Protein AF-0000000080680964 (afdb_homodimer)

pLDDT: mean 91.66, std 9.78, range [42.06, 98.81]

InterPro domains:
  IPR001680 WD40 repeat [PF00400] (310-340)
  IPR001680 WD40 repeat [PS50082] (202-244)
  IPR001680 WD40 repeat [SM00320] (52-99)
  IPR001680 WD40 repeat [SM00320] (195-235)
  IPR001680 WD40 repeat [SM00320] (239-279)
  IPR001680 WD40 repeat [SM00320] (304-344)
  IPR015943 WD40/YVTN repeat-like-containing domain superfamily [G3DSA:2.130.10.10] (10-343)
  IPR019775 WD40 repeat, conserved site [PS00678] (222-236)
  IPR036322 WD40-repeat-containing domain superfamily [SSF50978] (35-350)
  IPR040323 EARP and GARP complex-interacting protein 1 [PTHR14205] (2-355)
  IPR059104 EIPR1-like, beta-propeller [PF23609] (1-277)

Foldseek 3Di:
DFDKAKDFDQAFWFEKDFQQQCQAWQKMWTWGADLPFFRTWIKIWTADPVVRHIDIQIATDNQGGFQYKAHANNDRQKIKTWHWAVPDPPIWTWIWIWGQDRVVSYTDTQEIGTDNDRWREWDQDHQQRKIWIDFFPAQWIWIFRPPRYTDTDDIQGPPVDDATWAYKDAAPPPRRQWIWTWGWQKIWIAGNVVSDTDFMQPNVDDTTWHEKDDQLPDRQWIWIFFFCQKIFIPRRVDRPDTPDIARPGPGGWQYWDAQNPFRQWIWTFFQLQKIWIWGNPCPTPVNVVVVVVPDPPDPQDADDGYTDDMDNPGPGGWNDKAAHSNDSFWIWIAGRSRMIMIGGDDPVNVCSSVSD/DFDKAKDFDQAFWFEKDFQQQCQAWQKMWTWGADLPFFRTWIKIWTADPVVRHIDIQIATD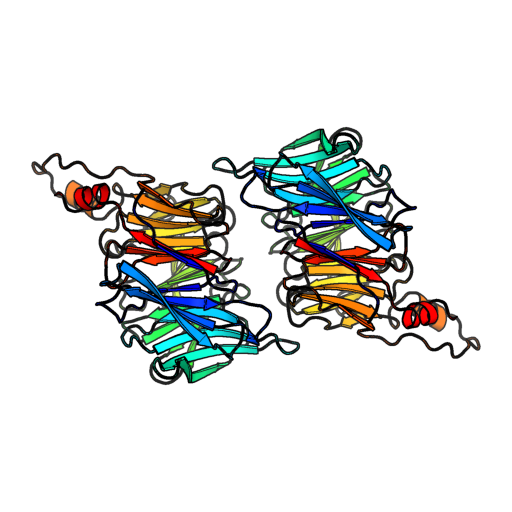NQGGFQYKAHANNDRQKIKTWHWAPPDPPIWTWIWIWGQDRVVSYTDTQEIGTDNDRWREWDQDHQQRKIWIDFFPAQWIFIFRPPRYTDTDDIQGPPVDDATWAYKDAAPPPRRQWIWTWGWQKIWIAGNVVSDTDFMQPNVDDTTWHEKDDQLVDRQWIWIFFFCQKIFIPRRVDRPDTPDIARPDPGGWQYWDAQNPFRQWIWTFFQLQKIWIWGNPCPTPVVVVVVVVPDDPDPQDADDGYTDDMDNPGPGGWNDKAAHSNDSQWIWIAGRSRMIMIGGDDPVNVCSVVSD

Organism: Caenorhabditis japonica (NCBI:txid281687)

Radius of gyration: 26.77 Å; Cα contacts (8 Å, |Δi|>4): 2156; chains: 2; bounding box: 62×78×69 Å

Solvent-accessible surface area (backbone atoms only — not comparable to full-atom values): 35264 Å² total; per-residue (Å²): 127,60,71,63,46,75,48,76,46,99,41,32,22,56,32,59,34,40,31,51,38,32,54,82,42,44,35,36,39,34,29,18,47,29,81,58,39,88,70,8,31,39,32,42,36,32,59,37,78,87,76,70,41,80,43,74,48,71,19,63,29,89,65,14,17,32,45,16,42,27,41,31,56,75,38,66,48,33,34,36,33,22,20,40,25,56,92,42,80,74,41,50,24,31,40,35,34,31,35,56,36,74,91,76,44,36,58,42,82,72,34,74,31,82,40,96,52,63,39,51,33,46,40,58,39,65,82,65,40,30,31,43,30,30,26,49,81,47,51,41,37,40,33,26,39,49,83,82,47,66,36,82,72,45,73,35,74,50,59,95,48,71,58,47,40,53,30,66,34,72,34,86,78,49,79,62,33,31,37,34,34,16,36,12,23,19,38,38,30,31,31,65,87,74,57,36,79,71,45,65,28,64,69,68,26,85,63,30,18,30,17,51,32,51,40,66,80,38,86,52,31,36,36,38,20,7,61,68,9,35,38,34,32,30,36,64,91,51,38,88,51,65,74,40,80,43,70,87,35,37,29,35,24,45,30,44,38,55,33,82,78,54,51,27,32,36,41,35,14,12,51,65,12,33,36,38,34,30,29,42,34,85,78,15,65,68,41,56,51,46,71,71,45,81,65,89,71,76,86,65,69,66,70,63,67,42,80,74,46,73,46,67,84,50,92,32,38,16,44,22,60,41,61,29,56,36,36,91,52,31,34,37,36,30,18,38,66,18,39,34,38,38,37,44,66,43,65,69,58,51,29,40,72,68,73,99,128,61,73,64,46,76,48,76,48,97,41,34,21,56,30,58,32,39,31,51,38,32,55,83,43,44,34,33,41,32,28,17,46,30,80,60,39,88,70,9,29,40,33,41,36,31,57,35,77,87,76,69,42,78,42,75,48,70,19,64,28,88,66,15,18,33,46,17,42,26,42,31,56,76,39,68,47,32,35,35,32,22,22,39,26,56,91,42,79,74,41,50,23,31,41,34,34,31,34,58,36,72,92,75,44,36,58,41,82,73,32,75,30,81,39,97,53,64,37,50,32,45,40,57,38,66,82,65,38,31,30,42,31,31,26,47,81,48,50,41,37,40,32,26,40,48,82,81,46,63,36,83,73,44,74,35,73,51,60,95,47,71,58,45,39,53,29,65,33,72,34,86,79,48,79,61,33,32,37,35,35,16,37,12,25,19,39,38,30,30,29,64,87,76,57,37,81,70,43,64,30,66,68,69,27,84,65,30,19,29,17,52,31,51,40,66,80,38,85,54,32,35,36,39,18,8,60,68,9,35,37,35,32,31,36,65,90,50,40,88,50,64,76,41,80,43,72,88,35,38,29,33,24,45,32,48,39,52,32,84,78,53,52,26,32,34,42,35,13,12,50,64,12,32,36,38,36,30,30,41,34,86,78,17,65,70,42,57,52,46,71,70,47,80,65,88,70,75,87,67,68,66,71,63,66,41,80,74,45,72,46,68,84,50,92,32,37,17,44,22,63,42,61,30,56,35,36,88,52,31,33,37,37,31,16,39,68,18,38,33,38,40,37,44,65,43,67,70,58,51,30,41,72,66,72,98

Structure (mmCIF, N/CA/C/O backbone):
data_AF-0000000080680964-model_v1
#
loop_
_entity.id
_entity.type
_entity.pdbx_description
1 polymer 'WD_REPEATS_REGION domain-containing protein'
#
loop_
_atom_site.group_PDB
_atom_site.id
_atom_site.type_symbol
_atom_site.label_atom_id
_atom_site.label_alt_id
_atom_site.label_comp_id
_atom_site.label_asym_id
_atom_site.label_entity_id
_atom_site.label_seq_id
_atom_site.pdbx_PDB_ins_code
_atom_site.Cartn_x
_atom_site.Cartn_y
_atom_site.Cartn_z
_atom_site.occupancy
_atom_site.B_iso_or_equiv
_atom_site.auth_seq_id
_atom_site.auth_comp_id
_atom_site.auth_asym_id
_atom_site.auth_atom_id
_atom_site.pdbx_PDB_model_num
ATOM 1 N N . MET A 1 1 ? -22.391 22.938 -4.387 1 42.62 1 MET A N 1
ATOM 2 C CA . MET A 1 1 ? -21.094 22.391 -4.059 1 42.62 1 MET A CA 1
ATOM 3 C C . MET A 1 1 ? -20 23.438 -4.227 1 42.62 1 MET A C 1
ATOM 5 O O . MET A 1 1 ? -20.109 24.328 -5.078 1 42.62 1 MET A O 1
ATOM 9 N N . SER A 1 2 ? -19.297 23.766 -3.125 1 56.28 2 SER A N 1
ATOM 10 C CA . SER A 1 2 ? -18.266 24.797 -3.104 1 56.28 2 SER A CA 1
ATOM 11 C C . SER A 1 2 ? -17.312 24.641 -4.285 1 56.28 2 SER A C 1
ATOM 13 O O . SER A 1 2 ? -17.109 23.531 -4.793 1 56.28 2 SER A O 1
ATOM 15 N N . GLU A 1 3 ? -17.141 25.656 -5 1 67.5 3 GLU A N 1
ATOM 16 C CA . GLU A 1 3 ? -16.25 25.781 -6.145 1 67.5 3 GLU A CA 1
ATOM 17 C C . GLU A 1 3 ? -14.867 25.219 -5.828 1 67.5 3 GLU A C 1
ATOM 19 O O . GLU A 1 3 ? -14.328 25.469 -4.746 1 67.5 3 GLU A O 1
ATOM 24 N N . CYS A 1 4 ? -14.555 24.047 -6.441 1 82.06 4 CYS A N 1
ATOM 25 C CA . CYS A 1 4 ? -13.211 23.5 -6.258 1 82.06 4 CYS A CA 1
ATOM 26 C C . CYS A 1 4 ? -12.352 23.75 -7.492 1 82.06 4 CYS A C 1
ATOM 28 O O . CYS A 1 4 ? -12.875 23.922 -8.594 1 82.06 4 CYS A O 1
ATOM 30 N N . LEU A 1 5 ? -11.094 24.125 -7.246 1 90.94 5 LEU A N 1
ATOM 31 C CA . LEU A 1 5 ? -10.086 24.219 -8.297 1 90.94 5 LEU A CA 1
ATOM 32 C C . LEU A 1 5 ? -9.203 22.984 -8.328 1 90.94 5 LEU A C 1
ATOM 34 O O . LEU A 1 5 ? -8.836 22.453 -7.273 1 90.94 5 LEU A O 1
ATOM 38 N N . MET A 1 6 ? -8.977 22.5 -9.555 1 92.44 6 MET A N 1
ATOM 39 C CA . MET A 1 6 ? -8.234 21.25 -9.68 1 92.44 6 MET A CA 1
ATOM 40 C C . MET A 1 6 ? -6.965 21.438 -10.5 1 92.44 6 MET A C 1
ATOM 42 O O . MET A 1 6 ? -6.949 22.219 -11.453 1 92.44 6 MET A O 1
ATOM 46 N N . PHE A 1 7 ? -5.926 20.797 -10.086 1 93.56 7 PHE A N 1
ATOM 47 C CA . PHE A 1 7 ? -4.684 20.719 -10.844 1 93.56 7 PHE A CA 1
ATOM 48 C C . PHE A 1 7 ? -4.176 19.281 -10.914 1 93.56 7 PHE A C 1
ATOM 50 O O . PHE A 1 7 ? -4.141 18.578 -9.898 1 93.56 7 PHE A O 1
ATOM 57 N N . GLY A 1 8 ? -3.785 18.797 -12.141 1 93.5 8 GLY A N 1
ATOM 58 C CA . GLY A 1 8 ? -3.275 17.438 -12.328 1 93.5 8 GLY A CA 1
ATOM 59 C C . GLY A 1 8 ? -1.79 17.406 -12.633 1 93.5 8 GLY A C 1
ATOM 60 O O . GLY A 1 8 ? -1.336 18 -13.617 1 93.5 8 GLY A O 1
ATOM 61 N N . MET A 1 9 ? -1.014 16.719 -11.812 1 91.25 9 MET A N 1
ATOM 62 C CA . MET A 1 9 ? 0.4 16.469 -12.07 1 91.25 9 MET A CA 1
ATOM 63 C C . MET A 1 9 ? 0.577 15.219 -12.93 1 91.25 9 MET A C 1
ATOM 65 O O . MET A 1 9 ? -0.336 14.398 -13.039 1 91.25 9 MET A O 1
ATOM 69 N N . ASP A 1 10 ? 1.819 15.031 -13.539 1 86.5 10 ASP A N 1
ATOM 70 C CA . ASP A 1 10 ? 2.074 13.922 -14.453 1 86.5 10 ASP A CA 1
ATOM 71 C C . ASP A 1 10 ? 2.539 12.68 -13.703 1 86.5 10 ASP A C 1
ATOM 73 O O . ASP A 1 10 ? 2.693 11.609 -14.297 1 86.5 10 ASP A O 1
ATOM 77 N N . CYS A 1 11 ? 2.752 12.82 -12.453 1 90.44 11 CYS A N 1
ATOM 78 C CA . CYS A 1 11 ? 3.309 11.727 -11.664 1 90.44 11 CYS A CA 1
ATOM 79 C C . CYS A 1 11 ? 2.445 11.445 -10.438 1 90.44 11 CYS A C 1
ATOM 81 O O . CYS A 1 11 ? 1.701 12.312 -9.984 1 90.44 11 CYS A O 1
ATOM 83 N N . GLU A 1 12 ? 2.586 10.188 -10 1 93.38 12 GLU A N 1
ATOM 84 C CA . GLU A 1 12 ? 1.955 9.828 -8.734 1 93.38 12 GLU A CA 1
ATOM 85 C C . GLU A 1 12 ? 2.506 10.664 -7.586 1 93.38 12 GLU A C 1
ATOM 87 O O . GLU A 1 12 ? 3.666 11.078 -7.617 1 93.38 12 GLU A O 1
ATOM 92 N N . ALA A 1 13 ? 1.674 10.969 -6.652 1 96.56 13 ALA A N 1
ATOM 93 C CA . ALA A 1 13 ? 2.066 11.758 -5.488 1 96.56 13 ALA A CA 1
ATOM 94 C C . ALA A 1 13 ? 1.26 11.359 -4.258 1 96.56 13 ALA A C 1
ATOM 96 O O . ALA A 1 13 ? 0.086 11 -4.363 1 96.56 13 ALA A O 1
ATOM 97 N N . ARG A 1 14 ? 1.93 11.445 -3.068 1 96.5 14 ARG A N 1
ATOM 98 C CA . ARG A 1 14 ? 1.242 11.062 -1.841 1 96.5 14 ARG A CA 1
ATOM 99 C C . ARG A 1 14 ? 1.42 12.117 -0.755 1 96.5 14 ARG A C 1
ATOM 101 O O . ARG A 1 14 ? 0.717 12.094 0.257 1 96.5 14 ARG A O 1
ATOM 108 N N . CYS A 1 15 ? 2.412 12.992 -0.956 1 97.5 15 CYS A N 1
ATOM 109 C CA . CYS A 1 15 ? 2.721 13.891 0.148 1 97.5 15 CYS A CA 1
ATOM 110 C C . CYS A 1 15 ? 2.518 15.344 -0.261 1 97.5 15 CYS A C 1
ATOM 112 O O . CYS A 1 15 ? 2.898 15.742 -1.363 1 97.5 15 CYS A O 1
ATOM 114 N N . MET A 1 16 ? 1.95 16.078 0.601 1 98.5 16 MET A N 1
ATOM 115 C CA . MET A 1 16 ? 1.643 17.5 0.414 1 98.5 16 MET A CA 1
ATOM 116 C C . MET A 1 16 ? 1.727 18.25 1.736 1 98.5 16 MET A C 1
ATOM 118 O O . MET A 1 16 ? 1.441 17.688 2.795 1 98.5 16 MET A O 1
ATOM 122 N N . VAL A 1 17 ? 2.146 19.484 1.643 1 98.44 17 VAL A N 1
ATOM 123 C CA . VAL A 1 17 ? 2.213 20.312 2.842 1 98.44 17 VAL A CA 1
ATOM 124 C C . VAL A 1 17 ? 1.884 21.766 2.486 1 98.44 17 VAL A C 1
ATOM 126 O O . VAL A 1 17 ? 2.195 22.219 1.386 1 98.44 17 VAL A O 1
ATOM 129 N N . SER A 1 18 ? 1.203 22.422 3.367 1 98 18 SER A N 1
ATOM 130 C CA . SER A 1 18 ? 0.999 23.859 3.215 1 98 18 SER A CA 1
ATOM 131 C C . SER A 1 18 ? 2.275 24.625 3.521 1 98 18 SER A C 1
ATOM 133 O O . SER A 1 18 ? 3.051 24.234 4.398 1 98 18 SER A O 1
ATOM 135 N N . VAL A 1 19 ? 2.488 25.719 2.781 1 97.56 19 VAL A N 1
ATOM 136 C CA . VAL A 1 19 ? 3.621 26.578 3.084 1 97.56 19 VAL A CA 1
ATOM 137 C C . VAL A 1 19 ? 3.252 27.547 4.211 1 97.56 19 VAL A C 1
ATOM 139 O O . VAL A 1 19 ? 2.746 28.641 3.963 1 97.56 19 VAL A O 1
ATOM 142 N N . ALA A 1 20 ? 3.617 27.141 5.352 1 93.56 20 ALA A N 1
ATOM 143 C CA . ALA A 1 20 ? 3.199 27.859 6.551 1 93.56 20 ALA A CA 1
ATOM 144 C C . ALA A 1 20 ? 3.779 29.266 6.578 1 93.56 20 ALA A C 1
ATOM 146 O O . ALA A 1 20 ? 3.133 30.203 7.055 1 93.56 20 ALA A O 1
ATOM 147 N N . ALA A 1 21 ? 4.914 29.453 6.059 1 94.75 21 ALA A N 1
ATOM 148 C CA . ALA A 1 21 ? 5.625 30.734 6.117 1 94.75 21 ALA A CA 1
ATOM 149 C C . ALA A 1 21 ? 5.043 31.734 5.121 1 94.75 21 ALA A C 1
ATOM 151 O O . ALA A 1 21 ? 5.328 32.938 5.199 1 94.75 21 ALA A O 1
ATOM 152 N N . ASP A 1 22 ? 4.293 31.281 4.16 1 93.94 22 ASP A N 1
ATOM 153 C CA . ASP A 1 22 ? 3.592 32.156 3.232 1 93.94 22 ASP A CA 1
ATOM 154 C C . ASP A 1 22 ? 2.195 32.5 3.75 1 93.94 22 ASP A C 1
ATOM 156 O O . ASP A 1 22 ? 1.219 31.828 3.4 1 93.94 22 ASP A O 1
ATOM 160 N N . GLU A 1 23 ? 2.049 33.531 4.449 1 90.94 23 GLU A N 1
ATOM 161 C CA . GLU A 1 23 ? 0.797 33.875 5.113 1 90.94 23 GLU A CA 1
ATOM 162 C C . GLU A 1 23 ? -0.114 34.656 4.195 1 90.94 23 GLU A C 1
ATOM 164 O O . GLU A 1 23 ? -1.275 34.906 4.523 1 90.94 23 GLU A O 1
ATOM 169 N N . GLU A 1 24 ? 0.357 35 3.082 1 91.75 24 GLU A N 1
ATOM 170 C CA . GLU A 1 24 ? -0.403 35.875 2.201 1 91.75 24 GLU A CA 1
ATOM 171 C C . GLU A 1 24 ? -1.054 35.094 1.065 1 91.75 24 GLU A C 1
ATOM 173 O O . GLU A 1 24 ? -2.109 35.469 0.562 1 91.75 24 GLU A O 1
ATOM 178 N N . ASN A 1 25 ? -0.38 34.062 0.702 1 93.06 25 ASN A N 1
ATOM 179 C CA . ASN A 1 25 ? -0.854 33.344 -0.463 1 93.06 25 ASN A CA 1
ATOM 180 C C . ASN A 1 25 ? -1.175 31.891 -0.114 1 93.06 25 ASN A C 1
ATOM 182 O O . ASN A 1 25 ? -0.415 31.234 0.604 1 93.06 25 ASN A O 1
ATOM 186 N N . VAL A 1 26 ? -2.35 31.469 -0.572 1 96.06 26 VAL A N 1
ATOM 187 C CA . VAL A 1 26 ? -2.639 30.031 -0.499 1 96.06 26 VAL A CA 1
ATOM 188 C C . VAL A 1 26 ? -1.626 29.266 -1.338 1 96.06 26 VAL A C 1
ATOM 190 O O . VAL A 1 26 ? -1.577 29.406 -2.561 1 96.06 26 VAL A O 1
ATOM 193 N N . CYS A 1 27 ? -0.786 28.516 -0.629 1 97.5 27 CYS A N 1
ATOM 194 C CA . CYS A 1 27 ? 0.317 27.844 -1.31 1 97.5 27 CYS A CA 1
ATOM 195 C C . CYS A 1 27 ? 0.602 26.484 -0.683 1 97.5 27 CYS A C 1
ATOM 197 O O . CYS A 1 27 ? 0.629 26.359 0.542 1 97.5 27 CYS A O 1
ATOM 199 N N . PHE A 1 28 ? 0.782 25.453 -1.535 1 98.31 28 PHE A N 1
ATOM 200 C CA . PHE A 1 28 ? 1.097 24.094 -1.101 1 98.31 28 PHE A CA 1
ATOM 201 C C . PHE A 1 28 ? 2.281 23.531 -1.88 1 98.31 28 PHE A C 1
ATOM 203 O O . PHE A 1 28 ? 2.504 23.906 -3.033 1 98.31 28 PHE A O 1
ATOM 210 N N . LEU A 1 29 ? 3.045 22.703 -1.219 1 98.62 29 LEU A N 1
ATOM 211 C CA . LEU A 1 29 ? 4.105 21.938 -1.866 1 98.62 29 LEU A CA 1
ATOM 212 C C . LEU A 1 29 ? 3.719 20.469 -1.981 1 98.62 29 LEU A C 1
ATOM 214 O O . LEU A 1 29 ? 3.188 19.875 -1.034 1 98.62 29 LEU A O 1
ATOM 218 N N . VAL A 1 30 ? 3.92 19.875 -3.16 1 98.56 30 VAL A N 1
ATOM 219 C CA . VAL A 1 30 ? 3.637 18.469 -3.41 1 98.56 30 VAL A CA 1
ATOM 220 C C . VAL A 1 30 ? 4.895 17.766 -3.92 1 98.56 30 VAL A C 1
ATOM 222 O O . VAL A 1 30 ? 5.574 18.266 -4.816 1 98.56 30 VAL A O 1
ATOM 225 N N . GLY A 1 31 ? 5.25 16.656 -3.311 1 98.25 31 GLY A N 1
ATOM 226 C CA . GLY A 1 31 ? 6.312 15.805 -3.826 1 98.25 31 GLY A CA 1
ATOM 227 C C . GLY A 1 31 ? 5.797 14.602 -4.594 1 98.25 31 GLY A C 1
ATOM 228 O O . GLY A 1 31 ? 4.816 13.977 -4.191 1 98.25 31 GLY A O 1
ATOM 229 N N . THR A 1 32 ? 6.441 14.305 -5.738 1 97.06 32 THR A N 1
ATOM 230 C CA . THR A 1 32 ? 6.004 13.172 -6.551 1 97.06 32 THR A CA 1
ATOM 231 C C . THR A 1 32 ? 6.777 11.914 -6.18 1 97.06 32 THR A C 1
ATOM 233 O O . THR A 1 32 ? 7.863 11.992 -5.598 1 97.06 32 THR A O 1
ATOM 236 N N . ASN A 1 33 ? 6.133 10.789 -6.387 1 93.12 33 ASN A N 1
ATOM 237 C CA . ASN A 1 33 ? 6.711 9.492 -6.055 1 93.12 33 ASN A CA 1
ATOM 238 C C . ASN A 1 33 ? 6.609 8.516 -7.223 1 93.12 33 ASN A C 1
ATOM 240 O O . ASN A 1 33 ? 5.93 7.492 -7.125 1 93.12 33 ASN A O 1
ATOM 244 N N . ASN A 1 34 ? 7.418 8.836 -8.219 1 88.12 34 ASN A N 1
ATOM 245 C CA . ASN A 1 34 ? 7.484 7.992 -9.414 1 88.12 34 ASN A CA 1
ATOM 246 C C . ASN A 1 34 ? 8.695 7.062 -9.375 1 88.12 34 ASN A C 1
ATOM 248 O O . ASN A 1 34 ? 9.773 7.465 -8.945 1 88.12 34 ASN A O 1
ATOM 252 N N . ILE A 1 35 ? 8.453 5.816 -9.766 1 79.25 35 ILE A N 1
ATOM 253 C CA . ILE A 1 35 ? 9.516 4.82 -9.688 1 79.25 35 ILE A CA 1
ATOM 254 C C . ILE A 1 35 ? 10.625 5.18 -10.68 1 79.25 35 ILE A C 1
ATOM 256 O O . ILE A 1 35 ? 11.789 4.824 -10.469 1 79.25 35 ILE A O 1
ATOM 260 N N . LYS A 1 36 ? 10.203 5.75 -11.828 1 80.06 36 LYS A N 1
ATOM 261 C CA . LYS A 1 36 ? 11.227 6.285 -12.727 1 80.06 36 LYS A CA 1
ATOM 262 C C . LYS A 1 36 ? 11.875 7.531 -12.133 1 80.06 36 LYS A C 1
ATOM 264 O O . LYS A 1 36 ? 11.328 8.633 -12.234 1 80.06 36 LYS A O 1
ATOM 269 N N . ASN A 1 37 ? 12.992 7.418 -11.602 1 76.62 37 ASN A N 1
ATOM 270 C CA . ASN A 1 37 ? 13.672 8.375 -10.734 1 76.62 37 ASN A CA 1
ATOM 271 C C . ASN A 1 37 ? 13.781 9.75 -11.383 1 76.62 37 ASN A C 1
ATOM 273 O O . ASN A 1 37 ? 13.594 10.773 -10.727 1 76.62 37 ASN A O 1
ATOM 277 N N . ASP A 1 38 ? 13.961 9.805 -12.609 1 82.81 38 ASP A N 1
ATOM 278 C CA . ASP A 1 38 ? 14.234 11.07 -13.289 1 82.81 38 ASP A CA 1
ATOM 279 C C . ASP A 1 38 ? 12.953 11.891 -13.461 1 82.81 38 ASP A C 1
ATOM 281 O O . ASP A 1 38 ? 13.008 13.07 -13.805 1 82.81 38 ASP A O 1
ATOM 285 N N . ASN A 1 39 ? 11.852 11.32 -13.07 1 88.06 39 ASN A N 1
ATOM 286 C CA . ASN A 1 39 ? 10.578 12 -13.305 1 88.06 39 ASN A CA 1
ATOM 287 C C . ASN A 1 39 ? 10.094 12.727 -12.055 1 88.06 39 ASN A C 1
ATOM 289 O O . ASN A 1 39 ? 9.125 13.492 -12.117 1 88.06 39 ASN A O 1
ATOM 293 N N . ASN A 1 40 ? 10.797 12.586 -10.984 1 94.25 40 ASN A N 1
ATOM 294 C CA . ASN A 1 40 ? 10.266 13.102 -9.727 1 94.25 40 ASN A CA 1
ATOM 295 C C . ASN A 1 40 ? 10.492 14.602 -9.594 1 94.25 40 ASN A C 1
ATOM 297 O O . ASN A 1 40 ? 11.5 15.125 -10.07 1 94.25 40 ASN A O 1
ATOM 301 N N . GLN A 1 41 ? 9.5 15.297 -8.969 1 96.75 41 GLN A N 1
ATOM 302 C CA . GLN A 1 41 ? 9.477 16.75 -8.828 1 96.75 41 GLN A CA 1
ATOM 303 C C . GLN A 1 41 ? 8.875 17.156 -7.496 1 96.75 41 GLN A C 1
ATOM 305 O O . GLN A 1 41 ? 8.195 16.375 -6.84 1 96.75 41 GLN A O 1
ATOM 310 N N . VAL A 1 42 ? 9.234 18.359 -7.094 1 98 42 VAL A N 1
ATOM 311 C CA . VAL A 1 42 ? 8.445 19.109 -6.121 1 98 42 VAL A CA 1
ATOM 312 C C . VAL A 1 42 ? 7.648 20.203 -6.828 1 98 42 VAL A C 1
ATOM 314 O O . VAL A 1 42 ? 8.203 21 -7.59 1 98 42 VAL A O 1
ATOM 317 N N . ASN A 1 43 ? 6.344 20.219 -6.605 1 97.69 43 ASN A N 1
ATOM 318 C CA . ASN A 1 43 ? 5.457 21.188 -7.219 1 97.69 43 ASN A CA 1
ATOM 319 C C . ASN A 1 43 ? 4.945 22.203 -6.199 1 97.69 43 ASN A C 1
ATOM 321 O O . ASN A 1 43 ? 4.461 21.828 -5.129 1 97.69 43 ASN A O 1
ATOM 325 N N . LYS A 1 44 ? 5.152 23.391 -6.512 1 97.56 44 LYS A N 1
ATOM 326 C CA . LYS A 1 44 ? 4.535 24.469 -5.738 1 97.56 44 LYS A CA 1
ATOM 327 C C . LYS A 1 44 ? 3.225 24.922 -6.379 1 97.56 44 LYS A C 1
ATOM 329 O O . LYS A 1 44 ? 3.221 25.453 -7.492 1 97.56 44 LYS A O 1
ATOM 334 N N . LEU A 1 45 ? 2.123 24.672 -5.742 1 96.75 45 LEU A N 1
ATOM 335 C CA . LEU A 1 45 ? 0.805 25.078 -6.223 1 96.75 45 LEU A CA 1
ATOM 336 C C . LEU A 1 45 ? 0.276 26.25 -5.414 1 96.75 45 LEU A C 1
ATOM 338 O O . LEU A 1 45 ? 0.346 26.25 -4.184 1 96.75 45 LEU A O 1
ATOM 342 N N . TYR A 1 46 ? -0.184 27.25 -6.137 1 94.94 46 TYR A N 1
ATOM 343 C CA . TYR A 1 46 ? -0.64 28.438 -5.438 1 94.94 46 TYR A CA 1
ATOM 344 C C . TYR A 1 46 ? -1.816 29.078 -6.164 1 94.94 46 TYR A C 1
ATOM 346 O O . TYR A 1 46 ? -1.972 28.922 -7.379 1 94.94 46 TYR A O 1
ATOM 354 N N . MET A 1 47 ? -2.592 29.734 -5.375 1 92.44 47 MET A N 1
ATOM 355 C CA . MET A 1 47 ? -3.752 30.438 -5.918 1 92.44 47 MET A CA 1
ATOM 356 C C . MET A 1 47 ? -3.355 31.812 -6.465 1 92.44 47 MET A C 1
ATOM 358 O O . MET A 1 47 ? -2.738 32.594 -5.758 1 92.44 47 MET A O 1
ATOM 362 N N . ASP A 1 48 ? -3.672 31.969 -7.77 1 89 48 ASP A N 1
ATOM 363 C CA . ASP A 1 48 ? -3.584 33.312 -8.344 1 89 48 ASP A CA 1
ATOM 364 C C . ASP A 1 48 ? -4.852 34.125 -8.062 1 89 48 ASP A C 1
ATOM 366 O O . ASP A 1 48 ? -5.883 33.906 -8.703 1 89 48 ASP A O 1
ATOM 370 N N . GLN A 1 49 ? -4.734 35.031 -7.23 1 83.25 49 GLN A N 1
ATOM 371 C CA . GLN A 1 49 ? -5.902 35.781 -6.766 1 83.25 49 GLN A CA 1
ATOM 372 C C . GLN A 1 49 ? -6.52 36.594 -7.895 1 83.25 49 GLN A C 1
ATOM 374 O O . GLN A 1 49 ? -7.742 36.75 -7.969 1 83.25 49 GLN A O 1
ATOM 379 N N . GLU A 1 50 ? -5.723 37.062 -8.688 1 85.56 50 GLU A N 1
ATOM 380 C CA . GLU A 1 50 ? -6.211 37.906 -9.797 1 85.56 50 GLU A CA 1
ATOM 381 C C . GLU A 1 50 ? -6.934 37.031 -10.836 1 85.56 50 GLU A C 1
ATOM 383 O O . GLU A 1 50 ? -8.055 37.344 -11.242 1 85.56 50 GLU A O 1
ATOM 388 N N . ALA A 1 51 ? -6.32 36 -11.156 1 82.5 51 ALA A N 1
ATOM 389 C CA . ALA A 1 51 ? -6.879 35.156 -12.195 1 82.5 51 ALA A CA 1
ATOM 390 C C . ALA A 1 51 ? -7.855 34.125 -11.609 1 82.5 51 ALA A C 1
ATOM 392 O O . ALA A 1 51 ? -8.586 33.469 -12.344 1 82.5 51 ALA A O 1
ATOM 393 N N . GLN A 1 52 ? -7.922 34.062 -10.336 1 81.5 52 GLN A N 1
ATOM 394 C CA . GLN A 1 52 ? -8.773 33.125 -9.625 1 81.5 52 GLN A CA 1
ATOM 395 C C . GLN A 1 52 ? -8.578 31.688 -10.148 1 81.5 52 GLN A C 1
ATOM 397 O O . GLN A 1 52 ? -9.547 31.016 -10.484 1 81.5 52 GLN A O 1
ATOM 402 N N . ARG A 1 53 ? -7.301 31.312 -10.352 1 88.69 53 ARG A N 1
ATOM 403 C CA . ARG A 1 53 ? -6.961 29.969 -10.836 1 88.69 53 ARG A CA 1
ATOM 404 C C . ARG A 1 53 ? -5.773 29.406 -10.07 1 88.69 53 ARG A C 1
ATOM 406 O O . ARG A 1 53 ? -5.004 30.156 -9.461 1 88.69 53 ARG A O 1
ATOM 413 N N . LEU A 1 54 ? -5.719 28.141 -10.016 1 91.69 54 LEU A N 1
ATOM 414 C CA . LEU A 1 54 ? -4.602 27.438 -9.398 1 91.69 54 LEU A CA 1
ATOM 415 C C . LEU A 1 54 ? -3.414 27.359 -10.352 1 91.69 54 LEU A C 1
ATOM 417 O O . LEU A 1 54 ? -3.559 26.922 -11.492 1 91.69 54 LEU A O 1
ATOM 421 N N . MET A 1 55 ? -2.303 27.891 -9.891 1 92.19 55 MET A N 1
ATOM 422 C CA . MET A 1 55 ? -1.066 27.844 -10.664 1 92.19 55 MET A CA 1
ATOM 423 C C . MET A 1 55 ? -0.069 26.875 -10.055 1 92.19 55 MET A C 1
ATOM 425 O O . MET A 1 55 ? -0.195 26.5 -8.883 1 92.19 55 MET A O 1
ATOM 429 N N . SER A 1 56 ? 0.846 26.438 -10.914 1 94.06 56 SER A N 1
ATOM 430 C CA . SER A 1 56 ? 1.844 25.484 -10.422 1 94.06 56 SER A CA 1
ATOM 431 C C . SER A 1 56 ? 3.229 25.812 -10.969 1 94.06 56 SER A C 1
ATOM 433 O O . SER A 1 56 ? 3.359 26.281 -12.102 1 94.06 56 SER A O 1
ATOM 435 N N . LYS A 1 57 ? 4.199 25.75 -10.172 1 95.25 57 LYS A N 1
ATOM 436 C CA . LYS A 1 57 ? 5.605 25.703 -10.555 1 95.25 57 LYS A CA 1
ATOM 437 C C . LYS A 1 57 ? 6.23 24.359 -10.195 1 95.25 57 LYS A C 1
ATOM 439 O O . LYS A 1 57 ? 6.125 23.891 -9.055 1 95.25 57 LYS A O 1
ATOM 444 N N . SER A 1 58 ? 6.828 23.719 -11.188 1 95.94 58 SER A N 1
ATOM 445 C CA . SER A 1 58 ? 7.438 22.406 -10.977 1 95.94 58 SER A CA 1
ATOM 446 C C . SER A 1 58 ? 8.961 22.516 -10.898 1 95.94 58 SER A C 1
ATOM 448 O O . SER A 1 58 ? 9.578 23.219 -11.695 1 95.94 58 SER A O 1
ATOM 450 N N . PHE A 1 59 ? 9.57 21.844 -9.922 1 97.44 59 PHE A N 1
ATOM 451 C CA . PHE A 1 59 ? 11.016 21.781 -9.727 1 97.44 59 PHE A CA 1
ATOM 452 C C . PHE A 1 59 ? 11.508 20.344 -9.773 1 97.44 59 PHE A C 1
ATOM 454 O O . PHE A 1 59 ? 11.023 19.484 -9.023 1 97.44 59 PHE A O 1
ATOM 461 N N . ARG A 1 60 ? 12.5 20.125 -10.578 1 96.25 60 ARG A N 1
ATOM 462 C CA . ARG A 1 60 ? 13.062 18.781 -10.633 1 96.25 60 ARG A CA 1
ATOM 463 C C . ARG A 1 60 ? 13.617 18.359 -9.281 1 96.25 60 ARG A C 1
ATOM 465 O O . ARG A 1 60 ? 14.266 19.156 -8.594 1 96.25 60 ARG A O 1
ATOM 472 N N . HIS A 1 61 ? 13.297 17.156 -8.875 1 96.62 61 HIS A N 1
ATOM 473 C CA . HIS A 1 61 ? 13.82 16.578 -7.648 1 96.62 61 HIS A CA 1
ATOM 474 C C . HIS A 1 61 ? 14.805 15.445 -7.949 1 96.62 61 HIS A C 1
ATOM 476 O O . HIS A 1 61 ? 14.414 14.281 -8.031 1 96.62 61 HIS A O 1
ATOM 482 N N . PRO A 1 62 ? 16.047 15.68 -7.988 1 93 62 PRO A N 1
ATOM 483 C CA . PRO A 1 62 ? 17.031 14.727 -8.492 1 93 62 PRO A CA 1
ATOM 484 C C . PRO A 1 62 ? 17.344 13.617 -7.492 1 93 62 PRO A C 1
ATOM 486 O O . PRO A 1 62 ? 18.031 12.648 -7.828 1 93 62 PRO A O 1
ATOM 489 N N . ALA A 1 63 ? 16.844 13.703 -6.285 1 93.44 63 ALA A N 1
ATOM 490 C CA . ALA A 1 63 ? 17.188 12.742 -5.242 1 93.44 63 ALA A CA 1
ATOM 491 C C . ALA A 1 63 ? 16.281 11.508 -5.312 1 93.44 63 ALA A C 1
ATOM 493 O O . ALA A 1 63 ? 16.406 10.586 -4.504 1 93.44 63 ALA A O 1
ATOM 494 N N . GLY A 1 64 ? 15.391 11.453 -6.27 1 92.81 64 GLY A N 1
ATOM 495 C CA . GLY A 1 64 ? 14.523 10.297 -6.422 1 92.81 64 GLY A CA 1
ATOM 496 C C . GLY A 1 64 ? 13.109 10.539 -5.934 1 92.81 64 GLY A C 1
ATOM 497 O O . GLY A 1 64 ? 12.594 11.656 -6.043 1 92.81 64 GLY A O 1
ATOM 498 N N . GLU A 1 65 ? 12.469 9.469 -5.484 1 94.88 65 GLU A N 1
ATOM 499 C CA . GLU A 1 65 ? 11.078 9.539 -5.031 1 94.88 65 GLU A CA 1
ATOM 500 C C . GLU A 1 65 ? 10.953 10.398 -3.775 1 94.88 65 GLU A C 1
ATOM 502 O O . GLU A 1 65 ? 11.789 10.312 -2.869 1 94.88 65 GLU A O 1
ATOM 507 N N . VAL A 1 66 ? 9.953 11.234 -3.76 1 97.44 66 VAL A N 1
ATOM 508 C CA . VAL A 1 66 ? 9.641 11.969 -2.537 1 97.44 66 VAL A CA 1
ATOM 509 C C . VAL A 1 66 ? 8.703 11.133 -1.666 1 97.44 66 VAL A C 1
ATOM 511 O O . VAL A 1 66 ? 7.551 10.883 -2.041 1 97.44 66 VAL A O 1
ATOM 514 N N . ARG A 1 67 ? 9.188 10.758 -0.518 1 96.56 67 ARG A N 1
ATOM 515 C CA . ARG A 1 67 ? 8.43 9.875 0.364 1 96.56 67 ARG A CA 1
ATOM 516 C C . ARG A 1 67 ? 7.723 10.664 1.456 1 96.56 67 ARG A C 1
ATOM 518 O O . ARG A 1 67 ? 6.77 10.18 2.066 1 96.56 67 ARG A O 1
ATOM 525 N N . ALA A 1 68 ? 8.219 11.844 1.732 1 98.12 68 ALA A N 1
ATOM 526 C CA . ALA A 1 68 ? 7.625 12.805 2.654 1 98.12 68 ALA A CA 1
ATOM 527 C C . ALA A 1 68 ? 8.133 14.219 2.373 1 98.12 68 ALA A C 1
ATOM 529 O O . ALA A 1 68 ? 9.211 14.398 1.808 1 98.12 68 ALA A O 1
ATOM 530 N N . ILE A 1 69 ? 7.348 15.188 2.717 1 98.62 69 ILE A N 1
ATOM 531 C CA . ILE A 1 69 ? 7.719 16.578 2.455 1 98.62 69 ILE A CA 1
ATOM 532 C C . ILE A 1 69 ? 7.301 17.453 3.633 1 98.62 69 ILE A C 1
ATOM 534 O O . ILE A 1 69 ? 6.23 17.266 4.211 1 98.62 69 ILE A O 1
ATOM 538 N N . ALA A 1 70 ? 8.148 18.328 4.031 1 98.44 70 ALA A N 1
ATOM 539 C CA . ALA A 1 70 ? 7.879 19.312 5.07 1 98.44 70 ALA A CA 1
ATOM 540 C C . ALA A 1 70 ? 8.336 20.703 4.637 1 98.44 70 ALA A C 1
ATOM 542 O O . ALA A 1 70 ? 9.383 20.859 4 1 98.44 70 ALA A O 1
ATOM 543 N N . ALA A 1 71 ? 7.531 21.656 4.934 1 98.12 71 ALA A N 1
ATOM 544 C CA . ALA A 1 71 ? 7.91 23.047 4.695 1 98.12 71 ALA A CA 1
ATOM 545 C C . ALA A 1 71 ? 8.609 23.641 5.914 1 98.12 71 ALA A C 1
ATOM 547 O O . ALA A 1 71 ? 8.258 23.328 7.055 1 98.12 71 ALA A O 1
ATOM 548 N N . HIS A 1 72 ? 9.57 24.453 5.582 1 97.5 72 HIS A N 1
ATOM 549 C CA . HIS A 1 72 ? 10.188 25.172 6.691 1 97.5 72 HIS A CA 1
ATOM 550 C C . HIS A 1 72 ? 9.164 26.031 7.422 1 97.5 72 HIS A C 1
ATOM 552 O O . HIS A 1 72 ? 8.32 26.672 6.789 1 97.5 72 HIS A O 1
ATOM 558 N N . PRO A 1 73 ? 9.297 26.078 8.734 1 95.31 73 PRO A N 1
ATOM 559 C CA . PRO A 1 73 ? 8.266 26.781 9.492 1 95.31 73 PRO A CA 1
ATOM 560 C C . PRO A 1 73 ? 8.297 28.297 9.281 1 95.31 73 PRO A C 1
ATOM 562 O O . PRO A 1 73 ? 7.258 28.953 9.391 1 95.31 73 PRO A O 1
ATOM 565 N N . SER A 1 74 ? 9.438 28.875 8.914 1 95.81 74 SER A N 1
ATOM 566 C CA . SER A 1 74 ? 9.508 30.328 8.883 1 95.81 74 SER A CA 1
ATOM 567 C C . SER A 1 74 ? 10.055 30.828 7.547 1 95.81 74 SER A C 1
ATOM 569 O O . SER A 1 74 ? 10.078 32.031 7.289 1 95.81 74 SER A O 1
ATOM 571 N N . LYS A 1 75 ? 10.531 30 6.793 1 96.38 75 LYS A N 1
ATOM 572 C CA . LYS A 1 75 ? 11.062 30.375 5.488 1 96.38 75 LYS A CA 1
ATOM 573 C C . LYS A 1 75 ? 10.289 29.719 4.355 1 96.38 75 LYS A C 1
ATOM 575 O O . LYS A 1 75 ? 10.352 28.5 4.184 1 96.38 75 LYS A O 1
ATOM 580 N N . ALA A 1 76 ? 9.695 30.469 3.51 1 96.75 76 ALA A N 1
ATOM 581 C CA . ALA A 1 76 ? 8.758 29.969 2.508 1 96.75 76 ALA A CA 1
ATOM 582 C C . ALA A 1 76 ? 9.5 29.281 1.361 1 96.75 76 ALA A C 1
ATOM 584 O O . ALA A 1 76 ? 8.898 28.516 0.591 1 96.75 76 ALA A O 1
ATOM 585 N N . ASN A 1 77 ? 10.773 29.516 1.229 1 97.12 77 ASN A N 1
ATOM 586 C CA . ASN A 1 77 ? 11.531 28.969 0.105 1 97.12 77 ASN A CA 1
ATOM 587 C C . ASN A 1 77 ? 12.336 27.75 0.518 1 97.12 77 ASN A C 1
ATOM 589 O O . ASN A 1 77 ? 13.117 27.219 -0.274 1 97.12 77 ASN A O 1
ATOM 593 N N . ILE A 1 78 ? 12.188 27.344 1.767 1 97.75 78 ILE A N 1
ATOM 594 C CA . ILE A 1 78 ? 12.961 26.203 2.26 1 97.75 78 ILE A CA 1
ATOM 595 C C . ILE A 1 78 ? 12.031 25.047 2.57 1 97.75 78 ILE A C 1
ATOM 597 O O . ILE A 1 78 ? 10.969 25.234 3.176 1 97.75 78 ILE A O 1
ATOM 601 N N . LEU A 1 79 ? 12.383 23.875 2.084 1 98.38 79 LEU A N 1
ATOM 602 C CA . LEU A 1 79 ? 11.633 22.656 2.371 1 98.38 79 LEU A CA 1
ATOM 603 C C . LEU A 1 79 ? 12.57 21.484 2.643 1 98.38 79 LEU A C 1
ATOM 605 O O . LEU A 1 79 ? 13.773 21.578 2.396 1 98.38 79 LEU A O 1
ATOM 609 N N . ALA A 1 80 ? 12.039 20.469 3.221 1 98.5 80 ALA A N 1
ATOM 610 C CA . ALA A 1 80 ? 12.766 19.203 3.391 1 98.5 80 ALA A CA 1
ATOM 611 C C . ALA A 1 80 ? 11.977 18.031 2.809 1 98.5 80 ALA A C 1
ATOM 613 O O . ALA A 1 80 ? 10.742 18.047 2.809 1 98.5 80 ALA A O 1
ATOM 614 N N . THR A 1 81 ? 12.703 17.078 2.227 1 98.44 81 THR A N 1
ATOM 615 C CA . THR A 1 81 ? 12.062 15.875 1.72 1 98.44 81 THR A CA 1
ATOM 616 C C . THR A 1 81 ? 12.758 14.625 2.256 1 98.44 81 THR A C 1
ATOM 618 O O . THR A 1 81 ? 13.977 14.625 2.459 1 98.44 81 THR A O 1
ATOM 621 N N . CYS A 1 82 ? 11.961 13.602 2.594 1 97.62 82 CYS A N 1
ATOM 622 C CA . CYS A 1 82 ? 12.484 12.242 2.652 1 97.62 82 CYS A CA 1
ATOM 623 C C . CYS A 1 82 ? 12.516 11.609 1.266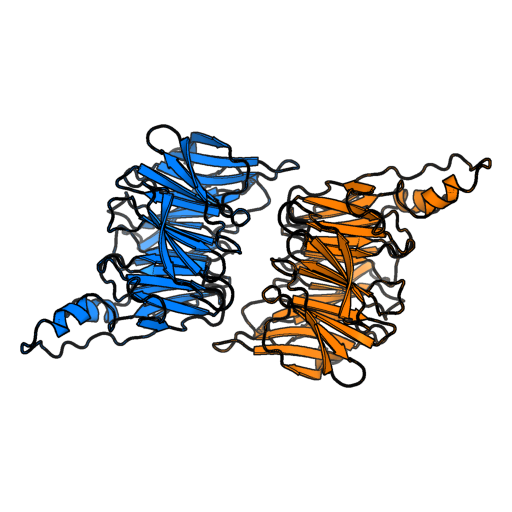 1 97.62 82 CYS A C 1
ATOM 625 O O . CYS A 1 82 ? 11.516 11.602 0.553 1 97.62 82 CYS A O 1
ATOM 627 N N . THR A 1 83 ? 13.68 11.039 0.931 1 94.81 83 THR A N 1
ATOM 628 C CA . THR A 1 83 ? 13.852 10.594 -0.449 1 94.81 83 THR A CA 1
ATOM 629 C C . THR A 1 83 ? 14.258 9.125 -0.502 1 94.81 83 THR A C 1
ATOM 631 O O . THR A 1 83 ? 14.891 8.617 0.423 1 94.81 83 THR A O 1
ATOM 634 N N . ALA A 1 84 ? 13.812 8.445 -1.521 1 91.69 84 ALA A N 1
ATOM 635 C CA . ALA A 1 84 ? 14.258 7.102 -1.871 1 91.69 84 ALA A CA 1
ATOM 636 C C . ALA A 1 84 ? 14.695 7.031 -3.332 1 91.69 84 ALA A C 1
ATOM 638 O O . ALA A 1 84 ? 13.922 7.363 -4.234 1 91.69 84 ALA A O 1
ATOM 639 N N . ASP A 1 85 ? 15.922 6.688 -3.557 1 90.38 85 ASP A N 1
ATOM 640 C CA . ASP A 1 85 ? 16.484 6.527 -4.895 1 90.38 85 ASP A CA 1
ATOM 641 C C . ASP A 1 85 ? 16.75 5.055 -5.203 1 90.38 85 ASP A C 1
ATOM 643 O O . ASP A 1 85 ? 17.672 4.453 -4.637 1 90.38 85 ASP A O 1
ATOM 647 N N . PHE A 1 86 ? 15.969 4.543 -6.133 1 83.62 86 PHE A N 1
ATOM 648 C CA . PHE A 1 86 ? 16.094 3.127 -6.457 1 83.62 86 PHE A CA 1
ATOM 649 C C . PHE A 1 86 ? 16.781 2.934 -7.801 1 83.62 86 PHE A C 1
ATOM 651 O O . PHE A 1 86 ? 16.562 1.924 -8.477 1 83.62 86 PHE A O 1
ATOM 658 N N . SER A 1 87 ? 17.547 3.838 -8.266 1 81.38 87 SER A N 1
ATOM 659 C CA . SER A 1 87 ? 18.281 3.729 -9.523 1 81.38 87 SER A CA 1
ATOM 660 C C . SER A 1 87 ? 19.344 2.641 -9.453 1 81.38 87 SER A C 1
ATOM 662 O O . SER A 1 87 ? 19.797 2.141 -10.484 1 81.38 87 SER A O 1
ATOM 664 N N . SER A 1 88 ? 19.75 2.305 -8.203 1 78.81 88 SER A N 1
ATOM 665 C CA . SER A 1 88 ? 20.703 1.222 -7.996 1 78.81 88 SER A CA 1
ATOM 666 C C . SER A 1 88 ? 20.125 0.156 -7.062 1 78.81 88 SER A C 1
ATOM 668 O O . SER A 1 88 ? 19.188 0.422 -6.309 1 78.81 88 SER A O 1
ATOM 670 N N . LEU A 1 89 ? 20.719 -1.071 -7.234 1 78.62 89 LEU A N 1
ATOM 671 C CA . LEU A 1 89 ? 20.312 -2.156 -6.348 1 78.62 89 LEU A CA 1
ATOM 672 C C . LEU A 1 89 ? 20.562 -1.784 -4.891 1 78.62 89 LEU A C 1
ATOM 674 O O . LEU A 1 89 ? 21.609 -1.249 -4.547 1 78.62 89 LEU A O 1
ATOM 678 N N . GLY A 1 90 ? 19.562 -1.95 -4.059 1 77.31 90 GLY A N 1
ATOM 679 C CA . GLY A 1 90 ? 19.656 -1.64 -2.641 1 77.31 90 GLY A CA 1
ATOM 680 C C . GLY A 1 90 ? 19.062 -0.283 -2.291 1 77.31 90 GLY A C 1
ATOM 681 O O . GLY A 1 90 ? 18.672 -0.049 -1.148 1 77.31 90 GLY A O 1
ATOM 682 N N . GLY A 1 91 ? 19.016 0.585 -3.26 1 81 91 GLY A N 1
ATOM 683 C CA . GLY A 1 91 ? 18.406 1.89 -3.062 1 81 91 GLY A CA 1
ATOM 684 C C . GLY A 1 91 ? 19.188 2.777 -2.111 1 81 91 GLY A C 1
ATOM 685 O O . GLY A 1 91 ? 20.062 2.299 -1.384 1 81 91 GLY A O 1
ATOM 686 N N . SER A 1 92 ? 19.078 4.047 -2.215 1 89.88 92 SER A N 1
ATOM 687 C CA . SER A 1 92 ? 19.625 5.035 -1.288 1 89.88 92 SER A CA 1
ATOM 688 C C . SER A 1 92 ? 18.516 5.938 -0.738 1 89.88 92 SER A C 1
ATOM 690 O O . SER A 1 92 ? 17.594 6.312 -1.466 1 89.88 92 SER A O 1
ATOM 692 N N . HIS A 1 93 ? 18.641 6.25 0.595 1 93.19 93 HIS A N 1
ATOM 693 C CA . HIS A 1 93 ? 17.625 7.043 1.276 1 93.19 93 HIS A CA 1
ATOM 694 C C . HIS A 1 93 ? 18.25 8.219 2.023 1 93.19 93 HIS A C 1
ATOM 696 O O . HIS A 1 93 ? 19.359 8.109 2.531 1 93.19 93 HIS A O 1
ATOM 702 N N . SER A 1 94 ? 17.562 9.367 2.018 1 96.44 94 SER A N 1
ATOM 703 C CA . SER A 1 94 ? 18.094 10.539 2.701 1 96.44 94 SER A CA 1
ATOM 704 C C . SER A 1 94 ? 16.984 11.516 3.068 1 96.44 94 SER A C 1
ATOM 706 O O . SER A 1 94 ? 15.859 11.406 2.576 1 96.44 94 SER A O 1
ATOM 708 N N . ILE A 1 95 ? 17.281 12.336 4.016 1 97.56 95 ILE A N 1
ATOM 709 C CA . ILE A 1 95 ? 16.562 13.578 4.242 1 97.56 95 ILE A CA 1
ATOM 710 C C . ILE A 1 95 ? 17.344 14.75 3.662 1 97.56 95 ILE A C 1
ATOM 712 O O . ILE A 1 95 ? 18.516 14.938 3.986 1 97.56 95 ILE A O 1
ATOM 716 N N . THR A 1 96 ? 16.734 15.469 2.801 1 97.69 96 THR A N 1
ATOM 717 C CA . THR A 1 96 ? 17.438 16.578 2.145 1 97.69 96 THR A CA 1
ATOM 718 C C . THR A 1 96 ? 16.672 17.891 2.352 1 97.69 96 THR A C 1
ATOM 720 O O . THR A 1 96 ? 15.453 17.938 2.207 1 97.69 96 THR A O 1
ATOM 723 N N . VAL A 1 97 ? 17.406 18.891 2.766 1 98.19 97 VAL A N 1
ATOM 724 C CA . VAL A 1 97 ? 16.875 20.25 2.84 1 98.19 97 VAL A CA 1
ATOM 725 C C . VAL A 1 97 ? 17.172 21 1.533 1 98.19 97 VAL A C 1
ATOM 727 O O . VAL A 1 97 ? 18.297 20.969 1.028 1 98.19 97 VAL A O 1
ATOM 730 N N . TRP A 1 98 ? 16.094 21.594 1.004 1 98.31 98 TRP A N 1
ATOM 731 C CA . TRP A 1 98 ? 16.188 22.266 -0.291 1 98.31 98 TRP A CA 1
ATOM 732 C C . TRP A 1 98 ? 15.875 23.75 -0.161 1 98.31 98 TRP A C 1
ATOM 734 O O . TRP A 1 98 ? 15.016 24.141 0.631 1 98.31 98 TRP A O 1
ATOM 744 N N . ASN A 1 99 ? 16.531 24.484 -0.944 1 98.12 99 ASN A N 1
ATOM 745 C CA . ASN A 1 99 ? 16.141 25.859 -1.236 1 98.12 99 ASN A CA 1
ATOM 746 C C . ASN A 1 99 ? 15.477 25.969 -2.607 1 98.12 99 ASN A C 1
ATOM 748 O O . ASN A 1 99 ? 16.047 25.547 -3.615 1 98.12 99 ASN A O 1
ATOM 752 N N . ILE A 1 100 ? 14.297 26.484 -2.607 1 97.88 100 ILE A N 1
ATOM 753 C CA . ILE A 1 100 ? 13.594 26.688 -3.871 1 97.88 100 ILE A CA 1
ATOM 754 C C . ILE A 1 100 ? 14.125 27.938 -4.562 1 97.88 100 ILE A C 1
ATOM 756 O O . ILE A 1 100 ? 13.977 29.047 -4.051 1 97.88 100 ILE A O 1
ATOM 760 N N . GLU A 1 101 ? 14.703 27.719 -5.703 1 96.06 101 GLU A N 1
ATOM 761 C CA . GLU A 1 101 ? 15.086 28.828 -6.57 1 96.06 101 GLU A CA 1
ATOM 762 C C . GLU A 1 101 ? 14.039 29.062 -7.664 1 96.06 101 GLU A C 1
ATOM 764 O O . GLU A 1 101 ? 14.188 28.547 -8.781 1 96.06 101 GLU A O 1
ATOM 769 N N . GLU A 1 102 ? 13.141 29.859 -7.43 1 92.5 102 GLU A N 1
ATOM 770 C CA . GLU A 1 102 ? 11.969 30.031 -8.273 1 92.5 102 GLU A CA 1
ATOM 771 C C . GLU A 1 102 ? 12.352 30.531 -9.664 1 92.5 102 GLU A C 1
ATOM 773 O O . GLU A 1 102 ? 11.797 30.078 -10.672 1 92.5 102 GLU A O 1
ATOM 778 N N . ASP A 1 103 ? 13.25 31.453 -9.727 1 91.81 103 ASP A N 1
ATOM 779 C CA . ASP A 1 103 ? 13.656 32.031 -11.008 1 91.81 103 ASP A CA 1
ATOM 780 C C . ASP A 1 103 ? 14.312 30.984 -11.898 1 91.81 103 ASP A C 1
ATOM 782 O O . ASP A 1 103 ? 14.062 30.953 -13.109 1 91.81 103 ASP A O 1
ATOM 786 N N . LYS A 1 104 ? 15.086 30.203 -11.25 1 92.75 104 LYS A N 1
ATOM 787 C CA . LYS A 1 104 ? 15.797 29.172 -11.992 1 92.75 104 LYS A CA 1
ATOM 788 C C . LYS A 1 104 ? 14.953 27.906 -12.109 1 92.75 104 LYS A C 1
ATOM 790 O O . LYS A 1 104 ? 15.305 26.984 -12.844 1 92.75 104 LYS A O 1
ATOM 795 N N . ARG A 1 105 ? 13.867 27.844 -11.406 1 93.31 105 ARG A N 1
ATOM 796 C CA . ARG A 1 105 ? 13 26.672 -11.359 1 93.31 105 ARG A CA 1
ATOM 797 C C . ARG A 1 105 ? 13.781 25.422 -10.953 1 93.31 105 ARG A C 1
ATOM 799 O O . ARG A 1 105 ? 13.656 24.375 -11.594 1 93.31 105 ARG A O 1
ATOM 806 N N . THR A 1 106 ? 14.609 25.594 -9.945 1 96 106 THR A N 1
ATOM 807 C CA . THR A 1 106 ? 15.414 24.484 -9.469 1 96 106 THR A CA 1
ATOM 808 C C . THR A 1 106 ? 15.359 24.375 -7.945 1 96 106 THR A C 1
ATOM 810 O O . THR A 1 106 ? 14.992 25.344 -7.266 1 96 106 THR A O 1
ATOM 813 N N . LEU A 1 107 ? 15.648 23.188 -7.461 1 97.62 107 LEU A N 1
ATOM 814 C CA . LEU A 1 107 ? 15.906 22.953 -6.043 1 97.62 107 LEU A CA 1
ATOM 815 C C . LEU A 1 107 ? 17.406 22.906 -5.762 1 97.62 107 LEU A C 1
ATOM 817 O O . LEU A 1 107 ? 18.125 22.094 -6.344 1 97.62 107 LEU A O 1
ATOM 821 N N . GLU A 1 108 ? 17.797 23.797 -4.941 1 97.56 108 GLU A N 1
ATOM 822 C CA . GLU A 1 108 ? 19.203 23.766 -4.523 1 97.56 108 GLU A CA 1
ATOM 823 C C . GLU A 1 108 ? 19.375 23.016 -3.211 1 97.56 108 GLU A C 1
ATOM 825 O O . GLU A 1 108 ? 18.703 23.328 -2.221 1 97.56 108 GLU A O 1
ATOM 830 N N . THR A 1 109 ? 20.328 22.094 -3.215 1 96.94 109 THR A N 1
ATOM 831 C CA . THR A 1 109 ? 20.578 21.328 -1.998 1 96.94 109 THR A CA 1
ATOM 832 C C . THR A 1 109 ? 21.25 22.203 -0.942 1 96.94 109 THR A C 1
ATOM 834 O O . THR A 1 109 ? 22.312 22.781 -1.186 1 96.94 109 THR A O 1
ATOM 837 N N . VAL A 1 110 ? 20.609 22.312 0.172 1 97 110 VAL A N 1
ATOM 838 C CA . VAL A 1 110 ? 21.188 23.016 1.308 1 97 110 VAL A CA 1
ATOM 839 C C . VAL A 1 110 ? 21.969 22.047 2.184 1 97 110 VAL A C 1
ATOM 841 O O . VAL A 1 110 ? 23.094 22.344 2.602 1 97 110 VAL A O 1
ATOM 844 N N . ALA A 1 111 ? 21.359 20.922 2.475 1 97 111 ALA A N 1
ATOM 845 C CA . ALA A 1 111 ? 21.984 19.891 3.301 1 97 111 ALA A CA 1
ATOM 846 C C . ALA A 1 111 ? 21.344 18.531 3.057 1 97 111 ALA A C 1
ATOM 848 O O . ALA A 1 111 ? 20.172 18.453 2.645 1 97 111 ALA A O 1
ATOM 849 N N . ARG A 1 112 ? 22.125 17.516 3.26 1 95.75 112 ARG A N 1
ATOM 850 C CA . ARG A 1 112 ? 21.641 16.156 3.082 1 95.75 112 ARG A CA 1
ATOM 851 C C . ARG A 1 112 ? 22.047 15.273 4.262 1 95.75 112 ARG A C 1
ATOM 853 O O . ARG A 1 112 ? 23.172 15.359 4.754 1 95.75 112 ARG A O 1
ATOM 860 N N . HIS A 1 113 ? 21.109 14.484 4.719 1 97.19 113 HIS A N 1
ATOM 861 C CA . HIS A 1 113 ? 21.344 13.508 5.777 1 97.19 113 HIS A CA 1
ATOM 862 C C . HIS A 1 113 ? 20.984 12.102 5.316 1 97.19 113 HIS A C 1
ATOM 864 O O . HIS A 1 113 ? 19.812 11.734 5.262 1 97.19 113 HIS A O 1
ATOM 870 N N . PRO A 1 114 ? 22 11.273 5.035 1 95.5 114 PRO A N 1
ATOM 871 C CA . PRO A 1 114 ? 21.719 9.906 4.605 1 95.5 114 PRO A CA 1
ATOM 872 C C . PRO A 1 114 ? 21.016 9.078 5.68 1 95.5 114 PRO A C 1
ATOM 874 O O . PRO A 1 114 ? 21.312 9.219 6.867 1 95.5 114 PRO A O 1
ATOM 877 N N . CYS A 1 115 ? 20.078 8.297 5.266 1 93.31 115 CYS A N 1
ATOM 878 C CA . CYS A 1 115 ? 19.359 7.398 6.156 1 93.31 115 CYS A CA 1
ATOM 879 C C . CYS A 1 115 ? 19.578 5.941 5.766 1 93.31 115 CYS A C 1
ATOM 881 O O . CYS A 1 115 ? 19.719 5.625 4.586 1 93.31 115 CYS A O 1
ATOM 883 N N . ASP A 1 116 ? 19.5 5.062 6.77 1 86.5 116 ASP A N 1
ATOM 884 C CA . ASP A 1 116 ? 19.703 3.637 6.535 1 86.5 116 ASP A CA 1
ATOM 885 C C . ASP A 1 116 ? 18.453 2.986 5.957 1 86.5 116 ASP A C 1
ATOM 887 O O . ASP A 1 116 ? 18.531 1.909 5.359 1 86.5 116 ASP A O 1
ATOM 891 N N . SER A 1 117 ? 17.359 3.609 6.227 1 87.38 117 SER A N 1
ATOM 892 C CA . SER A 1 117 ? 16.094 3.057 5.781 1 87.38 117 SER A CA 1
ATOM 893 C C . SER A 1 117 ? 15.227 4.125 5.121 1 87.38 117 SER A C 1
ATOM 895 O O . SER A 1 117 ? 15.5 5.32 5.246 1 87.38 117 SER A O 1
ATOM 897 N N . ILE A 1 118 ? 14.273 3.635 4.367 1 89.5 118 ILE A N 1
ATOM 898 C CA . ILE A 1 118 ? 13.305 4.535 3.756 1 89.5 118 ILE A CA 1
ATOM 899 C C . ILE A 1 118 ? 12.484 5.227 4.844 1 89.5 118 ILE A C 1
ATOM 901 O O . ILE A 1 118 ? 11.969 4.574 5.754 1 89.5 118 ILE A O 1
ATOM 905 N N . MET A 1 119 ? 12.438 6.594 4.781 1 93.31 119 MET A N 1
ATOM 906 C CA . MET A 1 119 ? 11.633 7.379 5.715 1 93.31 119 MET A CA 1
ATOM 907 C C . MET A 1 119 ? 10.328 7.82 5.066 1 93.31 119 MET A C 1
ATOM 909 O O . MET A 1 119 ? 10.305 8.188 3.891 1 93.31 119 MET A O 1
ATOM 913 N N . HIS A 1 120 ? 9.164 7.719 5.773 1 90.56 120 HIS A N 1
ATOM 914 C CA . HIS A 1 120 ? 7.875 7.957 5.133 1 90.56 120 HIS A CA 1
ATOM 915 C C . HIS A 1 120 ? 7.121 9.094 5.816 1 90.56 120 HIS A C 1
ATOM 917 O O . HIS A 1 120 ? 6.016 9.445 5.398 1 90.56 120 HIS A O 1
ATOM 923 N N . CYS A 1 121 ? 7.492 9.656 6.789 1 94.06 121 CYS A N 1
ATOM 924 C CA . CYS A 1 121 ? 6.902 10.805 7.473 1 94.06 121 CYS A CA 1
ATOM 925 C C . CYS A 1 121 ? 7.961 11.852 7.797 1 94.06 121 CYS A C 1
ATOM 927 O O . CYS A 1 121 ? 9.117 11.508 8.062 1 94.06 121 CYS A O 1
ATOM 929 N N . LEU A 1 122 ? 7.57 13.102 7.652 1 97.75 122 LEU A N 1
ATOM 930 C CA . LEU A 1 122 ? 8.469 14.203 7.996 1 97.75 122 LEU A CA 1
ATOM 931 C C . LEU A 1 122 ? 7.688 15.375 8.578 1 97.75 122 LEU A C 1
ATOM 933 O O . LEU A 1 122 ? 6.871 15.992 7.883 1 97.75 122 LEU A O 1
ATOM 937 N N . GLU A 1 123 ? 7.879 15.594 9.844 1 97.94 123 GLU A N 1
ATOM 938 C CA . GLU A 1 123 ? 7.234 16.703 10.539 1 97.94 123 GLU A CA 1
ATOM 939 C C . GLU A 1 123 ? 8.266 17.703 11.062 1 97.94 123 GLU A C 1
ATOM 941 O O . GLU A 1 123 ? 9.141 17.344 11.844 1 97.94 123 GLU A O 1
ATOM 946 N N . TRP A 1 124 ? 8.156 18.922 10.586 1 97.75 124 TRP A N 1
ATOM 947 C CA . TRP A 1 124 ? 9.062 20 10.984 1 97.75 124 TRP A CA 1
ATOM 948 C C . TRP A 1 124 ? 8.414 20.906 12.023 1 97.75 124 TRP A C 1
ATOM 950 O O . TRP A 1 124 ? 7.43 21.578 11.727 1 97.75 124 TRP A O 1
ATOM 960 N N . GLU A 1 125 ? 9 20.938 13.227 1 95.56 125 GLU A N 1
ATOM 961 C CA . GLU A 1 125 ? 8.445 21.672 14.359 1 95.56 125 GLU A CA 1
ATOM 962 C C . GLU A 1 125 ? 8.914 23.125 14.352 1 95.56 125 GLU A C 1
ATOM 964 O O . GLU A 1 125 ? 10.102 23.391 14.18 1 95.56 125 GLU A O 1
ATOM 969 N N . SER A 1 126 ? 8.047 24.016 14.562 1 90.69 126 SER A N 1
ATOM 970 C CA . SER A 1 126 ? 8.305 25.438 14.383 1 90.69 126 SER A CA 1
ATOM 971 C C . SER A 1 126 ? 9.102 26 15.547 1 90.69 126 SER A C 1
ATOM 973 O O . SER A 1 126 ? 10.047 26.781 15.344 1 90.69 126 SER A O 1
ATOM 975 N N . SER A 1 127 ? 8.82 25.688 16.75 1 89.88 127 SER A N 1
ATOM 976 C CA . SER A 1 127 ? 9.414 26.328 17.922 1 89.88 127 SER A CA 1
ATOM 977 C C . SER A 1 127 ? 10.812 25.797 18.203 1 89.88 127 SER A C 1
ATOM 979 O O . SER A 1 127 ? 11.727 26.562 18.5 1 89.88 127 SER A O 1
ATOM 981 N N . SER A 1 128 ? 10.984 24.562 18.016 1 90.75 128 SER A N 1
ATOM 982 C CA . SER A 1 128 ? 12.242 23.938 18.391 1 90.75 128 SER A CA 1
ATOM 983 C C . SER A 1 128 ? 13.148 23.75 17.188 1 90.75 128 SER A C 1
ATOM 985 O O . SER A 1 128 ? 14.336 23.453 17.328 1 90.75 128 SER A O 1
ATOM 987 N N . ASN A 1 129 ? 12.594 23.922 16.016 1 94.5 129 ASN A N 1
ATOM 988 C CA . ASN A 1 129 ? 13.305 23.656 14.766 1 94.5 129 ASN A CA 1
ATOM 989 C C . ASN A 1 129 ? 13.82 22.219 14.703 1 94.5 129 ASN A C 1
ATOM 991 O O . ASN A 1 129 ? 14.93 21.984 14.234 1 94.5 129 ASN A O 1
ATOM 995 N N . ARG A 1 130 ? 13.086 21.344 15.273 1 96.62 130 ARG A N 1
ATOM 996 C CA . ARG A 1 130 ? 13.359 19.906 15.18 1 96.62 130 ARG A CA 1
ATOM 997 C C . ARG A 1 130 ? 12.398 19.234 14.203 1 96.62 130 ARG A C 1
ATOM 999 O O . ARG A 1 130 ? 11.32 19.766 13.914 1 96.62 130 ARG A O 1
ATOM 1006 N N . ALA A 1 131 ? 12.852 18.125 13.656 1 97.38 131 ALA A N 1
ATOM 1007 C CA . ALA A 1 131 ? 11.992 17.328 12.789 1 97.38 131 ALA A CA 1
ATOM 1008 C C . ALA A 1 131 ? 11.906 15.883 13.273 1 97.38 131 ALA A C 1
ATOM 1010 O O . ALA A 1 131 ? 12.812 15.391 13.938 1 97.38 131 ALA A O 1
ATOM 1011 N N . ALA A 1 132 ? 10.789 15.328 13.094 1 97.31 132 ALA A N 1
ATOM 1012 C CA . ALA A 1 132 ? 10.57 13.914 13.391 1 97.31 132 ALA A CA 1
ATOM 1013 C C . ALA A 1 132 ? 10.281 13.125 12.109 1 97.31 132 ALA A C 1
ATOM 1015 O O . ALA A 1 132 ? 9.578 13.617 11.227 1 97.31 132 ALA A O 1
ATOM 1016 N N . THR A 1 133 ? 10.898 11.984 11.938 1 97 133 THR A N 1
ATOM 1017 C CA . THR A 1 133 ? 10.641 11.07 10.828 1 97 133 THR A CA 1
ATOM 1018 C C . THR A 1 133 ? 10.664 9.617 11.305 1 97 133 THR A C 1
ATOM 1020 O O . THR A 1 133 ? 11.086 9.336 12.422 1 97 133 THR A O 1
ATOM 1023 N N . MET A 1 134 ? 10.07 8.781 10.516 1 94.62 134 MET A N 1
ATOM 1024 C CA . MET A 1 134 ? 10.008 7.367 10.883 1 94.62 134 MET A CA 1
ATOM 1025 C C . MET A 1 134 ? 9.914 6.484 9.648 1 94.62 134 MET A C 1
ATOM 1027 O O . MET A 1 134 ? 9.617 6.973 8.555 1 94.62 134 MET A O 1
ATOM 1031 N N . THR A 1 135 ? 10.305 5.254 9.797 1 88.88 135 THR A N 1
ATOM 1032 C CA . THR A 1 135 ? 10.062 4.211 8.812 1 88.88 135 THR A CA 1
ATOM 1033 C C . THR A 1 135 ? 8.922 3.299 9.25 1 88.88 135 THR A C 1
ATOM 1035 O O . THR A 1 135 ? 8.703 3.105 10.445 1 88.88 135 THR A O 1
ATOM 1038 N N . PRO A 1 136 ? 8.172 2.787 8.25 1 83.31 136 PRO A N 1
ATOM 1039 C CA . PRO A 1 136 ? 7.074 1.903 8.648 1 83.31 136 PRO A CA 1
ATOM 1040 C C . PRO A 1 136 ? 7.559 0.586 9.25 1 83.31 136 PRO A C 1
ATOM 1042 O O . PRO A 1 136 ? 6.777 -0.132 9.875 1 83.31 136 PRO A O 1
ATOM 1045 N N . PHE A 1 137 ? 8.828 0.234 9.211 1 76.5 137 PHE A N 1
ATOM 1046 C CA . PHE A 1 137 ? 9.242 -1.154 9.375 1 76.5 137 PHE A CA 1
ATOM 1047 C C . PHE A 1 137 ? 9.977 -1.352 10.695 1 76.5 137 PHE A C 1
ATOM 1049 O O . PHE A 1 137 ? 10.172 -2.484 11.141 1 76.5 137 PHE A O 1
ATOM 1056 N N . THR A 1 138 ? 10.469 -0.275 11.258 1 80.75 138 THR A N 1
ATOM 1057 C CA . THR A 1 138 ? 11.117 -0.348 12.562 1 80.75 138 THR A CA 1
ATOM 1058 C C . THR A 1 138 ? 10.43 0.577 13.562 1 80.75 138 THR A C 1
ATOM 1060 O O . THR A 1 138 ? 10.008 1.679 13.203 1 80.75 138 THR A O 1
ATOM 1063 N N . PRO A 1 139 ? 10.258 0.078 14.719 1 84.69 139 PRO A N 1
ATOM 1064 C CA . PRO A 1 139 ? 9.547 0.878 15.719 1 84.69 139 PRO A CA 1
ATOM 1065 C C . PRO A 1 139 ? 10.422 1.979 16.312 1 84.69 139 PRO A C 1
ATOM 1067 O O . PRO A 1 139 ? 10.539 2.078 17.547 1 84.69 139 PRO A O 1
ATOM 1070 N N . LEU A 1 140 ? 11.031 2.793 15.445 1 89.31 140 LEU A N 1
ATOM 1071 C CA . LEU A 1 140 ? 11.898 3.891 15.852 1 89.31 140 LEU A CA 1
ATOM 1072 C C . LEU A 1 140 ? 11.461 5.203 15.211 1 89.31 140 LEU A C 1
ATOM 1074 O O . LEU A 1 140 ? 11.18 5.246 14.008 1 89.31 140 LEU A O 1
ATOM 1078 N N . VAL A 1 141 ? 11.359 6.188 16.047 1 94.19 141 VAL A N 1
ATOM 1079 C CA . VAL A 1 141 ? 11.18 7.551 15.555 1 94.19 141 VAL A CA 1
ATOM 1080 C C . VAL A 1 141 ? 12.516 8.289 15.594 1 94.19 141 VAL A C 1
ATOM 1082 O O . VAL A 1 141 ? 13.188 8.312 16.625 1 94.19 141 VAL A O 1
ATOM 1085 N N . HIS A 1 142 ? 12.875 8.852 14.477 1 96.12 142 HIS A N 1
ATOM 1086 C CA . HIS A 1 142 ? 14.094 9.648 14.406 1 96.12 142 HIS A CA 1
ATOM 1087 C C . HIS A 1 142 ? 13.812 11.117 14.672 1 96.12 142 HIS A C 1
ATOM 1089 O O . HIS A 1 142 ? 12.992 11.734 13.984 1 96.12 142 HIS A O 1
ATOM 1095 N N . LEU A 1 143 ? 14.445 11.617 15.664 1 96.94 143 LEU A N 1
ATOM 1096 C CA . LEU A 1 143 ? 14.398 13.047 15.961 1 96.94 143 LEU A CA 1
ATOM 1097 C C . LEU A 1 143 ? 15.641 13.758 15.438 1 96.94 143 LEU A C 1
ATOM 1099 O O . LEU A 1 143 ? 16.766 13.367 15.758 1 96.94 143 LEU A O 1
ATOM 1103 N N . LEU A 1 144 ? 15.391 14.789 14.664 1 97.62 144 LEU A N 1
ATOM 1104 C CA . LEU A 1 144 ? 16.5 15.492 14.031 1 97.62 144 LEU A CA 1
ATOM 1105 C C . LEU A 1 144 ? 16.547 16.953 14.484 1 97.62 144 LEU A C 1
ATOM 1107 O O . LEU A 1 144 ? 15.516 17.578 14.688 1 97.62 144 LEU A O 1
ATOM 1111 N N . ASP A 1 145 ? 17.75 17.469 14.68 1 97.12 145 ASP A N 1
ATOM 1112 C CA . ASP A 1 145 ? 17.984 18.906 14.781 1 97.12 145 ASP A CA 1
ATOM 1113 C C . ASP A 1 145 ? 18.125 19.531 13.398 1 97.12 145 ASP A C 1
ATOM 1115 O O . ASP A 1 145 ? 18.953 19.094 12.594 1 97.12 145 ASP A O 1
ATOM 1119 N N . MET A 1 146 ? 17.344 20.594 13.094 1 96.56 146 MET A N 1
ATOM 1120 C CA . MET A 1 146 ? 17.266 21.125 11.734 1 96.56 146 MET A CA 1
ATOM 1121 C C . MET A 1 146 ? 17.938 22.5 11.656 1 96.56 146 MET A C 1
ATOM 1123 O O . MET A 1 146 ? 17.781 23.203 10.656 1 96.56 146 MET A O 1
ATOM 1127 N N . HIS A 1 147 ? 18.609 23.062 12.609 1 92.31 147 HIS A N 1
ATOM 1128 C CA . HIS A 1 147 ? 19.172 24.406 12.648 1 92.31 147 HIS A CA 1
ATOM 1129 C C . HIS A 1 147 ? 20.203 24.609 11.547 1 92.31 147 HIS A C 1
ATOM 1131 O O . HIS A 1 147 ? 20.172 25.625 10.852 1 92.31 147 HIS A O 1
ATOM 1137 N N . ASP A 1 148 ? 21.172 23.781 11.367 1 88.12 148 ASP A N 1
ATOM 1138 C CA . ASP A 1 148 ? 22.156 23.906 10.312 1 88.12 148 ASP A CA 1
ATOM 1139 C C . ASP A 1 148 ? 21.953 22.828 9.242 1 88.12 148 ASP A C 1
ATOM 1141 O O . ASP A 1 148 ? 21.422 23.109 8.164 1 88.12 148 ASP A O 1
ATOM 1145 N N . GLU A 1 149 ? 22.266 21.734 9.508 1 92.69 149 GLU A N 1
ATOM 1146 C CA . GLU A 1 149 ? 22.016 20.547 8.719 1 92.69 149 GLU A CA 1
ATOM 1147 C C . GLU A 1 149 ? 21.297 19.484 9.555 1 92.69 149 GLU A C 1
ATOM 1149 O O . GLU A 1 149 ? 21.453 19.422 10.773 1 92.69 149 GLU A O 1
ATOM 1154 N N . PRO A 1 150 ? 20.391 18.828 8.836 1 96.56 150 PRO A N 1
ATOM 1155 C CA . PRO A 1 150 ? 19.734 17.781 9.633 1 96.56 150 PRO A CA 1
ATOM 1156 C C . PRO A 1 150 ? 20.719 16.891 10.359 1 96.56 150 PRO A C 1
ATOM 1158 O O . PRO A 1 150 ? 21.641 16.344 9.742 1 96.56 150 PRO A O 1
ATOM 1161 N N . GLN A 1 151 ? 20.578 16.828 11.641 1 96.75 151 GLN A N 1
ATOM 1162 C CA . GLN A 1 151 ? 21.406 15.969 12.484 1 96.75 151 GLN A CA 1
ATOM 1163 C C . GLN A 1 151 ? 20.547 15.094 13.391 1 96.75 151 GLN A C 1
ATOM 1165 O O . GLN A 1 151 ? 19.656 15.602 14.086 1 96.75 151 GLN A O 1
ATOM 1170 N N . LEU A 1 152 ? 20.828 13.836 13.375 1 96.25 152 LEU A N 1
ATOM 1171 C CA . LEU A 1 152 ? 20.094 12.922 14.242 1 96.25 152 LEU A CA 1
ATOM 1172 C C . LEU A 1 152 ? 20.406 13.195 15.711 1 96.25 152 LEU A C 1
ATOM 1174 O O . LEU A 1 152 ? 21.578 13.188 16.109 1 96.25 152 LEU A O 1
ATOM 1178 N N . ILE A 1 153 ? 19.438 13.492 16.469 1 94.88 153 ILE A N 1
ATOM 1179 C CA . ILE A 1 153 ? 19.562 13.766 17.891 1 94.88 153 ILE A CA 1
ATOM 1180 C C . ILE A 1 153 ? 19.359 12.469 18.688 1 94.88 153 ILE A C 1
ATOM 1182 O O . ILE A 1 153 ? 20.109 12.172 19.609 1 94.88 153 ILE A O 1
ATOM 1186 N N . GLN A 1 154 ? 18.25 11.836 18.297 1 93.81 154 GLN A N 1
ATOM 1187 C CA . GLN A 1 154 ? 17.844 10.656 19.062 1 93.81 154 GLN A CA 1
ATOM 1188 C C . GLN A 1 154 ? 16.922 9.766 18.234 1 93.81 154 GLN A C 1
ATOM 1190 O O . GLN A 1 154 ? 16.234 10.234 17.328 1 93.81 154 GLN A O 1
ATOM 1195 N N . LYS A 1 155 ? 17.062 8.453 18.531 1 92.75 155 LYS A N 1
ATOM 1196 C CA . LYS A 1 155 ? 16.062 7.484 18.078 1 92.75 155 LYS A CA 1
ATOM 1197 C C . LYS A 1 155 ? 15.141 7.066 19.219 1 92.75 155 LYS A C 1
ATOM 1199 O O . LYS A 1 155 ? 15.602 6.52 20.219 1 92.75 155 LYS A O 1
ATOM 1204 N N . ILE A 1 156 ? 13.93 7.418 19.078 1 92.12 156 ILE A N 1
ATOM 1205 C CA . ILE A 1 156 ? 12.961 7.094 20.109 1 92.12 156 ILE A CA 1
ATOM 1206 C C . ILE A 1 156 ? 12.359 5.715 19.844 1 92.12 156 ILE A C 1
ATOM 1208 O O . ILE A 1 156 ? 11.758 5.488 18.797 1 92.12 156 ILE A O 1
ATOM 1212 N N . ASP A 1 157 ? 12.422 4.867 20.797 1 89.38 157 ASP A N 1
ATOM 1213 C CA . ASP A 1 157 ? 11.945 3.49 20.688 1 89.38 157 ASP A CA 1
ATOM 1214 C C . ASP A 1 157 ? 10.461 3.389 21.016 1 89.38 157 ASP A C 1
ATOM 1216 O O . ASP A 1 157 ? 10.047 3.725 22.125 1 89.38 157 ASP A O 1
ATOM 1220 N N . ILE A 1 158 ? 9.711 2.891 20.047 1 86.31 158 ILE A N 1
ATOM 1221 C CA . ILE A 1 158 ? 8.281 2.703 20.234 1 86.31 158 ILE A CA 1
ATOM 1222 C C . ILE A 1 158 ? 7.945 1.214 20.188 1 86.31 158 ILE A C 1
ATOM 1224 O O . ILE A 1 158 ? 6.816 0.837 19.844 1 86.31 158 ILE A O 1
ATOM 1228 N N . SER A 1 159 ? 8.766 0.279 20.391 1 72.44 159 SER A N 1
ATOM 1229 C CA . SER A 1 159 ? 8.672 -1.164 20.203 1 72.44 159 SER A CA 1
ATOM 1230 C C . SER A 1 159 ? 7.633 -1.783 21.125 1 72.44 159 SER A C 1
ATOM 1232 O O . SER A 1 159 ? 7.211 -2.924 20.922 1 72.44 159 SER A O 1
ATOM 1234 N N . ARG A 1 160 ? 7.27 -1.168 22.141 1 68.75 160 ARG A N 1
ATOM 1235 C CA . ARG A 1 160 ? 6.289 -1.771 23.047 1 68.75 160 ARG A CA 1
ATOM 1236 C C . ARG A 1 160 ? 5.004 -2.111 22.297 1 68.75 160 ARG A C 1
ATOM 1238 O O . ARG A 1 160 ? 4.141 -2.816 22.828 1 68.75 160 ARG A O 1
ATOM 1245 N N . GLU A 1 161 ? 4.906 -1.657 21.109 1 63.84 161 GLU A N 1
ATOM 1246 C CA . GLU A 1 161 ? 3.734 -1.942 20.281 1 63.84 161 GLU A CA 1
ATOM 1247 C C . GLU A 1 161 ? 4.133 -2.58 18.953 1 63.84 161 GLU A C 1
ATOM 1249 O O . GLU A 1 161 ? 5.066 -2.119 18.297 1 63.84 161 GLU A O 1
ATOM 1254 N N . ASP A 1 162 ? 3.469 -3.68 18.75 1 68.62 162 ASP A N 1
ATOM 1255 C CA . ASP A 1 162 ? 3.709 -4.344 17.484 1 68.62 162 ASP A CA 1
ATOM 1256 C C . ASP A 1 162 ? 2.934 -3.664 16.344 1 68.62 162 ASP A C 1
ATOM 1258 O O . ASP A 1 162 ? 1.854 -3.113 16.578 1 68.62 162 ASP A O 1
ATOM 1262 N N . GLY A 1 163 ? 3.629 -3.535 15.328 1 77.81 163 GLY A N 1
ATOM 1263 C CA . GLY A 1 163 ? 2.91 -3.061 14.156 1 77.81 163 GLY A CA 1
ATOM 1264 C C . GLY A 1 163 ? 3.682 -2.023 13.359 1 77.81 163 GLY A C 1
ATOM 1265 O O . GLY A 1 163 ? 4.781 -1.629 13.75 1 77.81 163 GLY A O 1
ATOM 1266 N N . GLU A 1 164 ? 3.066 -1.62 12.312 1 83.88 164 GLU A N 1
ATOM 1267 C CA . GLU A 1 164 ? 3.658 -0.653 11.391 1 83.88 164 GLU A CA 1
ATOM 1268 C C . GLU A 1 164 ? 3.449 0.776 11.883 1 83.88 164 GLU A C 1
ATOM 1270 O O . GLU A 1 164 ? 2.418 1.088 12.484 1 83.88 164 GLU A O 1
ATOM 1275 N N . LEU A 1 165 ? 4.422 1.616 11.719 1 90.31 165 LEU A N 1
ATOM 1276 C CA . LEU A 1 165 ? 4.309 3.043 12 1 90.31 165 LEU A CA 1
ATOM 1277 C C . LEU A 1 165 ? 3.801 3.799 10.781 1 90.31 165 LEU A C 1
ATOM 1279 O O . LEU A 1 165 ? 4.219 3.521 9.656 1 90.31 165 LEU A O 1
ATOM 1283 N N . PHE A 1 166 ? 2.9 4.766 11.008 1 91 166 PHE A N 1
ATOM 1284 C CA . PHE A 1 166 ? 2.303 5.418 9.852 1 91 166 PHE A CA 1
ATOM 1285 C C . PHE A 1 166 ? 2.537 6.922 9.891 1 91 166 PHE A C 1
ATOM 1287 O O . PHE A 1 166 ? 2.932 7.527 8.891 1 91 166 PHE A O 1
ATOM 1294 N N . SER A 1 167 ? 2.24 7.504 11.039 1 94.56 167 SER A N 1
ATOM 1295 C CA . SER A 1 167 ? 2.273 8.961 11.031 1 94.56 167 SER A CA 1
ATOM 1296 C C . SER A 1 167 ? 2.824 9.516 12.344 1 94.56 167 SER A C 1
ATOM 1298 O O . SER A 1 167 ? 2.777 8.836 13.367 1 94.56 167 SER A O 1
ATOM 1300 N N . ALA A 1 168 ? 3.342 10.727 12.25 1 96.44 168 ALA A N 1
ATOM 1301 C CA . ALA A 1 168 ? 3.773 11.539 13.391 1 96.44 168 ALA A CA 1
ATOM 1302 C C . ALA A 1 168 ? 3.229 12.961 13.289 1 96.44 168 ALA A C 1
ATOM 1304 O O . ALA A 1 168 ? 3.059 13.492 12.195 1 96.44 168 ALA A O 1
ATOM 1305 N N . ARG A 1 169 ? 2.906 13.461 14.445 1 97.5 169 ARG A N 1
ATOM 1306 C CA . ARG A 1 169 ? 2.41 14.836 14.508 1 97.5 169 ARG A CA 1
ATOM 1307 C C . ARG A 1 169 ? 2.857 15.523 15.789 1 97.5 169 ARG A C 1
ATOM 1309 O O . ARG A 1 169 ? 2.803 14.922 16.875 1 97.5 169 ARG A O 1
ATOM 1316 N N . TRP A 1 170 ? 3.299 16.75 15.672 1 97.69 170 TRP A N 1
ATOM 1317 C CA . TRP A 1 170 ? 3.658 17.516 16.859 1 97.69 170 TRP A CA 1
ATOM 1318 C C . TRP A 1 170 ? 2.416 18.109 17.531 1 97.69 170 TRP A C 1
ATOM 1320 O O . TRP A 1 170 ? 1.518 18.609 16.859 1 97.69 170 TRP A O 1
ATOM 1330 N N . SER A 1 171 ? 2.416 18.031 18.844 1 97.25 171 SER A N 1
ATOM 1331 C CA . SER A 1 171 ? 1.386 18.719 19.594 1 97.25 171 SER A CA 1
ATOM 1332 C C . SER A 1 171 ? 1.639 20.234 19.625 1 97.25 171 SER A C 1
ATOM 1334 O O . SER A 1 171 ? 2.777 20.672 19.781 1 97.25 171 SER A O 1
ATOM 1336 N N . PRO A 1 172 ? 0.574 20.969 19.516 1 96 172 PRO A N 1
ATOM 1337 C CA . PRO A 1 172 ? 0.76 22.406 19.609 1 96 172 PRO A CA 1
ATOM 1338 C C . PRO A 1 172 ? 0.854 22.906 21.047 1 96 172 PRO A C 1
ATOM 1340 O O . PRO A 1 172 ? 1.084 24.094 21.281 1 96 172 PRO A O 1
ATOM 1343 N N . HIS A 1 173 ? 0.765 22.109 22.109 1 95.69 173 HIS A N 1
ATOM 1344 C CA . HIS A 1 173 ? 0.54 22.531 23.484 1 95.69 173 HIS A CA 1
ATOM 1345 C C . HIS A 1 173 ? 1.796 22.344 24.328 1 95.69 173 HIS A C 1
ATOM 1347 O O . HIS A 1 173 ? 1.842 22.781 25.484 1 95.69 173 HIS A O 1
ATOM 1353 N N . TYR A 1 174 ? 2.848 21.797 23.859 1 94.19 174 TYR A N 1
ATOM 1354 C CA . TYR A 1 174 ? 3.961 21.422 24.734 1 94.19 174 TYR A CA 1
ATOM 1355 C C . TYR A 1 174 ? 5.277 21.969 24.188 1 94.19 174 TYR A C 1
ATOM 1357 O O . TYR A 1 174 ? 6.324 21.328 24.328 1 94.19 174 TYR A O 1
ATOM 1365 N N . ASP A 1 175 ? 5.211 23.078 23.531 1 92.88 175 ASP A N 1
ATOM 1366 C CA . ASP A 1 175 ? 6.375 23.828 23.078 1 92.88 175 ASP A CA 1
ATOM 1367 C C . ASP A 1 175 ? 7.316 22.938 22.266 1 92.88 175 ASP A C 1
ATOM 1369 O O . ASP A 1 175 ? 8.523 22.891 22.531 1 92.88 175 ASP A O 1
ATOM 1373 N N . GLY A 1 176 ? 6.734 22.125 21.484 1 93 176 GLY A N 1
ATOM 1374 C CA . GLY A 1 176 ? 7.531 21.312 20.578 1 93 176 GLY A CA 1
ATOM 1375 C C . GLY A 1 176 ? 8.141 20.094 21.234 1 93 176 GLY A C 1
ATOM 1376 O O . GLY A 1 176 ? 9.094 19.516 20.719 1 93 176 GLY A O 1
ATOM 1377 N N . ASN A 1 177 ? 7.551 19.656 22.359 1 95.06 177 ASN A N 1
ATOM 1378 C CA . ASN A 1 177 ? 8.172 18.547 23.078 1 95.06 177 ASN A CA 1
ATOM 1379 C C . ASN A 1 177 ? 7.277 17.312 23.094 1 95.06 177 ASN A C 1
ATOM 1381 O O . ASN A 1 177 ? 7.645 16.281 23.656 1 95.06 177 ASN A O 1
ATOM 1385 N N . MET A 1 178 ? 6.152 17.438 22.5 1 96.31 178 MET A N 1
ATOM 1386 C CA . MET A 1 178 ? 5.211 16.328 22.484 1 96.31 178 MET A CA 1
ATOM 1387 C C . MET A 1 178 ? 4.914 15.883 21.062 1 96.31 178 MET A C 1
ATOM 1389 O O . MET A 1 178 ? 4.441 16.672 20.25 1 96.31 178 MET A O 1
ATOM 1393 N N . LEU A 1 179 ? 5.234 14.617 20.844 1 96.94 179 LEU A N 1
ATOM 1394 C CA . LEU A 1 179 ? 5.051 14.039 19.516 1 96.94 179 LEU A CA 1
ATOM 1395 C C . LEU A 1 179 ? 4.047 12.891 19.547 1 96.94 179 LEU A C 1
ATOM 1397 O O . LEU A 1 179 ? 4.168 11.984 20.375 1 96.94 179 LEU A O 1
ATOM 1401 N N . GLY A 1 180 ? 2.984 13.008 18.766 1 97.06 180 GLY A N 1
ATOM 1402 C CA . GLY A 1 180 ? 2.064 11.898 18.578 1 97.06 180 GLY A CA 1
ATOM 1403 C C . GLY A 1 180 ? 2.459 10.984 17.422 1 97.06 180 GLY A C 1
ATOM 1404 O O . GLY A 1 180 ? 2.895 11.453 16.375 1 97.06 180 GLY A O 1
ATOM 1405 N N . VAL A 1 181 ? 2.367 9.688 17.641 1 96.5 181 VAL A N 1
ATOM 1406 C CA . VAL A 1 181 ? 2.705 8.695 16.625 1 96.5 181 VAL A CA 1
ATOM 1407 C C . VAL A 1 181 ? 1.622 7.621 16.578 1 96.5 181 VAL A C 1
ATOM 1409 O O . VAL A 1 181 ? 1.028 7.277 17.609 1 96.5 181 VAL A O 1
ATOM 1412 N N . THR A 1 182 ? 1.314 7.164 15.367 1 96.12 182 THR A N 1
ATOM 1413 C CA . THR A 1 182 ? 0.439 6.004 15.227 1 96.12 182 THR A CA 1
ATOM 1414 C C . THR A 1 182 ? 1.252 4.746 14.945 1 96.12 182 THR A C 1
ATOM 1416 O O . THR A 1 182 ? 2.172 4.766 14.125 1 96.12 182 THR A O 1
ATOM 1419 N N . VAL A 1 183 ? 0.946 3.66 15.672 1 91.88 183 VAL A N 1
ATOM 1420 C CA . VAL A 1 183 ? 1.635 2.381 15.547 1 91.88 183 VAL A CA 1
ATOM 1421 C C . VAL A 1 183 ? 0.641 1.237 15.742 1 91.88 183 VAL A C 1
ATOM 1423 O O . VAL A 1 183 ? -0.058 1.178 16.75 1 91.88 183 VAL A O 1
ATOM 1426 N N . GLY A 1 184 ? 0.632 0.304 14.82 1 88.31 184 GLY A N 1
ATOM 1427 C CA . GLY A 1 184 ? -0.379 -0.738 14.891 1 88.31 184 GLY A CA 1
ATOM 1428 C C . GLY A 1 184 ? -1.79 -0.194 15.016 1 88.31 184 GLY A C 1
ATOM 1429 O O . GLY A 1 184 ? -2.229 0.603 14.188 1 88.31 184 GLY A O 1
ATOM 1430 N N . ARG A 1 185 ? -2.451 -0.618 16.125 1 91.56 185 ARG A N 1
ATOM 1431 C CA . ARG A 1 185 ? -3.828 -0.192 16.359 1 91.56 185 ARG A CA 1
ATOM 1432 C C . ARG A 1 185 ? -3.887 0.98 17.328 1 91.56 185 ARG A C 1
ATOM 1434 O O . ARG A 1 185 ? -4.973 1.403 17.734 1 91.56 185 ARG A O 1
ATOM 1441 N N . SER A 1 186 ? -2.701 1.556 17.672 1 94.69 186 SER A N 1
ATOM 1442 C CA . SER A 1 186 ? -2.666 2.508 18.781 1 94.69 186 SER A CA 1
ATOM 1443 C C . SER A 1 186 ? -2.107 3.854 18.328 1 94.69 186 SER A C 1
ATOM 1445 O O . SER A 1 186 ? -1.448 3.945 17.297 1 94.69 186 SER A O 1
ATOM 1447 N N . ALA A 1 187 ? -2.445 4.859 19.062 1 96.5 187 ALA A N 1
ATOM 1448 C CA . ALA A 1 187 ? -1.783 6.16 19.016 1 96.5 187 ALA A CA 1
ATOM 1449 C C . ALA A 1 187 ? -1.019 6.426 20.312 1 96.5 187 ALA A C 1
ATOM 1451 O O . ALA A 1 187 ? -1.537 6.188 21.406 1 96.5 187 ALA A O 1
ATOM 1452 N N . ILE A 1 188 ? 0.208 6.855 20.172 1 96 188 ILE A N 1
ATOM 1453 C CA . ILE A 1 188 ? 1.068 7.082 21.328 1 96 188 ILE A CA 1
ATOM 1454 C C . ILE A 1 188 ? 1.613 8.508 21.297 1 96 188 ILE A C 1
ATOM 1456 O O . ILE A 1 188 ? 2.01 9 20.234 1 96 188 ILE A O 1
ATOM 1460 N N . CYS A 1 189 ? 1.577 9.164 22.359 1 95.75 189 CYS A N 1
ATOM 1461 C CA . CYS A 1 189 ? 2.234 10.461 22.5 1 95.75 189 CYS A CA 1
ATOM 1462 C C . CYS A 1 189 ? 3.541 10.328 23.266 1 95.75 189 CYS A C 1
ATOM 1464 O O . CYS A 1 189 ? 3.564 9.766 24.359 1 95.75 189 CYS A O 1
ATOM 1466 N N . MET A 1 190 ? 4.547 10.852 22.703 1 95.31 190 MET A N 1
ATOM 1467 C CA . MET A 1 190 ? 5.887 10.742 23.266 1 95.31 190 MET A CA 1
ATOM 1468 C C . MET A 1 190 ? 6.398 12.102 23.719 1 95.31 190 MET A C 1
ATOM 1470 O O . MET A 1 190 ? 6.301 13.086 22.984 1 95.31 190 MET A O 1
ATOM 1474 N N . ASP A 1 191 ? 6.906 12.117 24.922 1 95.44 191 ASP A N 1
ATOM 1475 C CA . ASP A 1 191 ? 7.676 13.273 25.375 1 95.44 191 ASP A CA 1
ATOM 1476 C C . ASP A 1 191 ? 9.117 13.203 24.875 1 95.44 191 ASP A C 1
ATOM 1478 O O . ASP A 1 191 ? 9.898 12.367 25.328 1 95.44 191 ASP A O 1
ATOM 1482 N N . THR A 1 192 ? 9.5 14.094 24 1 94.44 192 THR A N 1
ATOM 1483 C CA . THR A 1 192 ? 10.773 13.977 23.297 1 94.44 192 THR A CA 1
ATOM 1484 C C . THR A 1 192 ? 11.93 14.375 24.203 1 94.44 192 THR A C 1
ATOM 1486 O O . THR A 1 192 ? 13.094 14.078 23.906 1 94.44 192 THR A O 1
ATOM 1489 N N . ARG A 1 193 ? 11.688 15.047 25.344 1 93.31 193 ARG A N 1
ATOM 1490 C CA . ARG A 1 193 ? 12.742 15.406 26.297 1 93.31 193 ARG A CA 1
ATOM 1491 C C . ARG A 1 193 ? 13.242 14.18 27.047 1 93.31 193 ARG A C 1
ATOM 1493 O O . ARG A 1 193 ? 14.445 14.047 27.297 1 93.31 193 ARG A O 1
ATOM 1500 N N . THR A 1 194 ? 12.328 13.266 27.281 1 92 194 THR A N 1
ATOM 1501 C CA . THR A 1 194 ? 12.664 12.078 28.047 1 92 194 THR A CA 1
ATOM 1502 C C . THR A 1 194 ? 12.664 10.836 27.172 1 92 194 THR A C 1
ATOM 1504 O O . THR A 1 194 ? 13.133 9.766 27.578 1 92 194 THR A O 1
ATOM 1507 N N . ALA A 1 195 ? 12.164 10.984 26.016 1 89.94 195 ALA A N 1
ATOM 1508 C CA . ALA A 1 195 ? 11.984 9.875 25.078 1 89.94 195 ALA A CA 1
ATOM 1509 C C . ALA A 1 195 ? 11.078 8.797 25.672 1 89.94 195 ALA A C 1
ATOM 1511 O O . ALA A 1 195 ? 11.297 7.605 25.469 1 89.94 195 ALA A O 1
ATOM 1512 N N . ASN A 1 196 ? 10.086 9.297 26.484 1 90.31 196 ASN A N 1
ATOM 1513 C CA . ASN A 1 196 ? 9.148 8.367 27.125 1 90.31 196 ASN A CA 1
ATOM 1514 C C . ASN A 1 196 ? 7.727 8.578 26.609 1 90.31 196 ASN A C 1
ATOM 1516 O O . ASN A 1 196 ? 7.367 9.672 26.188 1 90.31 196 ASN A O 1
ATOM 1520 N N . GLU A 1 197 ? 7.043 7.465 26.719 1 92.56 197 GLU A N 1
ATOM 1521 C CA . GLU A 1 197 ? 5.613 7.531 26.422 1 92.56 197 GLU A CA 1
ATOM 1522 C C . GLU A 1 197 ? 4.871 8.375 27.453 1 92.56 197 GLU A C 1
ATOM 1524 O O . GLU A 1 197 ? 5.082 8.219 28.656 1 92.56 197 GLU A O 1
ATOM 1529 N N . HIS A 1 198 ? 4.168 9.32 27 1 92.5 198 HIS A N 1
ATOM 1530 C CA . HIS A 1 198 ? 3.361 10.188 27.844 1 92.5 198 HIS A CA 1
ATOM 1531 C C . HIS A 1 198 ? 1.932 9.672 27.969 1 92.5 198 HIS A C 1
ATOM 1533 O O . HIS A 1 198 ? 1.342 9.711 29.047 1 92.5 198 HIS A O 1
ATOM 1539 N N . LEU A 1 199 ? 1.414 9.281 26.891 1 92.25 199 LEU A N 1
ATOM 1540 C CA . LEU A 1 199 ? 0.051 8.766 26.844 1 92.25 199 LEU A CA 1
ATOM 1541 C C . LEU A 1 199 ? -0.124 7.801 25.672 1 92.25 199 LEU A C 1
ATOM 1543 O O . LEU A 1 199 ? 0.667 7.816 24.734 1 92.25 199 LEU A O 1
ATOM 1547 N N . ARG A 1 200 ? -1.197 6.895 25.844 1 94.12 200 ARG A N 1
ATOM 1548 C CA . ARG A 1 200 ? -1.511 5.91 24.812 1 94.12 200 ARG A CA 1
ATOM 1549 C C . ARG A 1 200 ? -3.02 5.746 24.656 1 94.12 200 ARG A C 1
ATOM 1551 O O . ARG A 1 200 ? -3.752 5.699 25.656 1 94.12 200 ARG A O 1
ATOM 1558 N N . VAL A 1 201 ? -3.422 5.801 23.453 1 96.31 201 VAL A N 1
ATOM 1559 C CA . VAL A 1 201 ? -4.758 5.336 23.109 1 96.31 201 VAL A CA 1
ATOM 1560 C C . VAL A 1 201 ? -4.676 3.949 22.469 1 96.31 201 VAL A C 1
ATOM 1562 O O . VAL A 1 201 ? -4.398 3.822 21.266 1 96.31 201 VAL A O 1
ATOM 1565 N N . PRO A 1 202 ? -4.961 2.92 23.25 1 94.12 202 PRO A N 1
ATOM 1566 C CA . PRO A 1 202 ? -4.891 1.566 22.703 1 94.12 202 PRO A CA 1
ATOM 1567 C C . PRO A 1 202 ? -6.105 1.215 21.844 1 94.12 202 PRO A C 1
ATOM 1569 O O . PRO A 1 202 ? -7.195 1.757 22.062 1 94.12 202 PRO A O 1
ATOM 1572 N N . ASN A 1 203 ? -5.914 0.383 20.891 1 93.19 203 ASN A N 1
ATOM 1573 C CA . ASN A 1 203 ? -6.988 -0.135 20.047 1 93.19 203 ASN A CA 1
ATOM 1574 C C . ASN A 1 203 ? -7.832 0.992 19.453 1 93.19 203 ASN A C 1
ATOM 1576 O O . ASN A 1 203 ? -9.062 0.963 19.547 1 93.19 203 ASN A O 1
ATOM 1580 N N . ALA A 1 204 ? -7.129 2 18.984 1 96.44 204 ALA A N 1
ATOM 1581 C CA . ALA A 1 204 ? -7.82 3.17 18.453 1 96.44 204 ALA A CA 1
ATOM 1582 C C . ALA A 1 204 ? -8.625 2.805 17.203 1 96.44 204 ALA A C 1
ATOM 1584 O O . ALA A 1 204 ? -9.68 3.395 16.938 1 96.44 204 ALA A O 1
ATOM 1585 N N . HIS A 1 205 ? -8.164 1.809 16.453 1 95 205 HIS A N 1
ATOM 1586 C CA . HIS A 1 205 ? -8.828 1.376 15.227 1 95 205 HIS A CA 1
ATOM 1587 C C . HIS A 1 205 ? -8.727 -0.135 15.047 1 95 205 HIS A C 1
ATOM 1589 O O . HIS A 1 205 ? -8.008 -0.804 15.789 1 95 205 HIS A O 1
ATOM 1595 N N . SER A 1 206 ? -9.461 -0.691 14.133 1 89.06 206 SER A N 1
ATOM 1596 C CA . SER A 1 206 ? -9.68 -2.131 14.047 1 89.06 206 SER A CA 1
ATOM 1597 C C . SER A 1 206 ? -8.375 -2.879 13.789 1 89.06 206 SER A C 1
ATOM 1599 O O . SER A 1 206 ? -8.094 -3.885 14.445 1 89.06 206 SER A O 1
ATOM 1601 N N . HIS A 1 207 ? -7.582 -2.396 12.812 1 84.88 207 HIS A N 1
ATOM 1602 C CA . HIS A 1 207 ? -6.352 -3.115 12.5 1 84.88 207 HIS A CA 1
ATOM 1603 C C . HIS A 1 207 ? -5.152 -2.176 12.492 1 84.88 207 HIS A C 1
ATOM 1605 O O . HIS A 1 207 ? -4.043 -2.572 12.852 1 84.88 207 HIS A O 1
ATOM 1611 N N . ARG A 1 208 ? -5.398 -0.916 12.008 1 91.94 208 ARG A N 1
ATOM 1612 C CA . ARG A 1 208 ? -4.305 0.046 11.898 1 91.94 208 ARG A CA 1
ATOM 1613 C C . ARG A 1 208 ? -4.785 1.457 12.227 1 91.94 208 ARG A C 1
ATOM 1615 O O . ARG A 1 208 ? -5.758 1.938 11.641 1 91.94 208 ARG A O 1
ATOM 1622 N N . ALA A 1 209 ? -4.098 2.072 13.188 1 96.06 209 ALA A N 1
ATOM 1623 C CA . ALA A 1 209 ? -4.172 3.523 13.328 1 96.06 209 ALA A CA 1
ATOM 1624 C C . ALA A 1 209 ? -3.227 4.223 12.352 1 96.06 209 ALA A C 1
ATOM 1626 O O . ALA A 1 209 ? -2.012 4.012 12.398 1 96.06 209 ALA A O 1
ATOM 1627 N N . ILE A 1 210 ? -3.793 5.074 11.523 1 97 210 ILE A N 1
ATOM 1628 C CA . ILE A 1 210 ? -3.01 5.547 10.391 1 97 210 ILE A CA 1
ATOM 1629 C C . ILE A 1 210 ? -2.539 6.977 10.648 1 97 210 ILE A C 1
ATOM 1631 O O . ILE A 1 210 ? -1.37 7.305 10.43 1 97 210 ILE A O 1
ATOM 1635 N N . SER A 1 211 ? -3.438 7.828 11.094 1 98.31 211 SER A N 1
ATOM 1636 C CA . SER A 1 211 ? -3.102 9.234 11.273 1 98.31 211 SER A CA 1
ATOM 1637 C C . SER A 1 211 ? -3.58 9.75 12.633 1 98.31 211 SER A C 1
ATOM 1639 O O . SER A 1 211 ? -4.504 9.188 13.219 1 98.31 211 SER A O 1
ATOM 1641 N N . ILE A 1 212 ? -2.902 10.758 13.117 1 98.5 212 ILE A N 1
ATOM 1642 C CA . ILE A 1 212 ? -3.211 11.422 14.375 1 98.5 212 ILE A CA 1
ATOM 1643 C C . ILE A 1 212 ? -3.102 12.93 14.211 1 98.5 212 ILE A C 1
ATOM 1645 O O . ILE A 1 212 ? -2.281 13.414 13.422 1 98.5 212 ILE A O 1
ATOM 1649 N N . ASP A 1 213 ? -3.93 13.633 14.844 1 98.69 213 ASP A N 1
ATOM 1650 C CA . ASP A 1 213 ? -3.805 15.086 14.961 1 98.69 213 ASP A CA 1
ATOM 1651 C C . ASP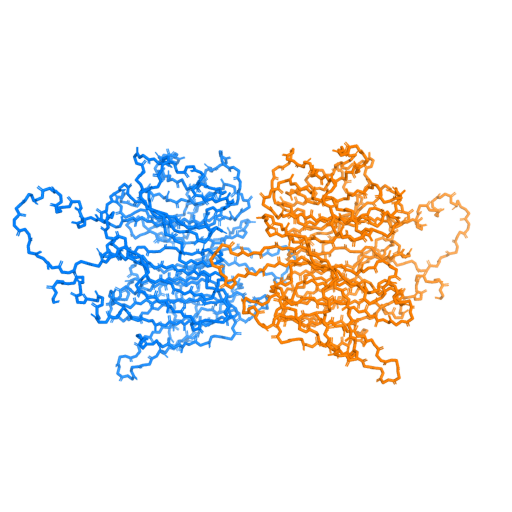 A 1 213 ? -4.234 15.562 16.344 1 98.69 213 ASP A C 1
ATOM 1653 O O . ASP A 1 213 ? -4.98 14.875 17.047 1 98.69 213 ASP A O 1
ATOM 1657 N N . PHE A 1 214 ? -3.736 16.688 16.734 1 98.5 214 PHE A N 1
ATOM 1658 C CA . PHE A 1 214 ? -4.023 17.266 18.047 1 98.5 214 PHE A CA 1
ATOM 1659 C C . PHE A 1 214 ? -5.031 18.391 17.922 1 98.5 214 PHE A C 1
ATOM 1661 O O . PHE A 1 214 ? -4.949 19.219 17.016 1 98.5 214 PHE A O 1
ATOM 1668 N N . ASN A 1 215 ? -5.984 18.344 18.844 1 98.5 215 ASN A N 1
ATOM 1669 C CA . ASN A 1 215 ? -6.852 19.516 18.938 1 98.5 215 ASN A CA 1
ATOM 1670 C C . ASN A 1 215 ? -6.062 20.781 19.266 1 98.5 215 ASN A C 1
ATOM 1672 O O . ASN A 1 215 ? -5.281 20.797 20.219 1 98.5 215 ASN A O 1
ATOM 1676 N N . PRO A 1 216 ? -6.281 21.797 18.469 1 97.62 216 PRO A N 1
ATOM 1677 C CA . PRO A 1 216 ? -5.453 22.984 18.688 1 97.62 216 PRO A CA 1
ATOM 1678 C C . PRO A 1 216 ? -5.867 23.781 19.922 1 97.62 216 PRO A C 1
ATOM 1680 O O . PRO A 1 216 ? -5.086 24.594 20.422 1 97.62 216 PRO A O 1
ATOM 1683 N N . ASN A 1 217 ? -7.059 23.547 20.422 1 97.56 217 ASN A N 1
ATOM 1684 C CA . ASN A 1 217 ? -7.59 24.359 21.516 1 97.56 217 ASN A CA 1
ATOM 1685 C C . ASN A 1 217 ? -7.699 23.562 22.812 1 97.56 217 ASN A C 1
ATOM 1687 O O . ASN A 1 217 ? -7.699 24.141 23.906 1 97.56 217 ASN A O 1
ATOM 1691 N N . LEU A 1 218 ? -7.863 22.312 22.656 1 97.06 218 LEU A N 1
ATOM 1692 C CA . LEU A 1 218 ? -7.992 21.438 23.812 1 97.06 218 LEU A CA 1
ATOM 1693 C C . LEU A 1 218 ? -6.762 20.547 23.969 1 97.06 218 LEU A C 1
ATOM 1695 O O . LEU A 1 218 ? -6.559 19.625 23.188 1 97.06 218 LEU A O 1
ATOM 1699 N N . GLN A 1 219 ? -6.082 20.688 24.984 1 95.19 219 GLN A N 1
ATOM 1700 C CA . GLN A 1 219 ? -4.766 20.094 25.188 1 95.19 219 GLN A CA 1
ATOM 1701 C C . GLN A 1 219 ? -4.859 18.578 25.266 1 95.19 219 GLN A C 1
ATOM 1703 O O . GLN A 1 219 ? -3.928 17.859 24.875 1 95.19 219 GLN A O 1
ATOM 1708 N N . HIS A 1 220 ? -5.938 18.047 25.719 1 95.5 220 HIS A N 1
ATOM 1709 C CA . HIS A 1 220 ? -6.012 16.609 26 1 95.5 220 HIS A CA 1
ATOM 1710 C C . HIS A 1 220 ? -6.91 15.906 24.984 1 95.5 220 HIS A C 1
ATOM 1712 O O . HIS A 1 220 ? -7.402 14.805 25.25 1 95.5 220 HIS A O 1
ATOM 1718 N N . VAL A 1 221 ? -7.129 16.562 23.891 1 97.69 221 VAL A N 1
ATOM 1719 C CA . VAL A 1 221 ? -8.008 15.977 22.891 1 97.69 221 VAL A CA 1
ATOM 1720 C C . VAL A 1 221 ? -7.234 15.727 21.594 1 97.69 221 VAL A C 1
ATOM 1722 O O . VAL A 1 221 ? -6.547 16.625 21.094 1 97.69 221 VAL A O 1
ATOM 1725 N N . ILE A 1 222 ? -7.301 14.5 21.141 1 98.5 222 ILE A N 1
ATOM 1726 C CA . ILE A 1 222 ? -6.664 14.141 19.891 1 98.5 222 ILE A CA 1
ATOM 1727 C C . ILE A 1 222 ? -7.68 13.469 18.969 1 98.5 222 ILE A C 1
ATOM 1729 O O . ILE A 1 222 ? -8.734 13.023 19.422 1 98.5 222 ILE A O 1
ATOM 1733 N N . ALA A 1 223 ? -7.395 13.477 17.688 1 98.81 223 ALA A N 1
ATOM 1734 C CA . ALA A 1 223 ? -8.164 12.719 16.703 1 98.81 223 ALA A CA 1
ATOM 1735 C C . ALA A 1 223 ? -7.293 11.664 16.016 1 98.81 223 ALA A C 1
ATOM 1737 O O . ALA A 1 223 ? -6.105 11.891 15.781 1 98.81 223 ALA A O 1
ATOM 1738 N N . THR A 1 224 ? -7.816 10.5 15.773 1 98.69 224 THR A N 1
ATOM 1739 C CA . THR A 1 224 ? -7.148 9.445 15.023 1 98.69 224 THR A CA 1
ATOM 1740 C C . THR A 1 224 ? -8.039 8.922 13.906 1 98.69 224 THR A C 1
ATOM 1742 O O . THR A 1 224 ? -9.266 9.07 13.961 1 98.69 224 THR A O 1
ATOM 1745 N N . CYS A 1 225 ? -7.465 8.445 12.859 1 98.69 225 CYS A N 1
ATOM 1746 C CA . CYS A 1 225 ? -8.172 7.723 11.812 1 98.69 225 CYS A CA 1
ATOM 1747 C C . CYS A 1 225 ? -7.43 6.453 11.414 1 98.69 225 CYS A C 1
ATOM 1749 O O . CYS A 1 225 ? -6.266 6.273 11.781 1 98.69 225 CYS A O 1
ATOM 1751 N N . GLY A 1 226 ? -8.148 5.57 10.75 1 96.31 226 GLY A N 1
ATOM 1752 C CA . GLY A 1 226 ? -7.52 4.289 10.469 1 96.31 226 GLY A CA 1
ATOM 1753 C C . GLY A 1 226 ? -8.141 3.562 9.297 1 96.31 226 GLY A C 1
ATOM 1754 O O . GLY A 1 226 ? -8.703 4.191 8.398 1 96.31 226 GLY A O 1
ATOM 1755 N N . ASP A 1 227 ? -7.875 2.219 9.281 1 90.56 227 ASP A N 1
ATOM 1756 C CA . ASP A 1 227 ? -8.258 1.393 8.141 1 90.56 227 ASP A CA 1
ATOM 1757 C C . ASP A 1 227 ? -9.703 0.928 8.258 1 90.56 227 ASP A C 1
ATOM 1759 O O . ASP A 1 227 ? -10.18 0.135 7.441 1 90.56 227 ASP A O 1
ATOM 1763 N N . ASP A 1 228 ? -10.461 1.39 9.242 1 91.5 228 ASP A N 1
ATOM 1764 C CA . ASP A 1 228 ? -11.844 0.98 9.453 1 91.5 228 ASP A CA 1
ATOM 1765 C C . ASP A 1 228 ? -12.812 2.045 8.953 1 91.5 228 ASP A C 1
ATOM 1767 O O . ASP A 1 228 ? -14.023 1.941 9.172 1 91.5 228 ASP A O 1
ATOM 1771 N N . GLY A 1 229 ? -12.312 3.088 8.359 1 94.31 229 GLY A N 1
ATOM 1772 C CA . GLY A 1 229 ? -13.156 4.137 7.801 1 94.31 229 GLY A CA 1
ATOM 1773 C C . GLY A 1 229 ? -13.609 5.152 8.836 1 94.31 229 GLY A C 1
ATOM 1774 O O . GLY A 1 229 ? -14.336 6.09 8.508 1 94.31 229 GLY A O 1
ATOM 1775 N N . TYR A 1 230 ? -13.109 4.992 10.086 1 97.44 230 TYR A N 1
ATOM 1776 C CA . TYR A 1 230 ? -13.57 5.832 11.18 1 97.44 230 TYR A CA 1
ATOM 1777 C C . TYR A 1 230 ? -12.562 6.934 11.492 1 97.44 230 TYR A C 1
ATOM 1779 O O . TYR A 1 230 ? -11.367 6.781 11.227 1 97.44 230 TYR A O 1
ATOM 1787 N N . VAL A 1 231 ? -13.109 8.016 11.977 1 98.56 231 VAL A N 1
ATOM 1788 C CA . VAL A 1 231 ? -12.391 9.07 12.68 1 98.56 231 VAL A CA 1
ATOM 1789 C C . VAL A 1 231 ? -12.867 9.156 14.125 1 98.56 231 VAL A C 1
ATOM 1791 O O . VAL A 1 231 ? -14.07 9.227 14.383 1 98.56 231 VAL A O 1
ATOM 1794 N N . ARG A 1 232 ? -11.93 9.109 15.047 1 98.62 232 ARG A N 1
ATOM 1795 C CA . ARG A 1 232 ? -12.312 9.117 16.453 1 98.62 232 ARG A CA 1
ATOM 1796 C C . ARG A 1 232 ? -11.609 10.234 17.219 1 98.62 232 ARG A C 1
ATOM 1798 O O . ARG A 1 232 ? -10.43 10.508 16.969 1 98.62 232 ARG A O 1
ATOM 1805 N N . ILE A 1 233 ? -12.352 10.836 18.016 1 98.62 233 ILE A N 1
ATOM 1806 C CA . ILE A 1 233 ? -11.836 11.883 18.906 1 98.62 233 ILE A CA 1
ATOM 1807 C C . ILE A 1 233 ? -11.719 11.336 20.328 1 98.62 233 ILE A C 1
ATOM 1809 O O . ILE A 1 233 ? -12.641 10.695 20.828 1 98.62 233 ILE A O 1
ATOM 1813 N N . TRP A 1 234 ? -10.586 11.617 20.906 1 98.44 234 TRP A N 1
ATOM 1814 C CA . TRP A 1 234 ? -10.273 11.023 22.203 1 98.44 234 TRP A CA 1
ATOM 1815 C C . TRP A 1 234 ? -9.953 12.102 23.234 1 98.44 234 TRP A C 1
ATOM 1817 O O . TRP A 1 234 ? -9.32 13.109 22.906 1 98.44 234 TRP A O 1
ATOM 1827 N N . ASP A 1 235 ? -10.383 11.852 24.422 1 97 235 ASP A N 1
ATOM 1828 C CA . ASP A 1 235 ? -9.797 12.5 25.594 1 97 235 ASP A CA 1
ATOM 1829 C C . ASP A 1 235 ? -8.648 11.672 26.156 1 97 235 ASP A C 1
ATOM 1831 O O . ASP A 1 235 ? -8.875 10.586 26.703 1 97 235 ASP A O 1
ATOM 1835 N N . THR A 1 236 ? -7.488 12.148 26.062 1 94.38 236 THR A N 1
ATOM 1836 C CA . THR A 1 236 ? -6.305 11.367 26.391 1 94.38 236 THR A CA 1
ATOM 1837 C C . THR A 1 236 ? -6.25 11.078 27.891 1 94.38 236 THR A C 1
ATOM 1839 O O . THR A 1 236 ? -5.473 10.234 28.344 1 94.38 236 THR A O 1
ATOM 1842 N N . ARG A 1 237 ? -7.051 11.719 28.688 1 93.88 237 ARG A N 1
ATOM 1843 C CA . ARG A 1 237 ? -7.125 11.461 30.125 1 93.88 237 ARG A CA 1
ATOM 1844 C C . ARG A 1 237 ? -7.984 10.234 30.422 1 93.88 237 ARG A C 1
ATOM 1846 O O . ARG A 1 237 ? -7.914 9.664 31.516 1 93.88 237 ARG A O 1
ATOM 1853 N N . SER A 1 238 ? -8.852 9.914 29.422 1 93.12 238 SER A N 1
ATOM 1854 C CA . SER A 1 238 ? -9.68 8.719 29.469 1 93.12 238 SER A CA 1
ATOM 1855 C C . SER A 1 238 ? -9.703 8.008 28.109 1 93.12 238 SER A C 1
ATOM 1857 O O . SER A 1 238 ? -10.727 7.996 27.438 1 93.12 238 SER A O 1
ATOM 1859 N N . PRO A 1 239 ? -8.562 7.34 27.812 1 92.81 239 PRO A N 1
ATOM 1860 C CA . PRO A 1 239 ? -8.375 6.891 26.422 1 92.81 239 PRO A CA 1
ATOM 1861 C C . PRO A 1 239 ? -9.047 5.547 26.156 1 92.81 239 PRO A C 1
ATOM 1863 O O . PRO A 1 239 ? -8.859 4.973 25.078 1 92.81 239 PRO A O 1
ATOM 1866 N N . THR A 1 240 ? -9.898 5.031 26.953 1 91.62 240 THR A N 1
ATOM 1867 C CA . THR A 1 240 ? -10.5 3.715 26.797 1 91.62 240 THR A CA 1
ATOM 1868 C C . THR A 1 240 ? -11.734 3.791 25.891 1 91.62 240 THR A C 1
ATOM 1870 O O . THR A 1 240 ? -12.125 2.797 25.281 1 91.62 240 THR A O 1
ATOM 1873 N N . GLU A 1 241 ? -12.344 4.969 25.906 1 95.5 241 GLU A N 1
ATOM 1874 C CA . GLU A 1 241 ? -13.5 5.184 25.047 1 95.5 241 GLU A CA 1
ATOM 1875 C C . GLU A 1 241 ? -13.398 6.504 24.297 1 95.5 241 GLU A C 1
ATOM 1877 O O . GLU A 1 241 ? -13.078 7.539 24.875 1 95.5 241 GLU A O 1
ATOM 1882 N N . ALA A 1 242 ? -13.75 6.391 23.062 1 97.69 242 ALA A N 1
ATOM 1883 C CA . ALA A 1 242 ? -13.688 7.609 22.266 1 97.69 242 ALA A CA 1
ATOM 1884 C C . ALA A 1 242 ? -14.781 8.594 22.688 1 97.69 242 ALA A C 1
ATOM 1886 O O . ALA A 1 242 ? -15.906 8.188 22.984 1 97.69 242 ALA A O 1
ATOM 1887 N N . LEU A 1 243 ? -14.438 9.891 22.656 1 97.19 243 LEU A N 1
ATOM 1888 C CA . LEU A 1 243 ? -15.43 10.938 22.875 1 97.19 243 LEU A CA 1
ATOM 1889 C C . LEU A 1 243 ? -16.469 10.93 21.766 1 97.19 243 LEU A C 1
ATOM 1891 O O . LEU A 1 243 ? -17.641 11.211 22.016 1 97.19 243 LEU A O 1
ATOM 1895 N N . MET A 1 244 ? -15.992 10.664 20.594 1 97.44 244 MET A N 1
ATOM 1896 C CA . MET A 1 244 ? -16.828 10.664 19.391 1 97.44 244 MET A CA 1
ATOM 1897 C C . MET A 1 244 ? -16.234 9.781 18.297 1 97.44 244 MET A C 1
ATOM 1899 O O . MET A 1 244 ? -15.016 9.727 18.141 1 97.44 244 MET A O 1
ATOM 1903 N N . SER A 1 245 ? -17.094 9.078 17.594 1 97.75 245 SER A N 1
ATOM 1904 C CA . SER A 1 245 ? -16.719 8.289 16.422 1 97.75 245 SER A CA 1
ATOM 1905 C C . SER A 1 245 ? -17.5 8.703 15.188 1 97.75 245 SER A C 1
ATOM 1907 O O . SER A 1 245 ? -18.734 8.688 15.195 1 97.75 245 SER A O 1
ATOM 1909 N N . LEU A 1 246 ? -16.797 9.148 14.242 1 97.56 246 LEU A N 1
ATOM 1910 C CA . LEU A 1 246 ? -17.391 9.453 12.945 1 97.56 246 LEU A CA 1
ATOM 1911 C C . LEU A 1 246 ? -17 8.406 11.906 1 97.56 246 LEU A C 1
ATOM 1913 O O . LEU A 1 246 ? -15.898 7.848 11.969 1 97.56 246 LEU A O 1
ATOM 1917 N N . HIS A 1 247 ? -17.875 8.102 10.969 1 96.06 247 HIS A N 1
ATOM 1918 C CA . HIS A 1 247 ? -17.594 7.145 9.898 1 96.06 247 HIS A CA 1
ATOM 1919 C C . HIS A 1 247 ? -17.734 7.801 8.531 1 96.06 247 HIS A C 1
ATOM 1921 O O . HIS A 1 247 ? -18.562 7.383 7.715 1 96.06 247 HIS A O 1
ATOM 1927 N N . PRO A 1 248 ? -16.844 8.672 8.219 1 96.62 248 PRO A N 1
ATOM 1928 C CA . PRO A 1 248 ? -17 9.477 7 1 96.62 248 PRO A CA 1
ATOM 1929 C C . PRO A 1 248 ? -16.594 8.711 5.738 1 96.62 248 PRO A C 1
ATOM 1931 O O . PRO A 1 248 ? -16.969 9.109 4.633 1 96.62 248 PRO A O 1
ATOM 1934 N N . HIS A 1 249 ? -15.891 7.648 5.84 1 94.88 249 HIS A N 1
ATOM 1935 C CA . HIS A 1 249 ? -15.336 7.016 4.645 1 94.88 249 HIS A CA 1
ATOM 1936 C C . HIS A 1 249 ? -15.742 5.547 4.562 1 94.88 249 HIS A C 1
ATOM 1938 O O . HIS A 1 249 ? -15.82 4.863 5.586 1 94.88 249 HIS A O 1
ATOM 1944 N N . ALA A 1 250 ? -15.875 5.102 3.328 1 89.38 250 ALA A N 1
ATOM 1945 C CA . ALA A 1 250 ? -16.219 3.703 3.082 1 89.38 250 ALA A CA 1
ATOM 1946 C C . ALA A 1 250 ? -14.984 2.818 3.092 1 89.38 250 ALA A C 1
ATOM 1948 O O . ALA A 1 250 ? -15.086 1.591 3.154 1 89.38 250 ALA A O 1
ATOM 1949 N N . HIS A 1 251 ? -13.852 3.414 3.025 1 89.88 251 HIS A N 1
ATOM 1950 C CA . HIS A 1 251 ? -12.562 2.723 2.988 1 89.88 251 HIS A CA 1
ATOM 1951 C C . HIS A 1 251 ? -11.578 3.346 3.965 1 89.88 251 HIS A C 1
ATOM 1953 O O . HIS A 1 251 ? -11.977 4.059 4.891 1 89.88 251 HIS A O 1
ATOM 1959 N N . TRP A 1 252 ? -10.273 3.041 3.84 1 92.62 252 TRP A N 1
ATOM 1960 C CA . TRP A 1 252 ? -9.25 3.508 4.766 1 92.62 252 TRP A CA 1
ATOM 1961 C C . TRP A 1 252 ? -9.188 5.031 4.789 1 92.62 252 TRP A C 1
ATOM 1963 O O . TRP A 1 252 ? -9.305 5.68 3.744 1 92.62 252 TRP A O 1
ATOM 1973 N N . VAL A 1 253 ? -9.039 5.547 5.938 1 98 253 VAL A N 1
ATOM 1974 C CA . VAL A 1 253 ? -8.789 6.977 6.098 1 98 253 VAL A CA 1
ATOM 1975 C C . VAL A 1 253 ? -7.297 7.227 6.281 1 98 253 VAL A C 1
ATOM 1977 O O . VAL A 1 253 ? -6.68 6.684 7.203 1 98 253 VAL A O 1
ATOM 1980 N N . TRP A 1 254 ? -6.734 8.109 5.453 1 98.25 254 TRP A N 1
ATOM 1981 C CA . TRP A 1 254 ? -5.277 8.227 5.414 1 98.25 254 TRP A CA 1
ATOM 1982 C C . TRP A 1 254 ? -4.809 9.422 6.238 1 98.25 254 TRP A C 1
ATOM 1984 O O . TRP A 1 254 ? -3.67 9.453 6.707 1 98.25 254 TRP A O 1
ATOM 1994 N N . GLN A 1 255 ? -5.719 10.414 6.34 1 98.56 255 GLN A N 1
ATOM 1995 C CA . GLN A 1 255 ? -5.293 11.602 7.074 1 98.56 255 GLN A CA 1
ATOM 1996 C C . GLN A 1 255 ? -6.48 12.281 7.75 1 98.56 255 GLN A C 1
ATOM 1998 O O . GLN A 1 255 ? -7.566 12.375 7.172 1 98.56 255 GLN A O 1
ATOM 2003 N N . VAL A 1 256 ? -6.254 12.742 8.977 1 98.81 256 VAL A N 1
ATOM 2004 C CA . VAL A 1 256 ? -7.207 13.57 9.711 1 98.81 256 VAL A CA 1
ATOM 2005 C C . VAL A 1 256 ? -6.527 14.852 10.18 1 98.81 256 VAL A C 1
ATOM 2007 O O . VAL A 1 256 ? -5.387 14.82 10.648 1 98.81 256 VAL A O 1
ATOM 2010 N N . ARG A 1 257 ? -7.18 15.992 9.977 1 98.75 257 ARG A N 1
ATOM 2011 C CA . ARG A 1 257 ? -6.66 17.297 10.398 1 98.75 257 ARG A CA 1
ATOM 2012 C C . ARG A 1 257 ? -7.746 18.125 11.062 1 98.75 257 ARG A C 1
ATOM 2014 O O . ARG A 1 257 ? -8.805 18.359 10.469 1 98.75 257 ARG A O 1
ATOM 2021 N N . PHE A 1 258 ? -7.41 18.578 12.266 1 98.69 258 PHE A N 1
ATOM 2022 C CA . PHE A 1 258 ? -8.242 19.609 12.852 1 98.69 258 PHE A CA 1
ATOM 2023 C C . PHE A 1 258 ? -8.07 20.938 12.109 1 98.69 258 PHE A C 1
ATOM 2025 O O . PHE A 1 258 ? -6.992 21.219 11.594 1 98.69 258 PHE A O 1
ATOM 2032 N N . HIS A 1 259 ? -9.211 21.656 12.062 1 97.81 259 HIS A N 1
ATOM 2033 C CA . HIS A 1 259 ? -9.023 23.062 11.688 1 97.81 259 HIS A CA 1
ATOM 2034 C C . HIS A 1 259 ? -8.156 23.781 12.711 1 97.81 259 HIS A C 1
ATOM 2036 O O . HIS A 1 259 ? -8.289 23.562 13.914 1 97.81 259 HIS A O 1
ATOM 2042 N N . PRO A 1 260 ? -7.324 24.641 12.211 1 95.44 260 PRO A N 1
ATOM 2043 C CA . PRO A 1 260 ? -6.348 25.234 13.133 1 95.44 260 PRO A CA 1
ATOM 2044 C C . PRO A 1 260 ? -6.992 26.172 14.148 1 95.44 260 PRO A C 1
ATOM 2046 O O . PRO A 1 260 ? -6.414 26.438 15.203 1 95.44 260 PRO A O 1
ATOM 2049 N N . VAL A 1 261 ? -8.18 26.688 13.883 1 94.88 261 VAL A N 1
ATOM 2050 C CA . VAL A 1 261 ? -8.836 27.656 14.758 1 94.88 261 VAL A CA 1
ATOM 2051 C C . VAL A 1 261 ? -10.148 27.062 15.273 1 94.88 261 VAL A C 1
ATOM 2053 O O . VAL A 1 261 ? -10.406 27.078 16.484 1 94.88 261 VAL A O 1
ATOM 2056 N N . HIS A 1 262 ? -10.938 26.594 14.359 1 95.25 262 HIS A N 1
ATOM 2057 C CA . HIS A 1 262 ? -12.234 26.016 14.695 1 95.25 262 HIS A CA 1
ATOM 2058 C C . HIS A 1 262 ? -12.125 24.5 14.914 1 95.25 262 HIS A C 1
ATOM 2060 O O . HIS A 1 262 ? -12.406 23.719 14.008 1 95.25 262 HIS A O 1
ATOM 2066 N N . ASP A 1 263 ? -11.883 24.141 16.172 1 96.62 263 ASP A N 1
ATOM 2067 C CA . ASP A 1 263 ? -11.523 22.766 16.484 1 96.62 263 ASP A CA 1
ATOM 2068 C C . ASP A 1 263 ? -12.727 21.828 16.359 1 96.62 263 ASP A C 1
ATOM 2070 O O . ASP A 1 263 ? -12.609 20.625 16.531 1 96.62 263 ASP A O 1
ATOM 2074 N N . GLN A 1 264 ? -13.922 22.359 16.047 1 95.81 264 GLN A N 1
ATOM 2075 C CA . GLN A 1 264 ? -15.062 21.5 15.75 1 95.81 264 GLN A CA 1
ATOM 2076 C C . GLN A 1 264 ? -14.984 20.953 14.328 1 95.81 264 GLN A C 1
ATOM 2078 O O . GLN A 1 264 ? -15.719 20.016 13.977 1 95.81 264 GLN A O 1
ATOM 2083 N N . LEU A 1 265 ? -14.141 21.531 13.477 1 97.56 265 LEU A N 1
ATOM 2084 C CA . LEU A 1 265 ? -14.031 21.094 12.086 1 97.56 265 LEU A CA 1
ATOM 2085 C C . LEU A 1 265 ? -12.875 20.125 11.914 1 97.56 265 LEU A C 1
ATOM 2087 O O . LEU A 1 265 ? -11.766 20.375 12.398 1 97.56 265 LEU A O 1
ATOM 2091 N N . LEU A 1 266 ? -13.133 19.047 11.227 1 98.5 266 LEU A N 1
ATOM 2092 C CA . LEU A 1 266 ? -12.125 18.047 10.875 1 98.5 266 LEU A CA 1
ATOM 2093 C C . LEU A 1 266 ? -12.125 17.781 9.367 1 98.5 266 LEU A C 1
ATOM 2095 O O . LEU A 1 266 ? -13.188 17.672 8.75 1 98.5 266 LEU A O 1
ATOM 2099 N N . LEU A 1 267 ? -10.984 17.766 8.836 1 98.69 267 LEU A N 1
ATOM 2100 C CA . LEU A 1 267 ? -10.773 17.422 7.434 1 98.69 267 LEU A CA 1
ATOM 2101 C C . LEU A 1 267 ? -10.141 16.047 7.301 1 98.69 267 LEU A C 1
ATOM 2103 O O . LEU A 1 267 ? -9.164 15.742 7.984 1 98.69 267 LEU A O 1
ATOM 2107 N N . THR A 1 268 ? -10.734 15.141 6.445 1 98.75 268 THR A N 1
ATOM 2108 C CA . THR A 1 268 ? -10.188 13.789 6.297 1 98.75 268 THR A CA 1
ATOM 2109 C C . THR A 1 268 ? -10.125 13.391 4.828 1 98.75 268 THR A C 1
ATOM 2111 O O . THR A 1 268 ? -10.992 13.773 4.039 1 98.75 268 THR A O 1
ATOM 2114 N N . GLY A 1 269 ? -9.07 12.695 4.43 1 98.44 269 GLY A N 1
ATOM 2115 C CA . GLY A 1 269 ? -8.922 12.07 3.127 1 98.44 269 GLY A CA 1
ATOM 2116 C C . GLY A 1 269 ? -8.859 10.555 3.195 1 98.44 269 GLY A C 1
ATOM 2117 O O . GLY A 1 269 ? -8.234 9.992 4.105 1 98.44 269 GLY A O 1
ATOM 2118 N N . GLY A 1 270 ? -9.516 9.922 2.217 1 96.44 270 GLY A N 1
ATOM 2119 C CA . GLY A 1 270 ? -9.594 8.469 2.283 1 96.44 270 GLY A CA 1
ATOM 2120 C C . GLY A 1 270 ? -9.32 7.797 0.952 1 96.44 270 GLY A C 1
ATOM 2121 O O . GLY A 1 270 ? -9.297 8.453 -0.089 1 96.44 270 GLY A O 1
ATOM 2122 N N . SER A 1 271 ? -9.109 6.465 1.011 1 93.12 271 SER A N 1
ATOM 2123 C CA . SER A 1 271 ? -8.883 5.668 -0.19 1 93.12 271 SER A CA 1
ATOM 2124 C C . SER A 1 271 ? -10.18 5.406 -0.939 1 93.12 271 SER A C 1
ATOM 2126 O O . SER A 1 271 ? -10.188 4.738 -1.975 1 93.12 271 SER A O 1
ATOM 2128 N N . ASP A 1 272 ? -11.336 5.926 -0.495 1 90.12 272 ASP A N 1
ATOM 2129 C CA . ASP A 1 272 ? -12.578 5.898 -1.265 1 90.12 272 ASP A CA 1
ATOM 2130 C C . ASP A 1 272 ? -12.641 7.066 -2.248 1 90.12 272 ASP A C 1
ATOM 2132 O O . ASP A 1 272 ? -13.711 7.398 -2.762 1 90.12 272 ASP A O 1
ATOM 2136 N N . ALA A 1 273 ? -11.539 7.785 -2.4 1 92.19 273 ALA A N 1
ATOM 2137 C CA . ALA A 1 273 ? -11.359 8.875 -3.361 1 92.19 273 ALA A CA 1
ATOM 2138 C C . ALA A 1 273 ? -12.164 10.102 -2.957 1 92.19 273 ALA A C 1
ATOM 2140 O O . ALA A 1 273 ? -12.617 10.859 -3.814 1 92.19 273 ALA A O 1
ATOM 2141 N N . CYS A 1 274 ? -12.328 10.242 -1.607 1 94.81 274 CYS A N 1
ATOM 2142 C CA . CYS A 1 274 ? -13.125 11.367 -1.14 1 94.81 274 CYS A CA 1
ATOM 2143 C C . CYS A 1 274 ? -12.406 12.133 -0.035 1 94.81 274 CYS A C 1
ATOM 2145 O O . CYS A 1 274 ? -11.555 11.57 0.657 1 94.81 274 CYS A O 1
ATOM 2147 N N . VAL A 1 275 ? -12.758 13.391 0.009 1 97.94 275 VAL A N 1
ATOM 2148 C CA . VAL A 1 275 ? -12.414 14.258 1.13 1 97.94 275 VAL A CA 1
ATOM 2149 C C . VAL A 1 275 ? -13.68 14.672 1.876 1 97.94 275 VAL A C 1
ATOM 2151 O O . VAL A 1 275 ? -14.68 15.023 1.256 1 97.94 275 VAL A O 1
ATOM 2154 N N . VAL A 1 276 ? -13.617 14.586 3.191 1 98 276 VAL A N 1
ATOM 2155 C CA . VAL A 1 276 ? -14.828 14.875 3.955 1 98 276 VAL A CA 1
ATOM 2156 C C . VAL A 1 276 ? -14.531 15.93 5.02 1 98 276 VAL A C 1
ATOM 2158 O O . VAL A 1 276 ? -13.555 15.812 5.766 1 98 276 VAL A O 1
ATOM 2161 N N . LEU A 1 277 ? -15.266 16.953 4.957 1 97.94 277 LEU A N 1
ATOM 2162 C CA . LEU A 1 277 ? -15.312 17.922 6.055 1 97.94 277 LEU A CA 1
ATOM 2163 C C . LEU A 1 277 ? -16.391 17.547 7.066 1 97.94 277 LEU A C 1
ATOM 2165 O O . LEU A 1 277 ? -17.562 17.422 6.711 1 97.94 277 LEU A O 1
ATOM 2169 N N . SER A 1 278 ? -15.961 17.344 8.266 1 98.25 278 SER A N 1
ATOM 2170 C CA . SER A 1 278 ? -16.875 16.938 9.32 1 98.25 278 SER A CA 1
ATOM 2171 C C . SER A 1 278 ? -16.922 17.969 10.445 1 98.25 278 SER A C 1
ATOM 2173 O O . SER A 1 278 ? -16 18.797 10.578 1 98.25 278 SER A O 1
ATOM 2175 N N . CYS A 1 279 ? -18 17.891 11.164 1 97.44 279 CYS A N 1
ATOM 2176 C CA . CYS A 1 279 ? -18.172 18.734 12.344 1 97.44 279 CYS A CA 1
ATOM 2177 C C . CYS A 1 279 ? -18.297 17.875 13.602 1 97.44 279 CYS A C 1
ATOM 2179 O O . CYS A 1 279 ? -19.047 16.906 13.633 1 97.44 279 CYS A O 1
ATOM 2181 N N . ALA A 1 280 ? -17.5 18.203 14.57 1 97.06 280 ALA A N 1
ATOM 2182 C CA . ALA A 1 280 ? -17.562 17.594 15.898 1 97.06 280 ALA A CA 1
ATOM 2183 C C . ALA A 1 280 ? -17.828 18.656 16.969 1 97.06 280 ALA A C 1
ATOM 2185 O O . ALA A 1 280 ? -17.062 18.766 17.922 1 97.06 280 ALA A O 1
ATOM 2186 N N . GLN A 1 281 ? -18.938 19.25 16.891 1 94.56 281 GLN A N 1
ATOM 2187 C CA . GLN A 1 281 ? -19.281 20.391 17.75 1 94.56 281 GLN A CA 1
ATOM 2188 C C . GLN A 1 281 ? -19.391 19.969 19.203 1 94.56 281 GLN A C 1
ATOM 2190 O O . GLN A 1 281 ? -18.922 20.672 20.094 1 94.56 281 GLN A O 1
ATOM 2195 N N . SER A 1 282 ? -19.938 18.859 19.469 1 94.31 282 SER A N 1
ATOM 2196 C CA . SER A 1 282 ? -20.266 18.406 20.812 1 94.31 282 SER A CA 1
ATOM 2197 C C . SER A 1 282 ? -19.016 18.156 21.641 1 94.31 282 SER A C 1
ATOM 2199 O O . SER A 1 282 ? -19.078 18.078 22.859 1 94.31 282 SER A O 1
ATOM 2201 N N . VAL A 1 283 ? -17.891 17.984 20.953 1 95.56 283 VAL A N 1
ATOM 2202 C CA . VAL A 1 283 ? -16.672 17.688 21.703 1 95.56 283 VAL A CA 1
ATOM 2203 C C . VAL A 1 283 ? -15.617 18.766 21.453 1 95.56 283 VAL A C 1
ATOM 2205 O O . VAL A 1 283 ? -14.422 18.531 21.641 1 95.56 283 VAL A O 1
ATOM 2208 N N . SER A 1 284 ? -16.062 19.875 21.016 1 95.25 284 SER A N 1
ATOM 2209 C CA . SER A 1 284 ? -15.164 20.984 20.703 1 95.25 284 SER A CA 1
ATOM 2210 C C . SER A 1 284 ? -14.977 21.891 21.922 1 95.25 284 SER A C 1
ATOM 2212 O O . SER A 1 284 ? -15.648 21.719 22.938 1 95.25 284 SER A O 1
ATOM 2214 N N . SER A 1 285 ? -14.078 22.781 21.828 1 93.81 285 SER A N 1
ATOM 2215 C CA . SER A 1 285 ? -13.812 23.719 22.906 1 93.81 285 SER A CA 1
ATOM 2216 C C . SER A 1 285 ? -14.992 24.656 23.125 1 93.81 285 SER A C 1
ATOM 2218 O O . SER A 1 285 ? -15.211 25.141 24.25 1 93.81 285 SER A O 1
ATOM 2220 N N . GLU A 1 286 ? -15.742 24.938 22.094 1 86.12 286 GLU A N 1
ATOM 2221 C CA . GLU A 1 286 ? -16.891 25.828 22.188 1 86.12 286 GLU A CA 1
ATOM 2222 C C . GLU A 1 286 ? -17.984 25.219 23.062 1 86.12 286 GLU A C 1
ATOM 2224 O O . GLU A 1 286 ? -18.672 25.938 23.781 1 86.12 286 GLU A O 1
ATOM 2229 N N . GLN A 1 287 ? -18.156 23.969 22.938 1 80.56 287 GLN A N 1
ATOM 2230 C CA . GLN A 1 287 ? -19.172 23.281 23.734 1 80.56 287 GLN A CA 1
ATOM 2231 C C . GLN A 1 287 ? -18.812 23.281 25.203 1 80.56 287 GLN A C 1
ATOM 2233 O O . GLN A 1 287 ? -19.688 23.438 26.062 1 80.56 287 GLN A O 1
ATOM 2238 N N . ILE A 1 288 ? -17.656 23.125 25.5 1 72.25 288 ILE A N 1
ATOM 2239 C CA . ILE A 1 288 ? -17.188 23.062 26.891 1 72.25 288 ILE A CA 1
ATOM 2240 C C . ILE A 1 288 ? -17.359 24.422 27.547 1 72.25 288 ILE A C 1
ATOM 2242 O O . ILE A 1 288 ? -17.781 24.516 28.703 1 72.25 288 ILE A O 1
ATOM 2246 N N . GLU A 1 289 ? -17.109 25.469 26.859 1 70.12 289 GLU A N 1
ATOM 2247 C CA . GLU A 1 289 ? -17.266 26.812 27.375 1 70.12 289 GLU A CA 1
ATOM 2248 C C . GLU A 1 289 ? -18.719 27.141 27.672 1 70.12 289 GLU A C 1
ATOM 2250 O O . GLU A 1 289 ? -19.047 27.797 28.656 1 70.12 289 GLU A O 1
ATOM 2255 N N . GLU A 1 290 ? -19.531 26.641 26.797 1 67.25 290 GLU A N 1
ATOM 2256 C CA . GLU A 1 290 ? -20.969 26.906 26.969 1 67.25 290 GLU A CA 1
ATOM 2257 C C . GLU A 1 290 ? -21.5 26.188 28.203 1 67.25 290 GLU A C 1
ATOM 2259 O O . GLU A 1 290 ? -22.359 26.734 28.906 1 67.25 290 GLU A O 1
ATOM 2264 N N . GLU A 1 291 ? -21.094 24.969 28.391 1 66.31 291 GLU A N 1
ATOM 2265 C CA . GLU A 1 291 ? -21.547 24.234 29.562 1 66.31 291 GLU A CA 1
ATOM 2266 C C . GLU A 1 291 ? -21.156 24.938 30.859 1 66.31 291 GLU A C 1
ATOM 2268 O O . GLU A 1 291 ? -21.875 24.875 31.844 1 66.31 291 GLU A O 1
ATOM 2273 N N . ASP A 1 292 ? -20.078 25.703 30.812 1 62.09 292 ASP A N 1
ATOM 2274 C CA . ASP A 1 292 ? -19.609 26.453 31.969 1 62.09 292 ASP A CA 1
ATOM 2275 C C . ASP A 1 292 ? -20.406 27.734 32.156 1 62.09 292 ASP A C 1
ATOM 2277 O O . ASP A 1 292 ? -20.562 28.234 33.281 1 62.09 292 ASP A O 1
ATOM 2281 N N . ASP A 1 293 ? -20.844 28.297 30.969 1 60.38 293 ASP A N 1
ATOM 2282 C CA . ASP A 1 293 ? -21.562 29.562 31.047 1 60.38 293 ASP A CA 1
ATOM 2283 C C . ASP A 1 293 ? -23.062 29.344 31.109 1 60.38 293 ASP A C 1
ATOM 2285 O O . ASP A 1 293 ? -23.656 28.781 30.188 1 60.38 293 ASP A O 1
ATOM 2289 N N . GLU A 1 294 ? -23.656 28.953 32.281 1 52.91 294 GLU A N 1
ATOM 2290 C CA . GLU A 1 294 ? -25.078 28.766 32.594 1 52.91 294 GLU A CA 1
ATOM 2291 C C . GLU A 1 294 ? -25.938 29.766 31.828 1 52.91 294 GLU A C 1
ATOM 2293 O O . GLU A 1 294 ? -27.172 29.719 31.906 1 52.91 294 GLU A O 1
ATOM 2298 N N . ASP A 1 295 ? -25.422 31.016 31.625 1 49.19 295 ASP A N 1
ATOM 2299 C CA . ASP A 1 295 ? -26.359 32.062 31.234 1 49.19 295 ASP A CA 1
ATOM 2300 C C . ASP A 1 295 ? -26.984 31.766 29.875 1 49.19 295 ASP A C 1
ATOM 2302 O O . ASP A 1 295 ? -26.5 30.906 29.141 1 49.19 295 ASP A O 1
ATOM 2306 N N . GLU A 1 296 ? -28 32.812 29.359 1 47.22 296 GLU A N 1
ATOM 2307 C CA . GLU A 1 296 ? -29 32.938 28.297 1 47.22 296 GLU A CA 1
ATOM 2308 C C . GLU A 1 296 ? -28.344 32.781 26.922 1 47.22 296 GLU A C 1
ATOM 2310 O O . GLU A 1 296 ? -28.031 33.75 26.266 1 47.22 296 GLU A O 1
ATOM 2315 N N . VAL A 1 297 ? -27.438 31.984 26.703 1 48 297 VAL A N 1
ATOM 2316 C CA . VAL A 1 297 ? -26.734 32.031 25.422 1 48 297 VAL A CA 1
ATOM 2317 C C . VAL A 1 297 ? -27.75 31.938 24.297 1 48 297 VAL A C 1
ATOM 2319 O O . VAL A 1 297 ? -28.641 31.062 24.312 1 48 297 VAL A O 1
ATOM 2322 N N . GLU A 1 298 ? -27.875 32.812 23.453 1 49 298 GLU A N 1
ATOM 2323 C CA . GLU A 1 298 ? -28.594 33.031 22.203 1 49 298 GLU A CA 1
ATOM 2324 C C . GLU A 1 298 ? -28.516 31.812 21.297 1 49 298 GLU A C 1
ATOM 2326 O O . GLU A 1 298 ? -27.5 31.109 21.297 1 49 298 GLU A O 1
ATOM 2331 N N . MET A 1 299 ? -29.703 31.219 20.797 1 46.94 299 MET A N 1
ATOM 2332 C CA . MET A 1 299 ? -30.125 30.156 19.891 1 46.94 299 MET A CA 1
ATOM 2333 C C . MET A 1 299 ? -29.281 30.141 18.625 1 46.94 299 MET A C 1
ATOM 2335 O O . MET A 1 299 ? -29.797 30.391 17.531 1 46.94 299 MET A O 1
ATOM 2339 N N . VAL A 1 300 ? -28.062 30.625 18.703 1 54.78 300 VAL A N 1
ATOM 2340 C CA . VAL A 1 300 ? -27.406 30.625 17.391 1 54.78 300 VAL A CA 1
ATOM 2341 C C . VAL A 1 300 ? -27.281 29.188 16.891 1 54.78 300 VAL A C 1
ATOM 2343 O O . VAL A 1 300 ? -27.031 28.266 17.672 1 54.78 300 VAL A O 1
ATOM 2346 N N . GLU A 1 301 ? -27.859 28.906 15.719 1 63.69 301 GLU A N 1
ATOM 2347 C CA . GLU A 1 301 ? -27.859 27.625 15 1 63.69 301 GLU A CA 1
ATOM 2348 C C . GLU A 1 301 ? -26.453 27.047 14.906 1 63.69 301 GLU A C 1
ATOM 2350 O O . GLU A 1 301 ? -25.578 27.609 14.258 1 63.69 301 GLU A O 1
ATOM 2355 N N . LYS A 1 302 ? -26.141 26.172 15.867 1 77.56 302 LYS A N 1
ATOM 2356 C CA . LYS A 1 302 ? -24.844 25.484 15.883 1 77.56 302 LYS A CA 1
ATOM 2357 C C . LYS A 1 302 ? -24.812 24.344 14.859 1 77.56 302 LYS A C 1
ATOM 2359 O O . LYS A 1 302 ? -25.859 23.781 14.531 1 77.56 302 LYS A O 1
ATOM 2364 N N . LEU A 1 303 ? -23.594 24.266 14.328 1 87.06 303 LEU A N 1
ATOM 2365 C CA . LEU A 1 303 ? -23.406 23.156 13.398 1 87.06 303 LEU A CA 1
ATOM 2366 C C . LEU A 1 303 ? -23.625 21.812 14.102 1 87.06 303 LEU A C 1
ATOM 2368 O O . LEU A 1 303 ? -23.266 21.656 15.266 1 87.06 303 LEU A O 1
ATOM 2372 N N . GLN A 1 304 ? -24.281 20.969 13.484 1 89.81 304 GLN A N 1
ATOM 2373 C CA . GLN A 1 304 ? -24.531 19.641 14.023 1 89.81 304 GLN A CA 1
ATOM 2374 C C . GLN A 1 304 ? -23.359 18.703 13.742 1 89.81 304 GLN A C 1
ATOM 2376 O O . GLN A 1 304 ? -22.672 18.844 12.727 1 89.81 304 GLN A O 1
ATOM 2381 N N . ASP A 1 305 ? -23.203 17.812 14.656 1 95.69 305 ASP A N 1
ATOM 2382 C CA . ASP A 1 305 ? -22.172 16.797 14.469 1 95.69 305 ASP A CA 1
ATOM 2383 C C . ASP A 1 305 ? -22.438 15.992 13.188 1 95.69 305 ASP A C 1
ATOM 2385 O O . ASP A 1 305 ? -23.578 15.688 12.867 1 95.69 305 ASP A O 1
ATOM 2389 N N . GLY A 1 306 ? -21.328 15.672 12.508 1 96.12 306 GLY A N 1
ATOM 2390 C CA . GLY A 1 306 ? -21.469 14.844 11.32 1 96.12 306 GLY A CA 1
ATOM 2391 C C . GLY A 1 306 ? -20.797 15.438 10.094 1 96.12 306 GLY A C 1
ATOM 2392 O O . GLY A 1 306 ? -19.969 16.328 10.211 1 96.12 306 GLY A O 1
ATOM 2393 N N . GLN A 1 307 ? -21.109 14.875 9 1 95.94 307 GLN A N 1
ATOM 2394 C CA . GLN A 1 307 ? -20.516 15.312 7.738 1 95.94 307 GLN A CA 1
ATOM 2395 C C . GLN A 1 307 ? -21.109 16.641 7.289 1 95.94 307 GLN A C 1
ATOM 2397 O O . GLN A 1 307 ? -22.328 16.812 7.262 1 95.94 307 GLN A O 1
ATOM 2402 N N . LEU A 1 308 ? -20.266 17.578 7.016 1 95.38 308 LEU A N 1
ATOM 2403 C CA . LEU A 1 308 ? -20.703 18.875 6.496 1 95.38 308 LEU A CA 1
ATOM 2404 C C . LEU A 1 308 ? -20.625 18.906 4.973 1 95.38 308 LEU A C 1
ATOM 2406 O O . LEU A 1 308 ? -21.562 19.344 4.305 1 95.38 308 LEU A O 1
ATOM 2410 N N . GLU A 1 309 ? -19.484 18.516 4.473 1 94.25 309 GLU A N 1
ATOM 2411 C CA . GLU A 1 309 ? -19.219 18.531 3.039 1 94.25 309 GLU A CA 1
ATOM 2412 C C . GLU A 1 309 ? -18.422 17.297 2.611 1 94.25 309 GLU A C 1
ATOM 2414 O O . GLU A 1 309 ? -17.688 16.719 3.412 1 94.25 309 GLU A O 1
ATOM 2419 N N . ARG A 1 310 ? -18.625 16.906 1.405 1 94.5 310 ARG A N 1
ATOM 2420 C CA . ARG A 1 310 ? -17.906 15.789 0.8 1 94.5 310 ARG A CA 1
ATOM 2421 C C . ARG A 1 310 ? -17.422 16.141 -0.601 1 94.5 310 ARG A C 1
ATOM 2423 O O . ARG A 1 310 ? -18.188 16.625 -1.43 1 94.5 310 ARG A O 1
ATOM 2430 N N . ILE A 1 311 ? -16.172 16.062 -0.817 1 93.19 311 ILE A N 1
ATOM 2431 C CA . ILE A 1 311 ? -15.562 16.25 -2.133 1 93.19 311 ILE A CA 1
ATOM 2432 C C . ILE A 1 311 ? -15.297 14.891 -2.773 1 93.19 311 ILE A C 1
ATOM 2434 O O . ILE A 1 311 ? -14.469 14.117 -2.285 1 93.19 311 ILE A O 1
ATOM 2438 N N . ASP A 1 312 ? -15.922 14.586 -3.855 1 90.94 312 ASP A N 1
ATOM 2439 C CA . ASP A 1 312 ? -15.812 13.281 -4.504 1 90.94 312 ASP A CA 1
ATOM 2440 C C . ASP A 1 312 ? -15.266 13.422 -5.926 1 90.94 312 ASP A C 1
ATOM 2442 O O . ASP A 1 312 ? -15.516 12.57 -6.777 1 90.94 312 ASP A O 1
ATOM 2446 N N . GLU A 1 313 ? -14.516 14.484 -6.176 1 92.06 313 GLU A N 1
ATOM 2447 C CA . GLU A 1 313 ? -13.984 14.773 -7.504 1 92.06 313 GLU A CA 1
ATOM 2448 C C . GLU A 1 313 ? -12.703 13.984 -7.773 1 92.06 313 GLU A C 1
ATOM 2450 O O . GLU A 1 313 ? -12.25 13.891 -8.914 1 92.06 313 GLU A O 1
ATOM 2455 N N . HIS A 1 314 ? -12.109 13.406 -6.762 1 94.31 314 HIS A N 1
ATOM 2456 C CA . HIS A 1 314 ? -10.922 12.578 -6.953 1 94.31 314 HIS A CA 1
ATOM 2457 C C . HIS A 1 314 ? -11.281 11.258 -7.633 1 94.31 314 HIS A C 1
ATOM 2459 O O . HIS A 1 314 ? -12.406 10.773 -7.512 1 94.31 314 HIS A O 1
ATOM 2465 N N . GLU A 1 315 ? -10.281 10.688 -8.344 1 88.5 315 GLU A N 1
ATOM 2466 C CA . GLU A 1 315 ? -10.469 9.422 -9.047 1 88.5 315 GLU A CA 1
ATOM 2467 C C . GLU A 1 315 ? -9.609 8.32 -8.422 1 88.5 315 GLU A C 1
ATOM 2469 O O . GLU A 1 315 ? -9.633 7.176 -8.875 1 88.5 315 GLU A O 1
ATOM 2474 N N . ASP A 1 316 ? -8.883 8.727 -7.496 1 92.12 316 ASP A N 1
ATOM 2475 C CA . ASP A 1 316 ? -7.969 7.809 -6.828 1 92.12 316 ASP A CA 1
ATOM 2476 C C . ASP A 1 316 ? -7.922 8.078 -5.324 1 92.12 316 ASP A C 1
ATOM 2478 O O . ASP A 1 316 ? -8.555 9.008 -4.836 1 92.12 316 ASP A O 1
ATOM 2482 N N . SER A 1 317 ? -7.258 7.168 -4.609 1 93.62 317 SER A N 1
ATOM 2483 C CA . SER A 1 317 ? -7.105 7.293 -3.164 1 93.62 317 SER A CA 1
ATOM 2484 C C . SER A 1 317 ? -6.52 8.648 -2.785 1 93.62 317 SER A C 1
ATOM 2486 O O . SER A 1 317 ? -5.531 9.094 -3.377 1 93.62 317 SER A O 1
ATOM 2488 N N . VAL A 1 318 ? -7.141 9.281 -1.843 1 97.88 318 VAL A N 1
ATOM 2489 C CA . VAL A 1 318 ? -6.641 10.555 -1.32 1 97.88 318 VAL A CA 1
ATOM 2490 C C . VAL A 1 318 ? -5.719 10.297 -0.13 1 97.88 318 VAL A C 1
ATOM 2492 O O . VAL A 1 318 ? -6.16 9.805 0.91 1 97.88 318 VAL A O 1
ATOM 2495 N N . TYR A 1 319 ? -4.461 10.719 -0.266 1 97.81 319 TYR A N 1
ATOM 2496 C CA . TYR A 1 319 ? -3.469 10.383 0.75 1 97.81 319 TYR A CA 1
ATOM 2497 C C . TYR A 1 319 ? -3.184 11.578 1.649 1 97.81 319 TYR A C 1
ATOM 2499 O O . TYR A 1 319 ? -2.691 11.422 2.77 1 97.81 319 TYR A O 1
ATOM 2507 N N . SER A 1 320 ? -3.473 12.758 1.079 1 98.31 320 SER A N 1
ATOM 2508 C CA . SER A 1 320 ? -3.109 13.938 1.849 1 98.31 320 SER A CA 1
ATOM 2509 C C . SER A 1 320 ? -4.188 15.016 1.749 1 98.31 320 SER A C 1
ATOM 2511 O O . SER A 1 320 ? -4.812 15.18 0.698 1 98.31 320 SER A O 1
ATOM 2513 N N . CYS A 1 321 ? -4.41 15.664 2.848 1 98.38 321 CYS A N 1
ATOM 2514 C CA . CYS A 1 321 ? -5.219 16.875 2.904 1 98.38 321 CYS A CA 1
ATOM 2515 C C . CYS A 1 321 ? -4.633 17.875 3.889 1 98.38 321 CYS A C 1
ATOM 2517 O O . CYS A 1 321 ? -4.004 17.5 4.875 1 98.38 321 CYS A O 1
ATOM 2519 N N . ALA A 1 322 ? -4.789 19.141 3.592 1 98.19 322 ALA A N 1
ATOM 2520 C CA . ALA A 1 322 ? -4.18 20.172 4.422 1 98.19 322 ALA A CA 1
ATOM 2521 C C . ALA A 1 322 ? -4.961 21.484 4.336 1 98.19 322 ALA A C 1
ATOM 2523 O O . ALA A 1 322 ? -5.445 21.859 3.262 1 98.19 322 ALA A O 1
ATOM 2524 N N . TRP A 1 323 ? -5.062 22.109 5.48 1 98 323 TRP A N 1
ATOM 2525 C CA . TRP A 1 323 ? -5.59 23.469 5.512 1 98 323 TRP A CA 1
ATOM 2526 C C . TRP A 1 323 ? -4.559 24.469 4.988 1 98 323 TRP A C 1
ATOM 2528 O O . TRP A 1 323 ? -3.354 24.266 5.156 1 98 323 TRP A O 1
ATOM 2538 N N . SER A 1 324 ? -5.062 25.516 4.391 1 97.06 324 SER A N 1
ATOM 2539 C CA . SER A 1 324 ? -4.184 26.609 3.996 1 97.06 324 SER A CA 1
ATOM 2540 C C . SER A 1 324 ? -3.697 27.391 5.211 1 97.06 324 SER A C 1
ATOM 2542 O O . SER A 1 324 ? -4.453 27.609 6.16 1 97.06 324 SER A O 1
ATOM 2544 N N . ALA A 1 325 ? -2.467 27.75 5.113 1 95.06 325 ALA A N 1
ATOM 2545 C CA . ALA A 1 325 ? -1.92 28.609 6.172 1 95.06 325 ALA A CA 1
ATOM 2546 C C . ALA A 1 325 ? -2.33 30.062 5.973 1 95.06 325 ALA A C 1
ATOM 2548 O O . ALA A 1 325 ? -2.377 30.828 6.934 1 95.06 325 ALA A O 1
ATOM 2549 N N . ALA A 1 326 ? -2.676 30.469 4.816 1 95.56 326 ALA A N 1
ATOM 2550 C CA . ALA A 1 326 ? -2.943 31.859 4.469 1 95.56 326 ALA A CA 1
ATOM 2551 C C . ALA A 1 326 ? -4.434 32.188 4.559 1 95.56 326 ALA A C 1
ATOM 2553 O O . ALA A 1 326 ? -4.82 33.312 4.828 1 95.56 326 ALA A O 1
ATOM 2554 N N . ASP A 1 327 ? -5.246 31.25 4.246 1 94.31 327 ASP A N 1
ATOM 2555 C CA . ASP A 1 327 ? -6.699 31.391 4.266 1 94.31 327 ASP A CA 1
ATOM 2556 C C . ASP A 1 327 ? -7.348 30.266 5.074 1 94.31 327 ASP A C 1
ATOM 2558 O O . ASP A 1 327 ? -7.43 29.125 4.613 1 94.31 327 ASP A O 1
ATOM 2562 N N . PRO A 1 328 ? -7.902 30.578 6.176 1 93.94 328 PRO A N 1
ATOM 2563 C CA . PRO A 1 328 ? -8.422 29.531 7.055 1 93.94 328 PRO A CA 1
ATOM 2564 C C . PRO A 1 328 ? -9.625 28.812 6.453 1 93.94 328 PRO A C 1
ATOM 2566 O O . PRO A 1 328 ? -10.047 27.766 6.977 1 93.94 328 PRO A O 1
ATOM 2569 N N . TRP A 1 329 ? -10.117 29.25 5.355 1 94.38 329 TRP A N 1
ATOM 2570 C CA . TRP A 1 329 ? -11.328 28.625 4.812 1 94.38 329 TRP A CA 1
ATOM 2571 C C . TRP A 1 329 ? -11.008 27.812 3.568 1 94.38 329 TRP A C 1
ATOM 2573 O O . TRP A 1 329 ? -11.906 27.25 2.93 1 94.38 329 TRP A O 1
ATOM 2583 N N . SER A 1 330 ? -9.734 27.734 3.264 1 94.94 330 SER A N 1
ATOM 2584 C CA . SER A 1 330 ? -9.305 26.969 2.104 1 94.94 330 SER A CA 1
ATOM 2585 C C . SER A 1 330 ? -8.508 25.734 2.523 1 94.94 330 SER A C 1
ATOM 2587 O O . SER A 1 330 ? -7.766 25.781 3.506 1 94.94 330 SER A O 1
ATOM 2589 N N . PHE A 1 331 ? -8.719 24.672 1.854 1 97.62 331 PHE A N 1
ATOM 2590 C CA . PHE A 1 331 ? -7.941 23.453 2.09 1 97.62 331 PHE A CA 1
ATOM 2591 C C . PHE A 1 331 ? -7.676 22.719 0.781 1 97.62 331 PHE A C 1
ATOM 2593 O O . PHE A 1 331 ? -8.375 22.938 -0.211 1 97.62 331 PHE A O 1
ATOM 2600 N N . ALA A 1 332 ? -6.629 21.938 0.796 1 98.12 332 ALA A N 1
ATOM 2601 C CA . ALA A 1 332 ? -6.246 21.156 -0.384 1 98.12 332 ALA A CA 1
ATOM 2602 C C . ALA A 1 332 ? -6.219 19.672 -0.078 1 98.12 332 ALA A C 1
ATOM 2604 O O . ALA A 1 332 ? -6.055 19.266 1.076 1 98.12 332 ALA A O 1
ATOM 2605 N N . SER A 1 333 ? -6.473 18.875 -1.077 1 98.5 333 SER A N 1
ATOM 2606 C CA . SER A 1 333 ? -6.363 17.422 -1.014 1 98.5 333 SER A CA 1
ATOM 2607 C C . SER A 1 333 ? -5.586 16.875 -2.205 1 98.5 333 SER A C 1
ATOM 2609 O O . SER A 1 333 ? -5.586 17.484 -3.283 1 98.5 333 SER A O 1
ATOM 2611 N N . LEU A 1 334 ? -4.902 15.773 -1.987 1 98.5 334 LEU A N 1
ATOM 2612 C CA . LEU A 1 334 ? -4.027 15.172 -2.986 1 98.5 334 LEU A CA 1
ATOM 2613 C C . LEU A 1 334 ? -4.305 13.68 -3.121 1 98.5 334 LEU A C 1
ATOM 2615 O O . LEU A 1 334 ? -4.27 12.945 -2.131 1 98.5 334 LEU A O 1
ATOM 2619 N N . SER A 1 335 ? -4.641 13.289 -4.379 1 97.25 335 SER A N 1
ATOM 2620 C CA . SER A 1 335 ? -4.828 11.867 -4.633 1 97.25 335 SER A CA 1
ATOM 2621 C C . SER A 1 335 ? -3.613 11.266 -5.332 1 97.25 335 SER A C 1
ATOM 2623 O O . SER A 1 335 ? -2.777 11.992 -5.867 1 97.25 335 SER A O 1
ATOM 2625 N N . TYR A 1 336 ? -3.467 9.977 -5.328 1 95.31 336 TYR A N 1
ATOM 2626 C CA . TYR A 1 336 ? -2.299 9.227 -5.77 1 95.31 336 TYR A CA 1
ATOM 2627 C C . TYR A 1 336 ? -1.973 9.531 -7.227 1 95.31 336 TYR A C 1
ATOM 2629 O O . TYR A 1 336 ? -0.802 9.562 -7.613 1 95.31 336 TYR A O 1
ATOM 2637 N N . ASP A 1 337 ? -2.986 9.75 -8.055 1 91.75 337 ASP A N 1
ATOM 2638 C CA . ASP A 1 337 ? -2.777 9.969 -9.484 1 91.75 337 ASP A CA 1
ATOM 2639 C C . ASP A 1 337 ? -2.234 11.375 -9.758 1 91.75 337 ASP A C 1
ATOM 2641 O O . ASP A 1 337 ? -2.117 11.789 -10.906 1 91.75 337 ASP A O 1
ATOM 2645 N N . GLY A 1 338 ? -1.978 12.141 -8.758 1 95.56 338 GLY A N 1
ATOM 2646 C CA . GLY A 1 338 ? -1.352 13.445 -8.914 1 95.56 338 GLY A CA 1
ATOM 2647 C C . GLY A 1 338 ? -2.352 14.578 -8.992 1 95.56 338 GLY A C 1
ATOM 2648 O O . GLY A 1 338 ? -1.982 15.719 -9.281 1 95.56 338 GLY A O 1
ATOM 2649 N N . ARG A 1 339 ? -3.574 14.32 -8.688 1 95.94 339 ARG A N 1
ATOM 2650 C CA . ARG A 1 339 ? -4.598 15.359 -8.719 1 95.94 339 ARG A CA 1
ATOM 2651 C C . ARG A 1 339 ? -4.684 16.078 -7.375 1 95.94 339 ARG A C 1
ATOM 2653 O O . ARG A 1 339 ? -4.855 15.445 -6.332 1 95.94 339 ARG A O 1
ATOM 2660 N N . MET A 1 340 ? -4.527 17.344 -7.422 1 97.38 340 MET A N 1
ATOM 2661 C CA . MET A 1 340 ? -4.75 18.188 -6.246 1 97.38 340 MET A CA 1
ATOM 2662 C C . MET A 1 340 ? -6.004 19.031 -6.418 1 97.38 340 MET A C 1
ATOM 2664 O O . MET A 1 340 ? -6.246 19.578 -7.492 1 97.38 340 MET A O 1
ATOM 2668 N N . ILE A 1 341 ? -6.801 19.109 -5.395 1 96.94 341 ILE A N 1
ATOM 2669 C CA . ILE A 1 341 ? -8.031 19.906 -5.418 1 96.94 341 ILE A CA 1
ATOM 2670 C C . ILE A 1 341 ? -8.008 20.922 -4.289 1 96.94 341 ILE A C 1
ATOM 2672 O O . ILE A 1 341 ? -7.754 20.578 -3.131 1 96.94 341 ILE A O 1
ATOM 2676 N N . LEU A 1 342 ? -8.141 22.141 -4.676 1 96.44 342 LEU A N 1
ATOM 2677 C CA . LEU A 1 342 ? -8.32 23.219 -3.721 1 96.44 342 LEU A CA 1
ATOM 2678 C C . LEU A 1 342 ? -9.797 23.531 -3.52 1 96.44 342 LEU A C 1
ATOM 2680 O O . LEU A 1 342 ? -10.516 23.781 -4.488 1 96.44 342 LEU A O 1
ATOM 2684 N N . SER A 1 343 ? -10.18 23.469 -2.301 1 95.25 343 SER A N 1
ATOM 2685 C CA . SER A 1 343 ? -11.586 23.688 -1.971 1 95.25 343 SER A CA 1
ATOM 2686 C C . SER A 1 343 ? -11.742 24.734 -0.867 1 95.25 343 SER A C 1
ATOM 2688 O O . SER A 1 343 ? -10.766 25.078 -0.197 1 95.25 343 SER A O 1
ATOM 2690 N N . ASN A 1 344 ? -12.977 25.219 -0.808 1 92.81 344 ASN A N 1
ATOM 2691 C CA . ASN A 1 344 ? -13.336 26.156 0.249 1 92.81 344 ASN A CA 1
ATOM 2692 C C . ASN A 1 344 ? -14.492 25.641 1.093 1 92.81 344 ASN A C 1
ATOM 2694 O O . ASN A 1 344 ? -15.391 24.969 0.579 1 92.81 344 ASN A O 1
ATOM 2698 N N . VAL A 1 345 ? -14.352 25.984 2.322 1 94.12 345 VAL A N 1
ATOM 2699 C CA . VAL A 1 345 ? -15.523 25.75 3.162 1 94.12 345 VAL A CA 1
ATOM 2700 C C . V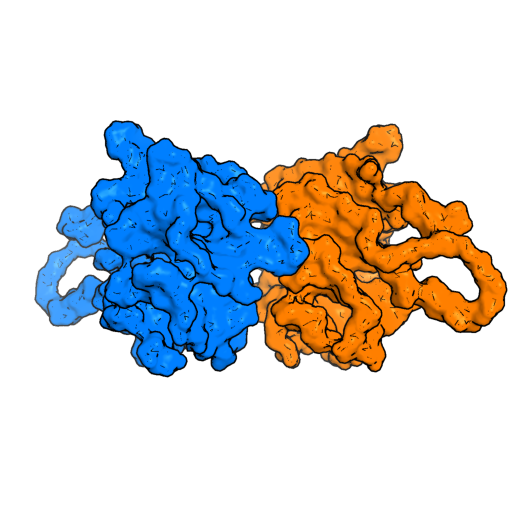AL A 1 345 ? -16.703 26.562 2.645 1 94.12 345 VAL A C 1
ATOM 2702 O O . VAL A 1 345 ? -16.562 27.734 2.295 1 94.12 345 VAL A O 1
ATOM 2705 N N . SER A 1 346 ? -17.844 25.969 2.615 1 91.88 346 SER A N 1
ATOM 2706 C CA . SER A 1 346 ? -19.016 26.656 2.096 1 91.88 346 SER A CA 1
ATOM 2707 C C . SER A 1 346 ? -19.359 27.875 2.943 1 91.88 346 SER A C 1
ATOM 2709 O O . SER A 1 346 ? -19.109 27.875 4.152 1 91.88 346 SER A O 1
ATOM 2711 N N . ARG A 1 347 ? -20 28.812 2.295 1 89.25 347 ARG A N 1
ATOM 2712 C CA . ARG A 1 347 ? -20.406 30.031 2.99 1 89.25 347 ARG A CA 1
ATOM 2713 C C . ARG A 1 347 ? -21.375 29.719 4.121 1 89.25 347 ARG A C 1
ATOM 2715 O O . ARG A 1 347 ? -21.312 30.344 5.184 1 89.25 347 ARG A O 1
ATOM 2722 N N . LYS A 1 348 ? -22.203 28.828 3.803 1 87.81 348 LYS A N 1
ATOM 2723 C CA . LYS A 1 348 ? -23.188 28.438 4.801 1 87.81 348 LYS A CA 1
ATOM 2724 C C . LYS A 1 348 ? -22.516 27.984 6.098 1 87.81 348 LYS A C 1
ATOM 2726 O O . LYS A 1 348 ? -22.891 28.438 7.184 1 87.81 348 LYS A O 1
ATOM 2731 N N . HIS A 1 349 ? -21.531 27.188 5.973 1 89.44 349 HIS A N 1
ATOM 2732 C CA . HIS A 1 349 ? -20.859 26.672 7.152 1 89.44 349 HIS A CA 1
ATOM 2733 C C . HIS A 1 349 ? -19.969 27.719 7.797 1 89.44 349 HIS A C 1
ATOM 2735 O O . HIS A 1 349 ? -19.875 27.797 9.023 1 89.44 349 HIS A O 1
ATOM 2741 N N . LYS A 1 350 ? -19.391 28.562 6.988 1 88.06 350 LYS A N 1
ATOM 2742 C CA . LYS A 1 350 ? -18.578 29.672 7.504 1 88.06 350 LYS A CA 1
ATOM 2743 C C . LYS A 1 350 ? -19.406 30.578 8.398 1 88.06 350 LYS A C 1
ATOM 2745 O O . LYS A 1 350 ? -18.984 30.922 9.508 1 88.06 350 LYS A O 1
ATOM 2750 N N . TYR A 1 351 ? -20.531 30.875 7.914 1 86.56 351 TYR A N 1
ATOM 2751 C CA . TYR A 1 351 ? -21.406 31.797 8.633 1 86.56 351 TYR A CA 1
ATOM 2752 C C . TYR A 1 351 ? -21.906 31.172 9.93 1 86.56 351 TYR A C 1
ATOM 2754 O O . TYR A 1 351 ? -22.047 31.859 10.945 1 86.56 351 TYR A O 1
ATOM 2762 N N . ALA A 1 352 ? -22.219 29.969 9.836 1 83.56 352 ALA A N 1
ATOM 2763 C CA . ALA A 1 352 ? -22.672 29.266 11.031 1 83.56 352 ALA A CA 1
ATOM 2764 C C . ALA A 1 352 ? -21.609 29.297 12.125 1 83.56 352 ALA A C 1
ATOM 2766 O O . ALA A 1 352 ? -21.922 29.438 13.305 1 83.56 352 ALA A O 1
ATOM 2767 N N . LEU A 1 353 ? -20.453 29.141 11.766 1 84.75 353 LEU A N 1
ATOM 2768 C CA . LEU A 1 353 ? -19.344 29.094 12.711 1 84.75 353 LEU A CA 1
ATOM 2769 C C . LEU A 1 353 ? -19.047 30.484 13.266 1 84.75 353 LEU A C 1
ATOM 2771 O O . LEU A 1 353 ? -18.672 30.625 14.43 1 84.75 353 LEU A O 1
ATOM 2775 N N . MET A 1 354 ? -19.188 31.469 12.414 1 80.5 354 MET A N 1
ATOM 2776 C CA . MET A 1 354 ? -18.859 32.844 12.812 1 80.5 354 MET A CA 1
ATOM 2777 C C . MET A 1 354 ? -20.031 33.5 13.516 1 80.5 354 MET A C 1
ATOM 2779 O O . MET A 1 354 ? -19.922 34.625 14.008 1 80.5 354 MET A O 1
ATOM 2783 N N . GLN A 1 355 ? -21.031 32.75 13.734 1 71.12 355 GLN A N 1
ATOM 2784 C CA . GLN A 1 355 ? -22.25 33.281 14.367 1 71.12 355 GLN A CA 1
ATOM 2785 C C . GLN A 1 355 ? -22.75 34.531 13.656 1 71.12 355 GLN A C 1
ATOM 2787 O O . GLN A 1 355 ? -23.062 35.531 14.297 1 71.12 355 GLN A O 1
ATOM 2792 N N . LEU A 1 356 ? -22.562 34.5 12.383 1 62.38 356 LEU A N 1
ATOM 2793 C CA . LEU A 1 356 ? -23.109 35.562 11.555 1 62.38 356 LEU A CA 1
ATOM 2794 C C . LEU A 1 356 ? -24.422 35.156 10.898 1 62.38 356 LEU A C 1
ATOM 2796 O O . LEU A 1 356 ? -24.625 33.969 10.633 1 62.38 356 LEU A O 1
ATOM 2800 N N . MET B 1 1 ? 16.016 -8.68 -27.531 1 42.06 1 MET B N 1
ATOM 2801 C CA . MET B 1 1 ? 15.008 -8.766 -26.484 1 42.06 1 MET B CA 1
ATOM 2802 C C . MET B 1 1 ? 13.773 -9.523 -26.953 1 42.06 1 MET B C 1
ATOM 2804 O O . MET B 1 1 ? 13.43 -9.477 -28.141 1 42.06 1 MET B O 1
ATOM 2808 N N . SER B 1 2 ? 13.477 -10.664 -26.312 1 56.25 2 SER B N 1
ATOM 2809 C CA . SER B 1 2 ? 12.367 -11.523 -26.672 1 56.25 2 SER B CA 1
ATOM 2810 C C . SER B 1 2 ? 11.094 -10.719 -26.922 1 56.25 2 SER B C 1
ATOM 2812 O O . SER B 1 2 ? 10.922 -9.641 -26.359 1 56.25 2 SER B O 1
ATOM 2814 N N . GLU B 1 3 ? 10.523 -10.906 -28.031 1 67.44 3 GLU B N 1
ATOM 2815 C CA . GLU B 1 3 ? 9.273 -10.297 -28.484 1 67.44 3 GLU B CA 1
ATOM 2816 C C . GLU B 1 3 ? 8.195 -10.367 -27.406 1 67.44 3 GLU B C 1
ATOM 2818 O O . GLU B 1 3 ? 8.023 -11.406 -26.766 1 67.44 3 GLU B O 1
ATOM 2823 N N . CYS B 1 4 ? 7.887 -9.195 -26.781 1 82 4 CYS B N 1
ATOM 2824 C CA . CYS B 1 4 ? 6.793 -9.188 -25.812 1 82 4 CYS B CA 1
ATOM 2825 C C . CYS B 1 4 ? 5.539 -8.57 -26.422 1 82 4 CYS B C 1
ATOM 2827 O O . CYS B 1 4 ? 5.621 -7.785 -27.375 1 82 4 CYS B O 1
ATOM 2829 N N . LEU B 1 5 ? 4.414 -9.203 -26.125 1 90.94 5 LEU B N 1
ATOM 2830 C CA . LEU B 1 5 ? 3.105 -8.656 -26.469 1 90.94 5 LEU B CA 1
ATOM 2831 C C . LEU B 1 5 ? 2.473 -7.965 -25.266 1 90.94 5 LEU B C 1
ATOM 2833 O O . LEU B 1 5 ? 2.568 -8.453 -24.141 1 90.94 5 LEU B O 1
ATOM 2837 N N . MET B 1 6 ? 1.903 -6.777 -25.562 1 92.31 6 MET B N 1
ATOM 2838 C CA . MET B 1 6 ? 1.382 -5.98 -24.453 1 92.31 6 MET B CA 1
ATOM 2839 C C . MET B 1 6 ? -0.107 -5.707 -24.641 1 92.31 6 MET B C 1
ATOM 2841 O O . MET B 1 6 ? -0.575 -5.516 -25.75 1 92.31 6 MET B O 1
ATOM 2845 N N . PHE B 1 7 ? -0.822 -5.75 -23.547 1 93.5 7 PHE B N 1
ATOM 2846 C CA . PHE B 1 7 ? -2.221 -5.34 -23.516 1 93.5 7 PHE B CA 1
ATOM 2847 C C . PHE B 1 7 ? -2.479 -4.426 -22.312 1 93.5 7 PHE B C 1
ATOM 2849 O O . PHE B 1 7 ? -2.049 -4.719 -21.203 1 93.5 7 PHE B O 1
ATOM 2856 N N . GLY B 1 8 ? -3.193 -3.275 -22.547 1 93.5 8 GLY B N 1
ATOM 2857 C CA . GLY B 1 8 ? -3.514 -2.326 -21.484 1 93.5 8 GLY B CA 1
ATOM 2858 C C . GLY B 1 8 ? -4.984 -2.316 -21.125 1 93.5 8 GLY B C 1
ATOM 2859 O O . GLY B 1 8 ? -5.84 -2.07 -21.969 1 93.5 8 GLY B O 1
ATOM 2860 N N . MET B 1 9 ? -5.309 -2.584 -19.875 1 91.12 9 MET B N 1
ATOM 2861 C CA . MET B 1 9 ? -6.66 -2.449 -19.344 1 91.12 9 MET B CA 1
ATOM 2862 C C . MET B 1 9 ? -6.922 -1.023 -18.875 1 91.12 9 MET B C 1
ATOM 2864 O O . MET B 1 9 ? -5.98 -0.258 -18.641 1 91.12 9 MET B O 1
ATOM 2868 N N . ASP B 1 10 ? -8.25 -0.655 -18.656 1 86.38 10 ASP B N 1
ATOM 2869 C CA . ASP B 1 10 ? -8.625 0.708 -18.281 1 86.38 10 ASP B CA 1
ATOM 2870 C C . ASP B 1 10 ? -8.602 0.901 -16.766 1 86.38 10 ASP B C 1
ATOM 2872 O O . ASP B 1 10 ? -8.789 2.016 -16.281 1 86.38 10 ASP B O 1
ATOM 2876 N N . CYS B 1 11 ? -8.383 -0.151 -16.078 1 90.5 11 CYS B N 1
ATOM 2877 C CA . CYS B 1 11 ? -8.453 -0.098 -14.617 1 90.5 11 CYS B CA 1
ATOM 2878 C C . CYS B 1 11 ? -7.195 -0.683 -13.984 1 90.5 11 CYS B C 1
ATOM 2880 O O . CYS B 1 11 ? -6.492 -1.477 -14.617 1 90.5 11 CYS B O 1
ATOM 2882 N N . GLU B 1 12 ? -6.973 -0.193 -12.75 1 93.44 12 GLU B N 1
ATOM 2883 C CA . GLU B 1 12 ? -5.898 -0.792 -11.969 1 93.44 12 GLU B CA 1
ATOM 2884 C C . GLU B 1 12 ? -6.148 -2.279 -11.727 1 93.44 12 GLU B C 1
ATOM 2886 O O . GLU B 1 12 ? -7.301 -2.715 -11.656 1 93.44 12 GLU B O 1
ATOM 2891 N N . ALA B 1 13 ? -5.105 -3.043 -11.719 1 96.56 13 ALA B N 1
ATOM 2892 C CA . ALA B 1 13 ? -5.199 -4.484 -11.5 1 96.56 13 ALA B CA 1
ATOM 2893 C C . ALA B 1 13 ? -3.967 -5.004 -10.758 1 96.56 13 ALA B C 1
ATOM 2895 O O . ALA B 1 13 ? -2.859 -4.5 -10.953 1 96.56 13 ALA B O 1
ATOM 2896 N N . ARG B 1 14 ? -4.207 -6.047 -9.906 1 96.56 14 ARG B N 1
ATOM 2897 C CA . ARG B 1 14 ? -3.088 -6.586 -9.133 1 96.56 14 ARG B CA 1
ATOM 2898 C C . ARG B 1 14 ? -3.049 -8.109 -9.219 1 96.56 14 ARG B C 1
ATOM 2900 O O . ARG B 1 14 ? -2.047 -8.727 -8.859 1 96.56 14 ARG B O 1
ATOM 2907 N N . CYS B 1 15 ? -4.168 -8.688 -9.641 1 97.5 15 CYS B N 1
ATOM 2908 C CA . CYS B 1 15 ? -4.219 -10.141 -9.555 1 97.5 15 CYS B CA 1
ATOM 2909 C C . CYS B 1 15 ? -4.406 -10.766 -10.938 1 97.5 15 CYS B C 1
ATOM 2911 O O . CYS B 1 15 ? -5.207 -10.273 -11.734 1 97.5 15 CYS B O 1
ATOM 2913 N N . MET B 1 16 ? -3.703 -11.789 -11.172 1 98.5 16 MET B N 1
ATOM 2914 C CA . MET B 1 16 ? -3.711 -12.531 -12.43 1 98.5 16 MET B CA 1
ATOM 2915 C C . MET B 1 16 ? -3.459 -14.016 -12.188 1 98.5 16 MET B C 1
ATOM 2917 O O . MET B 1 16 ? -2.74 -14.383 -11.258 1 98.5 16 MET B O 1
ATOM 2921 N N . VAL B 1 17 ? -4.082 -14.82 -13.008 1 98.38 17 VAL B N 1
ATOM 2922 C CA . VAL B 1 17 ? -3.867 -16.266 -12.898 1 98.38 17 VAL B CA 1
ATOM 2923 C C . VAL B 1 17 ? -3.916 -16.891 -14.289 1 98.38 17 VAL B C 1
ATOM 2925 O O . VAL B 1 17 ? -4.656 -16.438 -15.156 1 98.38 17 VAL B O 1
ATOM 2928 N N . SER B 1 18 ? -3.086 -17.875 -14.492 1 97.94 18 SER B N 1
ATOM 2929 C CA . SER B 1 18 ? -3.176 -18.672 -15.711 1 97.94 18 SER B CA 1
ATOM 2930 C C . SER B 1 18 ? -4.379 -19.609 -15.664 1 97.94 18 SER B C 1
ATOM 2932 O O . SER B 1 18 ? -4.734 -20.125 -14.602 1 97.94 18 SER B O 1
ATOM 2934 N N . VAL B 1 19 ? -5 -19.797 -16.828 1 97.5 19 VAL B N 1
ATOM 2935 C CA . VAL B 1 19 ? -6.086 -20.766 -16.906 1 97.5 19 VAL B CA 1
ATOM 2936 C C . VAL B 1 19 ? -5.512 -22.172 -17.078 1 97.5 19 VAL B C 1
ATOM 2938 O O . VAL B 1 19 ? -5.301 -22.625 -18.203 1 97.5 19 VAL B O 1
ATOM 2941 N N . ALA B 1 20 ? -5.391 -22.812 -15.992 1 93.44 20 ALA B N 1
ATOM 2942 C CA . ALA B 1 20 ? -4.707 -24.094 -15.961 1 93.44 20 ALA B CA 1
ATOM 2943 C C . ALA B 1 20 ? -5.461 -25.141 -16.797 1 93.44 20 ALA B C 1
ATOM 2945 O O . ALA B 1 20 ? -4.844 -26 -17.422 1 93.44 20 ALA B O 1
ATOM 2946 N N . ALA B 1 21 ? -6.719 -25.062 -16.844 1 94.56 21 ALA B N 1
ATOM 2947 C CA . ALA B 1 21 ? -7.559 -26.062 -17.516 1 94.56 21 ALA B CA 1
ATOM 2948 C C . ALA B 1 21 ? -7.512 -25.891 -19.031 1 94.56 21 ALA B C 1
ATOM 2950 O O . ALA B 1 21 ? -7.934 -26.766 -19.766 1 94.56 21 ALA B O 1
ATOM 2951 N N . ASP B 1 22 ? -7.078 -24.75 -19.5 1 93.81 22 ASP B N 1
ATOM 2952 C CA . ASP B 1 22 ? -6.887 -24.531 -20.938 1 93.81 22 ASP B CA 1
ATOM 2953 C C . ASP B 1 22 ? -5.473 -24.922 -21.359 1 93.81 22 ASP B C 1
ATOM 2955 O O . ASP B 1 22 ? -4.582 -24.078 -21.406 1 93.81 22 ASP B O 1
ATOM 2959 N N . GLU B 1 23 ? -5.258 -26.078 -21.766 1 90.75 23 GLU B N 1
ATOM 2960 C CA . GLU B 1 23 ? -3.924 -26.609 -22.062 1 90.75 23 GLU B CA 1
ATOM 2961 C C . GLU B 1 23 ? -3.527 -26.312 -23.5 1 90.75 23 GLU B C 1
ATOM 2963 O O . GLU B 1 23 ? -2.381 -26.547 -23.891 1 90.75 23 GLU B O 1
ATOM 2968 N N . GLU B 1 24 ? -4.391 -25.781 -24.219 1 91.62 24 GLU B N 1
ATOM 2969 C CA . GLU B 1 24 ? -4.129 -25.594 -25.641 1 91.62 24 GLU B CA 1
ATOM 2970 C C . GLU B 1 24 ? -3.791 -24.125 -25.953 1 91.62 24 GLU B C 1
ATOM 2972 O O . GLU B 1 24 ? -3.049 -23.844 -26.891 1 91.62 24 GLU B O 1
ATOM 2977 N N . ASN B 1 25 ? -4.383 -23.312 -25.188 1 92.94 25 ASN B N 1
ATOM 2978 C CA . ASN B 1 25 ? -4.227 -21.891 -25.484 1 92.94 25 ASN B CA 1
ATOM 2979 C C . ASN B 1 25 ? -3.582 -21.141 -24.312 1 92.94 25 ASN B C 1
ATOM 2981 O O . ASN B 1 25 ? -3.936 -21.359 -23.156 1 92.94 25 ASN B O 1
ATOM 2985 N N . VAL B 1 26 ? -2.58 -20.344 -24.672 1 96 26 VAL B N 1
ATOM 2986 C CA . VAL B 1 26 ? -2.061 -19.406 -23.672 1 96 26 VAL B CA 1
ATOM 2987 C C . VAL B 1 26 ? -3.164 -18.438 -23.234 1 96 26 VAL B C 1
ATOM 2989 O O . VAL B 1 26 ? -3.652 -17.656 -24.047 1 96 26 VAL B O 1
ATOM 2992 N N . CYS B 1 27 ? -3.578 -18.609 -21.984 1 97.44 27 CYS B N 1
ATOM 2993 C CA . CYS B 1 27 ? -4.727 -17.844 -21.516 1 97.44 27 CYS B CA 1
ATOM 2994 C C . CYS B 1 27 ? -4.559 -17.453 -20.047 1 97.44 27 CYS B C 1
ATOM 2996 O O . CYS B 1 27 ? -4.145 -18.281 -19.234 1 97.44 27 CYS B O 1
ATOM 2998 N N . PHE B 1 28 ? -4.848 -16.188 -19.719 1 98.31 28 PHE B N 1
ATOM 2999 C CA . PHE B 1 28 ? -4.773 -15.664 -18.359 1 98.31 28 PHE B CA 1
ATOM 3000 C C . PHE B 1 28 ? -6.047 -14.906 -18 1 98.31 28 PHE B C 1
ATOM 3002 O O . PHE B 1 28 ? -6.707 -14.336 -18.875 1 98.31 28 PHE B O 1
ATOM 3009 N N . LEU B 1 29 ? -6.395 -14.961 -16.734 1 98.62 29 LEU B N 1
ATOM 3010 C CA . LEU B 1 29 ? -7.473 -14.156 -16.188 1 98.62 29 LEU B CA 1
ATOM 3011 C C . LEU B 1 29 ? -6.922 -13.039 -15.305 1 98.62 29 LEU B C 1
ATOM 3013 O O . LEU B 1 29 ? -6.016 -13.273 -14.5 1 98.62 29 LEU B O 1
ATOM 3017 N N . VAL B 1 30 ? -7.418 -11.82 -15.484 1 98.5 30 VAL B N 1
ATOM 3018 C CA . VAL B 1 30 ? -7.012 -10.664 -14.688 1 98.5 30 VAL B CA 1
ATOM 3019 C C . VAL B 1 30 ? -8.242 -10.031 -14.039 1 98.5 30 VAL B C 1
ATOM 3021 O O . VAL B 1 30 ? -9.258 -9.812 -14.703 1 98.5 30 VAL B O 1
ATOM 3024 N N . GLY B 1 31 ? -8.195 -9.805 -12.75 1 98.25 31 GLY B N 1
ATOM 3025 C CA . GLY B 1 31 ? -9.219 -9.039 -12.062 1 98.25 31 GLY B CA 1
ATOM 3026 C C . GLY B 1 31 ? -8.812 -7.602 -11.805 1 98.25 31 GLY B C 1
ATOM 3027 O O . GLY B 1 31 ? -7.66 -7.328 -11.445 1 98.25 31 GLY B O 1
ATOM 3028 N N . THR B 1 32 ? -9.742 -6.66 -12.016 1 97.06 32 THR B N 1
ATOM 3029 C CA . THR B 1 32 ? -9.438 -5.25 -11.805 1 97.06 32 THR B CA 1
ATOM 3030 C C . THR B 1 32 ? -9.828 -4.82 -10.391 1 97.06 32 THR B C 1
ATOM 3032 O O . THR B 1 32 ? -10.641 -5.473 -9.734 1 97.06 32 THR B O 1
ATOM 3035 N N . ASN B 1 33 ? -9.125 -3.834 -9.906 1 93.19 33 ASN B N 1
ATOM 3036 C CA . ASN B 1 33 ? -9.336 -3.32 -8.555 1 93.19 33 ASN B CA 1
ATOM 3037 C C . ASN B 1 33 ? -9.484 -1.801 -8.547 1 93.19 33 ASN B C 1
ATOM 3039 O O . ASN B 1 33 ? -8.641 -1.093 -7.988 1 93.19 33 ASN B O 1
ATOM 3043 N N . ASN B 1 34 ? -10.617 -1.397 -9.07 1 88.31 34 ASN B N 1
ATOM 3044 C CA . ASN B 1 34 ? -10.953 0.022 -9.117 1 88.31 34 ASN B CA 1
ATOM 3045 C C . ASN B 1 34 ? -11.914 0.41 -7.996 1 88.31 34 ASN B C 1
ATOM 3047 O O . ASN B 1 34 ? -12.828 -0.344 -7.672 1 88.31 34 ASN B O 1
ATOM 3051 N N . ILE B 1 35 ? -11.633 1.552 -7.395 1 79.38 35 ILE B N 1
ATOM 3052 C CA . ILE B 1 35 ? -12.438 1.979 -6.254 1 79.38 35 ILE B CA 1
ATOM 3053 C C . ILE B 1 35 ? -13.859 2.293 -6.711 1 79.38 35 ILE B C 1
ATOM 3055 O O . ILE B 1 35 ? -14.805 2.182 -5.93 1 79.38 35 ILE B O 1
ATOM 3059 N N . LYS B 1 36 ? -13.953 2.844 -7.938 1 80.62 36 LYS B N 1
ATOM 3060 C CA . LYS B 1 36 ? -15.297 2.986 -8.508 1 80.62 36 LYS B CA 1
ATOM 3061 C C . LYS B 1 36 ? -15.891 1.625 -8.859 1 80.62 36 LYS B C 1
ATOM 3063 O O . LYS B 1 36 ? -15.578 1.063 -9.914 1 80.62 36 LYS B O 1
ATOM 3068 N N . ASN B 1 37 ? -16.719 1.121 -8.086 1 77.62 37 ASN B N 1
ATOM 3069 C CA . ASN B 1 37 ? -17.188 -0.258 -8.055 1 77.62 37 ASN B CA 1
ATOM 3070 C C . ASN B 1 37 ? -17.734 -0.693 -9.414 1 77.62 37 ASN B C 1
ATOM 3072 O O . ASN B 1 37 ? -17.5 -1.82 -9.852 1 77.62 37 ASN B O 1
ATOM 3076 N N . ASP B 1 38 ? -18.328 0.148 -10.109 1 83.38 38 ASP B N 1
ATOM 3077 C CA . ASP B 1 38 ? -19.016 -0.223 -11.344 1 83.38 38 ASP B CA 1
ATOM 3078 C C . ASP B 1 38 ? -18.031 -0.425 -12.484 1 83.38 38 ASP B C 1
ATOM 3080 O O . ASP B 1 38 ? -18.375 -0.959 -13.531 1 83.38 38 ASP B O 1
ATOM 3084 N N . ASN B 1 39 ? -16.781 -0.146 -12.219 1 88.12 39 ASN B N 1
ATOM 3085 C CA . ASN B 1 39 ? -15.789 -0.213 -13.281 1 88.12 39 ASN B CA 1
ATOM 3086 C C . ASN B 1 39 ? -15.031 -1.538 -13.266 1 88.12 39 ASN B C 1
ATOM 3088 O O . ASN B 1 39 ? -14.281 -1.844 -14.195 1 88.12 39 ASN B O 1
ATOM 3092 N N . ASN B 1 40 ? -15.297 -2.359 -12.305 1 94.38 40 ASN B N 1
ATOM 3093 C CA . ASN B 1 40 ? -14.453 -3.537 -12.133 1 94.38 40 ASN B CA 1
ATOM 3094 C C . ASN B 1 40 ? -14.859 -4.656 -13.086 1 94.38 40 ASN B C 1
ATOM 3096 O O . ASN B 1 40 ? -16.047 -4.812 -13.398 1 94.38 40 ASN B O 1
ATOM 3100 N N . GLN B 1 41 ? -13.828 -5.406 -13.57 1 96.75 41 GLN B N 1
ATOM 3101 C CA . GLN B 1 41 ? -13.992 -6.457 -14.57 1 96.75 41 GLN B CA 1
ATOM 3102 C C . GLN B 1 41 ? -13.047 -7.621 -14.312 1 96.75 41 GLN B C 1
ATOM 3104 O O . GLN B 1 41 ? -12.062 -7.477 -13.578 1 96.75 41 GLN B O 1
ATOM 3109 N N . VAL B 1 42 ? -13.445 -8.773 -14.844 1 98 42 VAL B N 1
ATOM 3110 C CA . VAL B 1 42 ? -12.508 -9.859 -15.094 1 98 42 VAL B CA 1
ATOM 3111 C C . VAL B 1 42 ? -12.188 -9.93 -16.594 1 98 42 VAL B C 1
ATOM 3113 O O . VAL B 1 42 ? -13.086 -9.977 -17.422 1 98 42 VAL B O 1
ATOM 3116 N N . ASN B 1 43 ? -10.891 -9.875 -16.906 1 97.69 43 ASN B N 1
ATOM 3117 C CA . ASN B 1 43 ? -10.438 -9.922 -18.297 1 97.69 43 ASN B CA 1
ATOM 3118 C C . ASN B 1 43 ? -9.773 -11.258 -18.625 1 97.69 43 ASN B C 1
ATOM 3120 O O . ASN B 1 43 ? -8.906 -11.727 -17.891 1 97.69 43 ASN B O 1
ATOM 3124 N N . LYS B 1 44 ? -10.266 -11.844 -19.609 1 97.5 44 LYS B N 1
ATOM 3125 C CA . LYS B 1 44 ? -9.602 -13.023 -20.172 1 97.5 44 LYS B CA 1
ATOM 3126 C C . LYS B 1 44 ? -8.68 -12.641 -21.328 1 97.5 44 LYS B C 1
ATOM 3128 O O . LYS B 1 44 ? -9.141 -12.172 -22.359 1 97.5 44 LYS B O 1
ATOM 3133 N N . LEU B 1 45 ? -7.406 -12.773 -21.141 1 96.69 45 LEU B N 1
ATOM 3134 C CA . LEU B 1 45 ? -6.41 -12.477 -22.172 1 96.69 45 LEU B CA 1
ATOM 3135 C C . LEU B 1 45 ? -5.836 -13.758 -22.75 1 96.69 45 LEU B C 1
ATOM 3137 O O . LEU B 1 45 ? -5.477 -14.68 -22 1 96.69 45 LEU B O 1
ATOM 3141 N N . TYR B 1 46 ? -5.812 -13.812 -24.062 1 94.94 46 TYR B N 1
ATOM 3142 C CA . TYR B 1 46 ? -5.344 -15.039 -24.703 1 94.94 46 TYR B CA 1
ATOM 3143 C C . TYR B 1 46 ? -4.609 -14.734 -26 1 94.94 46 TYR B C 1
ATOM 3145 O O . TYR B 1 46 ? -4.852 -13.703 -26.625 1 94.94 46 TYR B O 1
ATOM 3153 N N . MET B 1 47 ? -3.734 -15.641 -26.281 1 92.5 47 MET B N 1
ATOM 3154 C CA . MET B 1 47 ? -2.959 -15.508 -27.516 1 92.5 47 MET B CA 1
ATOM 3155 C C . MET B 1 47 ? -3.73 -16.062 -28.703 1 92.5 47 MET B C 1
ATOM 3157 O O . MET B 1 47 ? -4.191 -17.203 -28.672 1 92.5 47 MET B O 1
ATOM 3161 N N . ASP B 1 48 ? -3.908 -15.156 -29.688 1 89.06 48 ASP B N 1
ATOM 3162 C CA . ASP B 1 48 ? -4.391 -15.617 -30.984 1 89.06 48 ASP B CA 1
ATOM 3163 C C . ASP B 1 48 ? -3.242 -16.141 -31.844 1 89.06 48 ASP B C 1
ATOM 3165 O O . ASP B 1 48 ? -2.479 -15.367 -32.406 1 89.06 48 ASP B O 1
ATOM 3169 N N . GLN B 1 49 ? -3.207 -17.375 -32 1 83.5 49 GLN B N 1
ATOM 3170 C CA . GLN B 1 49 ? -2.076 -18.016 -32.688 1 83.5 49 GLN B CA 1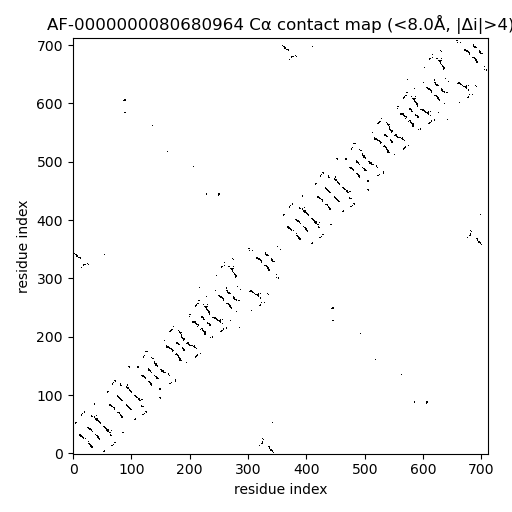
ATOM 3171 C C . GLN B 1 49 ? -2.027 -17.625 -34.156 1 83.5 49 GLN B C 1
ATOM 3173 O O . GLN B 1 49 ? -0.945 -17.469 -34.719 1 83.5 49 GLN B O 1
ATOM 3178 N N . GLU B 1 50 ? -3.113 -17.5 -34.688 1 85.62 50 GLU B N 1
ATOM 3179 C CA . GLU B 1 50 ? -3.172 -17.141 -36.094 1 85.62 50 GLU B CA 1
ATOM 3180 C C . GLU B 1 50 ? -2.729 -15.703 -36.344 1 85.62 50 GLU B C 1
ATOM 3182 O O . GLU B 1 50 ? -1.879 -15.438 -37.188 1 85.62 50 GLU B O 1
ATOM 3187 N N . ALA B 1 51 ? -3.238 -14.891 -35.562 1 82.62 51 ALA B N 1
ATOM 3188 C CA . ALA B 1 51 ? -2.947 -13.469 -35.719 1 82.62 51 ALA B CA 1
ATOM 3189 C C . ALA B 1 51 ? -1.682 -13.07 -34.969 1 82.62 51 ALA B C 1
ATOM 3191 O O . ALA B 1 51 ? -1.161 -11.969 -35.156 1 82.62 51 ALA B O 1
ATOM 3192 N N . GLN B 1 52 ? -1.161 -13.953 -34.188 1 81.56 52 GLN B N 1
ATOM 3193 C CA . GLN B 1 52 ? 0.019 -13.711 -33.375 1 81.56 52 GLN B CA 1
ATOM 3194 C C . GLN B 1 52 ? -0.124 -12.422 -32.562 1 81.56 52 GLN B C 1
ATOM 3196 O O . GLN B 1 52 ? 0.766 -11.57 -32.594 1 81.56 52 GLN B O 1
ATOM 3201 N N . ARG B 1 53 ? -1.316 -12.242 -31.969 1 88.62 53 ARG B N 1
ATOM 3202 C CA . ARG B 1 53 ? -1.584 -11.07 -31.141 1 88.62 53 ARG B CA 1
ATOM 3203 C C . ARG B 1 53 ? -2.332 -11.453 -29.859 1 88.62 53 ARG B C 1
ATOM 3205 O O . ARG B 1 53 ? -2.949 -12.516 -29.797 1 88.62 53 ARG B O 1
ATOM 3212 N N . LEU B 1 54 ? -2.158 -10.672 -28.891 1 91.56 54 LEU B N 1
ATOM 3213 C CA . LEU B 1 54 ? -2.867 -10.844 -27.625 1 91.56 54 LEU B CA 1
ATOM 3214 C C . LEU B 1 54 ? -4.281 -10.281 -27.719 1 91.56 54 LEU B C 1
ATOM 3216 O O . LEU B 1 54 ? -4.473 -9.125 -28.109 1 91.56 54 LEU B O 1
ATOM 3220 N N . MET B 1 55 ? -5.238 -11.141 -27.453 1 92.19 55 MET B N 1
ATOM 3221 C CA . MET B 1 55 ? -6.641 -10.742 -27.453 1 92.19 55 MET B CA 1
ATOM 3222 C C . MET B 1 55 ? -7.195 -10.703 -26.031 1 92.19 55 MET B C 1
ATOM 3224 O O . MET B 1 55 ? -6.621 -11.305 -25.125 1 92.19 55 MET B O 1
ATOM 3228 N N . SER B 1 56 ? -8.273 -9.938 -25.906 1 94.06 56 SER B N 1
ATOM 3229 C CA . SER B 1 56 ? -8.875 -9.836 -24.578 1 94.06 56 SER B CA 1
ATOM 3230 C C . SER B 1 56 ? -10.398 -9.859 -24.656 1 94.06 56 SER B C 1
ATOM 3232 O O . SER B 1 56 ? -10.984 -9.375 -25.625 1 94.06 56 SER B O 1
ATOM 3234 N N . LYS B 1 57 ? -11.008 -10.555 -23.797 1 95.19 57 LYS B N 1
ATOM 3235 C CA . LYS B 1 57 ? -12.438 -10.461 -23.516 1 95.19 57 LYS B CA 1
ATOM 3236 C C . LYS B 1 57 ? -12.672 -9.945 -22.094 1 95.19 57 LYS B C 1
ATOM 3238 O O . LYS B 1 57 ? -12.117 -10.469 -21.125 1 95.19 57 LYS B O 1
ATOM 3243 N N . SER B 1 58 ? -13.469 -8.883 -22 1 95.94 58 SER B N 1
ATOM 3244 C CA . SER B 1 58 ? -13.75 -8.281 -20.703 1 95.94 58 SER B CA 1
ATOM 3245 C C . SER B 1 58 ? -15.148 -8.641 -20.219 1 95.94 58 SER B C 1
ATOM 3247 O O . SER B 1 58 ? -16.109 -8.625 -20.984 1 95.94 58 SER B O 1
ATOM 3249 N N . PHE B 1 59 ? -15.273 -9.016 -18.938 1 97.44 59 PHE B N 1
ATOM 3250 C CA . PHE B 1 59 ? -16.531 -9.352 -18.281 1 97.44 59 PHE B CA 1
ATOM 3251 C C . PHE B 1 59 ? -16.766 -8.453 -17.078 1 97.44 59 PHE B C 1
ATOM 3253 O O . PHE B 1 59 ? -15.922 -8.375 -16.188 1 97.44 59 PHE B O 1
ATOM 3260 N N . ARG B 1 60 ? -17.922 -7.875 -17.047 1 96.31 60 ARG B N 1
ATOM 3261 C CA . ARG B 1 60 ? -18.25 -7.035 -15.898 1 96.31 60 ARG B CA 1
ATOM 3262 C C . ARG B 1 60 ? -18.234 -7.844 -14.609 1 96.31 60 ARG B C 1
ATOM 3264 O O . ARG B 1 60 ? -18.734 -8.977 -14.57 1 96.31 60 ARG B O 1
ATOM 3271 N N . HIS B 1 61 ? -17.609 -7.305 -13.594 1 96.62 61 HIS B N 1
ATOM 3272 C CA . HIS B 1 61 ? -17.578 -7.914 -12.266 1 96.62 61 HIS B CA 1
ATOM 3273 C C . HIS B 1 61 ? -18.422 -7.113 -11.273 1 96.62 61 HIS B C 1
ATOM 3275 O O . HIS B 1 61 ? -17.906 -6.223 -10.602 1 96.62 61 HIS B O 1
ATOM 3281 N N . PRO B 1 62 ? -19.625 -7.441 -11.055 1 93.06 62 PRO B N 1
ATOM 3282 C CA . PRO B 1 62 ? -20.562 -6.605 -10.305 1 93.06 62 PRO B CA 1
ATOM 3283 C C . PRO B 1 62 ? -20.328 -6.66 -8.797 1 93.06 62 PRO B C 1
ATOM 3285 O O . PRO B 1 62 ? -20.922 -5.891 -8.047 1 93.06 62 PRO B O 1
ATOM 3288 N N . ALA B 1 63 ? -19.469 -7.535 -8.328 1 93.5 63 ALA B N 1
ATOM 3289 C CA . ALA B 1 63 ? -19.266 -7.727 -6.891 1 93.5 63 ALA B CA 1
ATOM 3290 C C . ALA B 1 63 ? -18.266 -6.727 -6.332 1 93.5 63 ALA B C 1
ATOM 3292 O O . ALA B 1 63 ? -17.953 -6.746 -5.137 1 93.5 63 ALA B O 1
ATOM 3293 N N . GLY B 1 64 ? -17.75 -5.832 -7.148 1 92.88 64 GLY B N 1
ATOM 3294 C CA . GLY B 1 64 ? -16.828 -4.824 -6.676 1 92.88 64 GLY B CA 1
ATOM 3295 C C . GLY B 1 64 ? -15.383 -5.117 -7.059 1 92.88 64 GLY B C 1
ATOM 3296 O O . GLY B 1 64 ? -15.125 -5.684 -8.117 1 92.88 64 GLY B O 1
ATOM 3297 N N . GLU B 1 65 ? -14.469 -4.641 -6.23 1 94.88 65 GLU B N 1
ATOM 3298 C CA . GLU B 1 65 ? -13.039 -4.801 -6.488 1 94.88 65 GLU B CA 1
ATOM 3299 C C . GLU B 1 65 ? -12.633 -6.27 -6.438 1 94.88 65 GLU B C 1
ATOM 3301 O O . GLU B 1 65 ? -13.07 -7.012 -5.555 1 94.88 65 GLU B O 1
ATOM 3306 N N . VAL B 1 66 ? -11.828 -6.676 -7.391 1 97.44 66 VAL B N 1
ATOM 3307 C CA . VAL B 1 66 ? -11.234 -8.008 -7.328 1 97.44 66 VAL B CA 1
ATOM 3308 C C . VAL B 1 66 ? -9.938 -7.953 -6.527 1 97.44 66 VAL B C 1
ATOM 3310 O O . VAL B 1 66 ? -8.961 -7.328 -6.953 1 97.44 66 VAL B O 1
ATOM 3313 N N . ARG B 1 67 ? -9.938 -8.633 -5.414 1 96.56 67 ARG B N 1
ATOM 3314 C CA . ARG B 1 67 ? -8.797 -8.586 -4.508 1 96.56 67 ARG B CA 1
ATOM 3315 C C . ARG B 1 67 ? -7.891 -9.805 -4.703 1 96.56 67 ARG B C 1
ATOM 3317 O O . ARG B 1 67 ? -6.723 -9.781 -4.316 1 96.56 67 ARG B O 1
ATOM 3324 N N . ALA B 1 68 ? -8.453 -10.852 -5.23 1 98.06 68 ALA B N 1
ATOM 3325 C CA . ALA B 1 68 ? -7.738 -12.07 -5.613 1 98.06 68 ALA B CA 1
ATOM 3326 C C . ALA B 1 68 ? -8.523 -12.867 -6.648 1 98.06 68 ALA B C 1
ATOM 3328 O O . ALA B 1 68 ? -9.75 -12.734 -6.738 1 98.06 68 ALA B O 1
ATOM 3329 N N . ILE B 1 69 ? -7.84 -13.633 -7.441 1 98.62 69 ILE B N 1
ATOM 3330 C CA . ILE B 1 69 ? -8.5 -14.398 -8.492 1 98.62 69 ILE B CA 1
ATOM 3331 C C . ILE B 1 69 ? -7.848 -15.781 -8.602 1 98.62 69 ILE B C 1
ATOM 3333 O O . ILE B 1 69 ? -6.629 -15.914 -8.492 1 98.62 69 ILE B O 1
ATOM 3337 N N . ALA B 1 70 ? -8.641 -16.781 -8.711 1 98.44 70 ALA B N 1
ATOM 3338 C CA . ALA B 1 70 ? -8.195 -18.156 -8.93 1 98.44 70 ALA B CA 1
ATOM 3339 C C . ALA B 1 70 ? -8.984 -18.828 -10.055 1 98.44 70 ALA B C 1
ATOM 3341 O O . ALA B 1 70 ? -10.195 -18.625 -10.172 1 98.44 70 ALA B O 1
ATOM 3342 N N . ALA B 1 71 ? -8.297 -19.531 -10.859 1 98.12 71 ALA B N 1
ATOM 3343 C CA . ALA B 1 71 ? -8.953 -20.328 -11.891 1 98.12 71 ALA B CA 1
ATOM 3344 C C . ALA B 1 71 ? -9.273 -21.734 -11.383 1 98.12 71 ALA B C 1
ATOM 3346 O O . ALA B 1 71 ? -8.508 -22.312 -10.609 1 98.12 71 ALA B O 1
ATOM 3347 N N . HIS B 1 72 ? -10.414 -22.188 -11.844 1 97.44 72 HIS B N 1
ATOM 3348 C CA . HIS B 1 72 ? -10.719 -23.578 -11.523 1 97.44 72 HIS B CA 1
ATOM 3349 C C . HIS B 1 72 ? -9.648 -24.516 -12.086 1 97.44 72 HIS B C 1
ATOM 3351 O O . HIS B 1 72 ? -9.188 -24.328 -13.211 1 97.44 72 HIS B O 1
ATOM 3357 N N . PRO B 1 73 ? -9.336 -25.516 -11.297 1 95.25 73 PRO B N 1
ATOM 3358 C CA . PRO B 1 73 ? -8.227 -26.375 -11.727 1 95.25 73 PRO B CA 1
ATOM 3359 C C . PRO B 1 73 ? -8.57 -27.219 -12.961 1 95.25 73 PRO B C 1
ATOM 3361 O O . PRO B 1 73 ? -7.676 -27.578 -13.734 1 95.25 73 PRO B O 1
ATOM 3364 N N . SER B 1 74 ? -9.844 -27.5 -13.219 1 95.75 74 SER B N 1
ATOM 3365 C CA . SER B 1 74 ? -10.156 -28.453 -14.289 1 95.75 74 SER B CA 1
ATOM 3366 C C . SER B 1 74 ? -11.195 -27.875 -15.242 1 95.75 74 SER B C 1
ATOM 3368 O O . SER B 1 74 ? -11.5 -28.484 -16.266 1 95.75 74 SER B O 1
ATOM 3370 N N . LYS B 1 75 ? -11.758 -26.859 -14.914 1 96.31 75 LYS B N 1
ATOM 3371 C CA . LYS B 1 75 ? -12.758 -26.234 -15.773 1 96.31 75 LYS B CA 1
ATOM 3372 C C . LYS B 1 75 ? -12.32 -24.828 -16.203 1 96.31 75 LYS B C 1
ATOM 3374 O O . LYS B 1 75 ? -12.242 -23.922 -15.391 1 96.31 75 LYS B O 1
ATOM 3379 N N . ALA B 1 76 ? -12.18 -24.609 -17.453 1 96.69 76 ALA B N 1
ATOM 3380 C CA . ALA B 1 76 ? -11.578 -23.391 -18 1 96.69 76 ALA B CA 1
ATOM 3381 C C . ALA B 1 76 ? -12.547 -22.219 -17.906 1 96.69 76 ALA B C 1
ATOM 3383 O O . ALA B 1 76 ? -12.141 -21.062 -18 1 96.69 76 ALA B O 1
ATOM 3384 N N . ASN B 1 77 ? -13.812 -22.469 -17.719 1 97.06 77 ASN B N 1
ATOM 3385 C CA . ASN B 1 77 ? -14.805 -21.406 -17.703 1 97.06 77 ASN B CA 1
ATOM 3386 C C . ASN B 1 77 ? -15.219 -21.031 -16.281 1 97.06 77 ASN B C 1
ATOM 3388 O O . ASN B 1 77 ? -16.125 -20.234 -16.094 1 97.06 77 ASN B O 1
ATOM 3392 N N . ILE B 1 78 ? -14.586 -21.672 -15.312 1 97.69 78 ILE B N 1
ATOM 3393 C CA . ILE B 1 78 ? -14.953 -21.406 -13.922 1 97.69 78 ILE B CA 1
ATOM 3394 C C . ILE B 1 78 ? -13.797 -20.734 -13.203 1 97.69 78 ILE B C 1
ATOM 3396 O O . ILE B 1 78 ? -12.641 -21.125 -13.3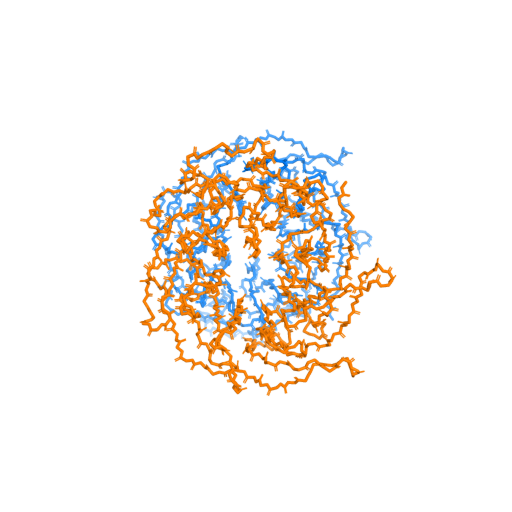52 1 97.69 78 ILE B O 1
ATOM 3400 N N . LEU B 1 79 ? -14.109 -19.656 -12.5 1 98.38 79 LEU B N 1
ATOM 3401 C CA . LEU B 1 79 ? -13.125 -18.953 -11.688 1 98.38 79 LEU B CA 1
ATOM 3402 C C . LEU B 1 79 ? -13.711 -18.531 -10.352 1 98.38 79 LEU B C 1
ATOM 3404 O O . LEU B 1 79 ? -14.93 -18.609 -10.148 1 98.38 79 LEU B O 1
ATOM 3408 N N . ALA B 1 80 ? -12.867 -18.219 -9.43 1 98.5 80 ALA B N 1
ATOM 3409 C CA . ALA B 1 80 ? -13.273 -17.625 -8.156 1 98.5 80 ALA B CA 1
ATOM 3410 C C . ALA B 1 80 ? -12.555 -16.312 -7.906 1 98.5 80 ALA B C 1
ATOM 3412 O O . ALA B 1 80 ? -11.414 -16.125 -8.336 1 98.5 80 ALA B O 1
ATOM 3413 N N . THR B 1 81 ? -13.273 -15.367 -7.289 1 98.38 81 THR B N 1
ATOM 3414 C CA . THR B 1 81 ? -12.656 -14.102 -6.91 1 98.38 81 THR B CA 1
ATOM 3415 C C . THR B 1 81 ? -12.922 -13.789 -5.441 1 98.38 81 THR B C 1
ATOM 3417 O O . THR B 1 81 ? -13.977 -14.133 -4.906 1 98.38 81 THR B O 1
ATOM 3420 N N . CYS B 1 82 ? -11.898 -13.242 -4.766 1 97.62 82 CYS B N 1
ATOM 3421 C CA . CYS B 1 82 ? -12.141 -12.477 -3.547 1 97.62 82 CYS B CA 1
ATOM 3422 C C . CYS B 1 82 ? -12.555 -11.047 -3.877 1 97.62 82 CYS B C 1
ATOM 3424 O O . CYS B 1 82 ? -11.867 -10.352 -4.629 1 97.62 82 CYS B O 1
ATOM 3426 N N . THR B 1 83 ? -13.648 -10.609 -3.256 1 94.81 83 THR B N 1
ATOM 3427 C CA . THR B 1 83 ? -14.211 -9.328 -3.672 1 94.81 83 THR B CA 1
ATOM 3428 C C . THR B 1 83 ? -14.367 -8.391 -2.477 1 94.81 83 THR B C 1
ATOM 3430 O O . THR B 1 83 ? -14.547 -8.844 -1.346 1 94.81 83 THR B O 1
ATOM 3433 N N . ALA B 1 84 ? -14.195 -7.125 -2.715 1 91.81 84 ALA B N 1
ATOM 3434 C CA . ALA B 1 84 ? -14.516 -6.055 -1.771 1 91.81 84 ALA B CA 1
ATOM 3435 C C . ALA B 1 84 ? -15.398 -4.996 -2.42 1 91.81 84 ALA B C 1
ATOM 3437 O O . ALA B 1 84 ? -15.039 -4.426 -3.453 1 91.81 84 ALA B O 1
ATOM 3438 N N . ASP B 1 85 ? -16.547 -4.793 -1.881 1 90.56 85 ASP B N 1
ATOM 3439 C CA . ASP B 1 85 ? -17.5 -3.789 -2.35 1 90.56 85 ASP B CA 1
ATOM 3440 C C . ASP B 1 85 ? -17.625 -2.639 -1.352 1 90.56 85 ASP B C 1
ATOM 3442 O O . ASP B 1 85 ? -18.188 -2.807 -0.268 1 90.56 85 ASP B O 1
ATOM 3446 N N . PHE B 1 86 ? -17.141 -1.503 -1.771 1 83.94 86 PHE B N 1
ATOM 3447 C CA . PHE B 1 86 ? -17.125 -0.354 -0.873 1 83.94 86 PHE B CA 1
ATOM 3448 C C . PHE B 1 86 ? -18.188 0.658 -1.279 1 83.94 86 PHE B C 1
ATOM 3450 O O . PHE B 1 86 ? -18.062 1.853 -1.004 1 83.94 86 PHE B O 1
ATOM 3457 N N . SER B 1 87 ? -19.219 0.297 -1.949 1 81.81 87 SER B N 1
ATOM 3458 C CA . SER B 1 87 ? -20.297 1.184 -2.354 1 81.81 87 SER B CA 1
ATOM 3459 C C . SER B 1 87 ? -21.094 1.675 -1.147 1 81.81 87 SER B C 1
ATOM 3461 O O . SER B 1 87 ? -21.781 2.691 -1.226 1 81.81 87 SER B O 1
ATOM 3463 N N . SER B 1 88 ? -20.984 0.912 -0.032 1 79.25 88 SER B N 1
ATOM 3464 C CA . SER B 1 88 ? -21.625 1.316 1.215 1 79.25 88 SER B CA 1
ATOM 3465 C C . SER B 1 88 ? -20.609 1.411 2.352 1 79.25 88 SER B C 1
ATOM 3467 O O . SER B 1 88 ? -19.531 0.828 2.275 1 79.25 88 SER B O 1
ATOM 3469 N N . LEU B 1 89 ? -21 2.246 3.357 1 78.94 89 LEU B N 1
ATOM 3470 C CA . LEU B 1 89 ? -20.156 2.359 4.539 1 78.94 89 LEU B CA 1
ATOM 3471 C C . LEU B 1 89 ? -19.953 0.998 5.191 1 78.94 89 LEU B C 1
ATOM 3473 O O . LEU B 1 89 ? -20.906 0.228 5.348 1 78.94 89 LEU B O 1
ATOM 3477 N N . GLY B 1 90 ? -18.719 0.654 5.465 1 77.62 90 GLY B N 1
ATOM 3478 C CA . GLY B 1 90 ? -18.375 -0.612 6.086 1 77.62 90 GLY B CA 1
ATOM 3479 C C . GLY B 1 90 ? -17.922 -1.666 5.09 1 77.62 90 GLY B C 1
ATOM 3480 O O . GLY B 1 90 ? -17.203 -2.596 5.441 1 77.62 90 GLY B O 1
ATOM 3481 N N . GLY B 1 91 ? -18.359 -1.514 3.865 1 81.44 91 GLY B N 1
ATOM 3482 C CA . GLY B 1 91 ? -17.922 -2.418 2.809 1 81.44 91 GLY B CA 1
ATOM 3483 C C . GLY B 1 91 ? -18.469 -3.824 2.971 1 81.44 91 GLY B C 1
ATOM 3484 O O . GLY B 1 91 ? -18.969 -4.184 4.043 1 81.44 91 GLY B O 1
ATOM 3485 N N . SER B 1 92 ? -18.609 -4.555 1.929 1 90.06 92 SER B N 1
ATOM 3486 C CA . SER B 1 92 ? -18.953 -5.977 1.92 1 90.06 92 SER B CA 1
ATOM 3487 C C . SER B 1 92 ? -17.891 -6.793 1.197 1 90.06 92 SER B C 1
ATOM 3489 O O . SER B 1 92 ? -17.344 -6.352 0.186 1 90.06 92 SER B O 1
ATOM 3491 N N . HIS B 1 93 ? -17.609 -8.008 1.779 1 93.31 93 HIS B N 1
ATOM 3492 C CA . HIS B 1 93 ? -16.547 -8.867 1.243 1 93.31 93 HIS B CA 1
ATOM 3493 C C . HIS B 1 93 ? -17.062 -10.289 1.024 1 93.31 93 HIS B C 1
ATOM 3495 O O . HIS B 1 93 ? -17.906 -10.773 1.779 1 93.31 93 HIS B O 1
ATOM 3501 N N . SER B 1 94 ? -16.609 -10.93 -0.06 1 96.44 94 SER B N 1
ATOM 3502 C CA . SER B 1 94 ? -17.062 -12.289 -0.346 1 96.44 94 SER B CA 1
ATOM 3503 C C . SER B 1 94 ? -16.062 -13.023 -1.235 1 96.44 94 SER B C 1
ATOM 3505 O O . SER B 1 94 ? -15.172 -12.406 -1.825 1 96.44 94 SER B O 1
ATOM 3507 N N . ILE B 1 95 ? -16.141 -14.305 -1.175 1 97.56 95 ILE B N 1
ATOM 3508 C CA . ILE B 1 95 ? -15.594 -15.172 -2.209 1 97.56 95 ILE B CA 1
ATOM 3509 C C . ILE B 1 95 ? -16.703 -15.633 -3.145 1 97.56 95 ILE B C 1
ATOM 3511 O O . ILE B 1 95 ? -17.719 -16.188 -2.693 1 97.56 95 ILE B O 1
ATOM 3515 N N . THR B 1 96 ? -16.562 -15.367 -4.387 1 97.62 96 THR B N 1
ATOM 3516 C CA . THR B 1 96 ? -17.594 -15.719 -5.344 1 97.62 96 THR B CA 1
ATOM 3517 C C . THR B 1 96 ? -17.047 -16.609 -6.449 1 97.62 96 THR B C 1
ATOM 3519 O O . THR B 1 96 ? -15.969 -16.344 -6.984 1 97.62 96 THR B O 1
ATOM 3522 N N . VAL B 1 97 ? -17.734 -17.703 -6.707 1 98.25 97 VAL B N 1
ATOM 3523 C CA . VAL B 1 97 ? -17.438 -18.562 -7.844 1 98.25 97 VAL B CA 1
ATOM 3524 C C . VAL B 1 97 ? -18.266 -18.125 -9.055 1 98.25 97 VAL B C 1
ATOM 3526 O O . VAL B 1 97 ? -19.484 -17.922 -8.938 1 98.25 97 VAL B O 1
ATOM 3529 N N . TRP B 1 98 ? -17.547 -17.953 -10.172 1 98.31 98 TRP B N 1
ATOM 3530 C CA . TRP B 1 98 ? -18.188 -17.453 -11.391 1 98.31 98 TRP B CA 1
ATOM 3531 C C . TRP B 1 98 ? -18.078 -18.469 -12.516 1 98.31 98 TRP B C 1
ATOM 3533 O O . TRP B 1 98 ? -17.078 -19.172 -12.641 1 98.31 98 TRP B O 1
ATOM 3543 N N . ASN B 1 99 ? -19.078 -18.5 -13.289 1 98.12 99 ASN B N 1
ATOM 3544 C CA . ASN B 1 99 ? -19.031 -19.109 -14.609 1 98.12 99 ASN B CA 1
ATOM 3545 C C . ASN B 1 99 ? -18.906 -18.078 -15.719 1 98.12 99 ASN B C 1
ATOM 3547 O O . ASN B 1 99 ? -19.719 -17.141 -15.797 1 98.12 99 ASN B O 1
ATOM 3551 N N . ILE B 1 100 ? -17.891 -18.219 -16.484 1 97.81 100 ILE B N 1
ATOM 3552 C CA . ILE B 1 100 ? -17.703 -17.297 -17.609 1 97.81 100 ILE B CA 1
ATOM 3553 C C . ILE B 1 100 ? -18.641 -17.688 -18.766 1 97.81 100 ILE B C 1
ATOM 3555 O O . ILE B 1 100 ? -18.5 -18.781 -19.344 1 97.81 100 ILE B O 1
ATOM 3559 N N . GLU B 1 101 ? -19.531 -16.812 -19.062 1 96.06 101 GLU B N 1
ATOM 3560 C CA . GLU B 1 101 ? -20.359 -16.953 -20.266 1 96.06 101 GLU B CA 1
ATOM 3561 C C . GLU B 1 101 ? -19.797 -16.125 -21.422 1 96.06 101 GLU B C 1
ATOM 3563 O O . GLU B 1 101 ? -20.234 -15 -21.641 1 96.06 101 GLU B O 1
ATOM 3568 N N . GLU B 1 102 ? -19.016 -16.703 -22.188 1 92.56 102 GLU B N 1
ATOM 3569 C CA . GLU B 1 102 ? -18.25 -15.992 -23.203 1 92.56 102 GLU B CA 1
ATOM 3570 C C . GLU B 1 102 ? -19.156 -15.352 -24.25 1 92.56 102 GLU B C 1
ATOM 3572 O O . GLU B 1 102 ? -18.922 -14.227 -24.688 1 92.56 102 GLU B O 1
ATOM 3577 N N . ASP B 1 103 ? -20.156 -16.062 -24.656 1 91.94 103 ASP B N 1
ATOM 3578 C CA . ASP B 1 103 ? -21.062 -15.555 -25.688 1 91.94 103 ASP B CA 1
ATOM 3579 C C . ASP B 1 103 ? -21.797 -14.312 -25.219 1 91.94 103 ASP B C 1
ATOM 3581 O O . ASP B 1 103 ? -21.984 -13.359 -25.984 1 91.94 103 ASP B O 1
ATOM 3585 N N . LYS B 1 104 ? -22.172 -14.398 -24 1 92.75 104 LYS B N 1
ATOM 3586 C CA . LYS B 1 104 ? -22.906 -13.281 -23.422 1 92.75 104 LYS B CA 1
ATOM 3587 C C . LYS B 1 104 ? -21.969 -12.234 -22.844 1 92.75 104 LYS B C 1
ATOM 3589 O O . LYS B 1 104 ? -22.391 -11.141 -22.469 1 92.75 104 LYS B O 1
ATOM 3594 N N . ARG B 1 105 ? -20.719 -12.539 -22.766 1 93.44 105 ARG B N 1
ATOM 3595 C CA . ARG B 1 105 ? -19.703 -11.672 -22.172 1 93.44 105 ARG B CA 1
ATOM 3596 C C . ARG B 1 105 ? -20.094 -11.273 -20.75 1 93.44 105 ARG B C 1
ATOM 3598 O O . ARG B 1 105 ? -20.016 -10.094 -20.391 1 93.44 105 ARG B O 1
ATOM 3605 N N . THR B 1 106 ? -20.547 -12.273 -20 1 96 106 THR B N 1
ATOM 3606 C CA . THR B 1 106 ? -20.953 -12.016 -18.625 1 96 106 THR B CA 1
ATOM 3607 C C . THR B 1 106 ? -20.359 -13.062 -17.688 1 96 106 THR B C 1
ATOM 3609 O O . THR B 1 106 ? -19.938 -14.141 -18.125 1 96 106 THR B O 1
ATOM 3612 N N . LEU B 1 107 ? -20.281 -12.68 -16.422 1 97.62 107 LEU B N 1
ATOM 3613 C CA . LEU B 1 107 ? -20 -13.609 -15.328 1 97.62 107 LEU B CA 1
ATOM 3614 C C . LEU B 1 107 ? -21.281 -14.031 -14.625 1 97.62 107 LEU B C 1
ATOM 3616 O O . LEU B 1 107 ? -22.016 -13.18 -14.117 1 97.62 107 LEU B O 1
ATOM 3620 N N . GLU B 1 108 ? -21.5 -15.281 -14.664 1 97.56 108 GLU B N 1
ATOM 3621 C CA . GLU B 1 108 ? -22.656 -15.797 -13.93 1 97.56 108 GLU B CA 1
ATOM 3622 C C . GLU B 1 108 ? -22.25 -16.297 -12.547 1 97.56 108 GLU B C 1
ATOM 3624 O O . GLU B 1 108 ? -21.344 -17.125 -12.43 1 97.56 108 GLU B O 1
ATOM 3629 N N . THR B 1 109 ? -22.984 -15.844 -11.555 1 96.88 109 THR B N 1
ATOM 3630 C CA . THR B 1 109 ? -22.688 -16.281 -10.195 1 96.88 109 THR B CA 1
ATOM 3631 C C . THR B 1 109 ? -23.094 -17.75 -10 1 96.88 109 THR B C 1
ATOM 3633 O O . THR B 1 109 ? -24.25 -18.109 -10.211 1 96.88 109 THR B O 1
ATOM 3636 N N . VAL B 1 110 ? -22.125 -18.531 -9.648 1 97 110 VAL B N 1
ATOM 3637 C CA . VAL B 1 110 ? -22.375 -19.922 -9.32 1 97 110 VAL B CA 1
ATOM 3638 C C . VAL B 1 110 ? -22.656 -20.062 -7.824 1 97 110 VAL B C 1
ATOM 3640 O O . VAL B 1 110 ? -23.594 -20.75 -7.422 1 97 110 VAL B O 1
ATOM 3643 N N . ALA B 1 111 ? -21.812 -19.438 -7.023 1 96.94 111 ALA B N 1
ATOM 3644 C CA . ALA B 1 111 ? -21.953 -19.469 -5.57 1 96.94 111 ALA B CA 1
ATOM 3645 C C . ALA B 1 111 ? -21.219 -18.297 -4.926 1 96.94 111 ALA B C 1
ATOM 3647 O O . ALA B 1 111 ? -20.281 -17.75 -5.508 1 96.94 111 ALA B O 1
ATOM 3648 N N . ARG B 1 112 ? -21.719 -17.922 -3.797 1 95.69 112 ARG B N 1
ATOM 3649 C CA . ARG B 1 112 ? -21.109 -16.812 -3.059 1 95.69 112 ARG B CA 1
ATOM 3650 C C . ARG B 1 112 ? -20.938 -17.172 -1.586 1 95.69 112 ARG B C 1
ATOM 3652 O O . ARG B 1 112 ? -21.812 -17.781 -0.98 1 95.69 112 ARG B O 1
ATOM 3659 N N . HIS B 1 113 ? -19.797 -16.844 -1.049 1 97.12 113 HIS B N 1
ATOM 3660 C CA . HIS B 1 113 ? -19.484 -17.031 0.365 1 97.12 113 HIS B CA 1
ATOM 3661 C C . HIS B 1 113 ? -19.094 -15.711 1.018 1 97.12 113 HIS B C 1
ATOM 3663 O O . HIS B 1 113 ? -17.953 -15.242 0.853 1 97.12 113 HIS B O 1
ATOM 3669 N N . PRO B 1 114 ? -20 -15.117 1.804 1 95.5 114 PRO B N 1
ATOM 3670 C CA . PRO B 1 114 ? -19.672 -13.852 2.467 1 95.5 114 PRO B CA 1
ATOM 3671 C C . PRO B 1 114 ? -18.516 -13.992 3.461 1 95.5 114 PRO B C 1
ATOM 3673 O O . PRO B 1 114 ? -18.406 -15.016 4.148 1 95.5 114 PRO B O 1
ATOM 3676 N N . CYS B 1 115 ? -17.672 -13.031 3.484 1 93.38 115 CYS B N 1
ATOM 3677 C CA . CYS B 1 115 ? -16.547 -12.984 4.41 1 93.38 115 CYS B CA 1
ATOM 3678 C C . CYS B 1 115 ? -16.641 -11.781 5.336 1 93.38 115 CYS B C 1
ATOM 3680 O O . CYS B 1 115 ? -17.125 -10.719 4.93 1 93.38 115 CYS B O 1
ATOM 3682 N N . ASP B 1 116 ? -16.109 -11.93 6.547 1 86.62 116 ASP B N 1
ATOM 3683 C CA . ASP B 1 116 ? -16.156 -10.859 7.531 1 86.62 116 ASP B CA 1
ATOM 3684 C C . ASP B 1 116 ? -15.086 -9.805 7.25 1 86.62 116 ASP B C 1
ATOM 3686 O O . ASP B 1 116 ? -15.18 -8.672 7.719 1 86.62 116 ASP B O 1
ATOM 3690 N N . SER B 1 117 ? -14.078 -10.242 6.574 1 87.5 117 SER B N 1
ATOM 3691 C CA . SER B 1 117 ? -12.961 -9.352 6.285 1 87.5 117 SER B CA 1
ATOM 3692 C C . SER B 1 117 ? -12.555 -9.422 4.82 1 87.5 117 SER B C 1
ATOM 3694 O O . SER B 1 117 ? -12.953 -10.344 4.105 1 87.5 117 SER B O 1
ATOM 3696 N N . ILE B 1 118 ? -11.859 -8.391 4.418 1 89.44 118 ILE B N 1
ATOM 3697 C CA . ILE B 1 118 ? -11.305 -8.375 3.064 1 89.44 118 ILE B CA 1
ATOM 3698 C C . ILE B 1 118 ? -10.289 -9.5 2.91 1 89.44 118 ILE B C 1
ATOM 3700 O O . ILE B 1 118 ? -9.398 -9.656 3.75 1 89.44 118 ILE B O 1
ATOM 3704 N N . MET B 1 119 ? -10.477 -10.336 1.844 1 93.12 119 MET B N 1
ATOM 3705 C CA . MET B 1 119 ? -9.531 -11.406 1.538 1 93.12 119 MET B CA 1
ATOM 3706 C C . MET B 1 119 ? -8.609 -11.016 0.389 1 93.12 119 MET B C 1
ATOM 3708 O O . MET B 1 119 ? -9.055 -10.383 -0.575 1 93.12 119 MET B O 1
ATOM 3712 N N . HIS B 1 120 ? -7.27 -11.281 0.473 1 90.31 120 HIS B N 1
ATOM 3713 C CA . HIS B 1 120 ? -6.336 -10.766 -0.521 1 90.31 120 HIS B CA 1
ATOM 3714 C C . HIS B 1 120 ? -5.59 -11.906 -1.212 1 90.31 120 HIS B C 1
ATOM 3716 O O . HIS B 1 120 ? -4.75 -11.664 -2.082 1 90.31 120 HIS B O 1
ATOM 3722 N N . CYS B 1 121 ? -5.703 -13.047 -0.961 1 93.88 121 CYS B N 1
ATOM 3723 C CA . CYS B 1 121 ? -5.105 -14.211 -1.601 1 93.88 121 CYS B CA 1
ATOM 3724 C C . CYS B 1 121 ? -6.145 -15.305 -1.813 1 93.88 121 CYS B C 1
ATOM 3726 O O . CYS B 1 121 ? -7.059 -15.469 -1.004 1 93.88 121 CYS B O 1
ATOM 3728 N N . LEU B 1 122 ? -6.043 -15.945 -2.961 1 97.75 122 LEU B N 1
ATOM 3729 C CA . LEU B 1 122 ? -6.93 -17.062 -3.256 1 97.75 122 LEU B CA 1
ATOM 3730 C C . LEU B 1 122 ? -6.199 -18.141 -4.055 1 97.75 122 LEU B C 1
ATOM 3732 O O . LEU B 1 122 ? -5.793 -17.906 -5.195 1 97.75 122 LEU B O 1
ATOM 3736 N N . GLU B 1 123 ? -5.969 -19.25 -3.408 1 97.94 123 GLU B N 1
ATOM 3737 C CA . GLU B 1 123 ? -5.309 -20.375 -4.047 1 97.94 123 GLU B CA 1
ATOM 3738 C C . GLU B 1 123 ? -6.234 -21.594 -4.125 1 97.94 123 GLU B C 1
ATOM 3740 O O . GLU B 1 123 ? -6.727 -22.062 -3.1 1 97.94 123 GLU B O 1
ATOM 3745 N N . TRP B 1 124 ? -6.492 -22.016 -5.34 1 97.69 124 TRP B N 1
ATOM 3746 C CA . TRP B 1 124 ? -7.367 -23.172 -5.586 1 97.69 124 TRP B CA 1
ATOM 3747 C C . TRP B 1 124 ? -6.555 -24.422 -5.875 1 97.69 124 TRP B C 1
ATOM 3749 O O . TRP B 1 124 ? -5.848 -24.5 -6.883 1 97.69 124 TRP B O 1
ATOM 3759 N N . GLU B 1 125 ? -6.699 -25.422 -4.988 1 95.5 125 GLU B N 1
ATOM 3760 C CA . GLU B 1 125 ? -5.91 -26.641 -5.07 1 95.5 125 GLU B CA 1
ATOM 3761 C C . GLU B 1 125 ? -6.574 -27.672 -5.988 1 95.5 125 GLU B C 1
ATOM 3763 O O . GLU B 1 125 ? -7.781 -27.906 -5.887 1 95.5 125 GLU B O 1
ATOM 3768 N N . SER B 1 126 ? -5.84 -28.266 -6.816 1 90.56 126 SER B N 1
ATOM 3769 C CA . SER B 1 126 ? -6.367 -29.109 -7.891 1 90.56 126 SER B CA 1
ATOM 3770 C C . SER B 1 126 ? -6.805 -30.469 -7.363 1 90.56 126 SER B C 1
ATOM 3772 O O . SER B 1 126 ? -7.867 -30.969 -7.73 1 90.56 126 SER B O 1
ATOM 3774 N N . SER B 1 127 ? -6.074 -31.094 -6.516 1 89.75 127 SER B N 1
ATOM 3775 C CA . SER B 1 127 ? -6.328 -32.469 -6.109 1 89.75 127 SER B CA 1
ATOM 3776 C C . SER B 1 127 ? -7.449 -32.562 -5.074 1 89.75 127 SER B C 1
ATOM 3778 O O . SER B 1 127 ? -8.328 -33.406 -5.164 1 89.75 127 SER B O 1
ATOM 3780 N N . SER B 1 128 ? -7.465 -31.641 -4.219 1 90.75 128 SER B N 1
ATOM 3781 C CA . SER B 1 128 ? -8.406 -31.703 -3.104 1 90.75 128 SER B CA 1
ATOM 3782 C C . SER B 1 128 ? -9.625 -30.828 -3.359 1 90.75 128 SER B C 1
ATOM 3784 O O . SER B 1 128 ? -10.633 -30.938 -2.65 1 90.75 128 SER B O 1
ATOM 3786 N N . ASN B 1 129 ? -9.547 -30 -4.359 1 94.44 129 ASN B N 1
ATOM 3787 C CA . ASN B 1 129 ? -10.586 -29.016 -4.648 1 94.44 129 ASN B CA 1
ATOM 3788 C C . ASN B 1 129 ? -10.867 -28.125 -3.449 1 94.44 129 ASN B C 1
ATOM 3790 O O . ASN B 1 129 ? -12.016 -27.797 -3.16 1 94.44 129 ASN B O 1
ATOM 3794 N N . ARG B 1 130 ? -9.852 -27.844 -2.717 1 96.62 130 ARG B N 1
ATOM 3795 C CA . ARG B 1 130 ? -9.906 -26.875 -1.625 1 96.62 130 ARG B CA 1
ATOM 3796 C C . ARG B 1 130 ? -9.242 -25.562 -2.021 1 96.62 130 ARG B C 1
ATOM 3798 O O . ARG B 1 130 ? -8.414 -25.531 -2.936 1 96.62 130 ARG B O 1
ATOM 3805 N N . ALA B 1 131 ? -9.68 -24.5 -1.362 1 97.31 131 ALA B N 1
ATOM 3806 C CA . ALA B 1 131 ? -9.047 -23.203 -1.576 1 97.31 131 ALA B CA 1
ATOM 3807 C C . ALA B 1 131 ? -8.57 -22.609 -0.259 1 97.31 131 ALA B C 1
ATOM 3809 O O . ALA B 1 131 ? -9.109 -22.906 0.806 1 97.31 131 ALA B O 1
ATOM 3810 N N . ALA B 1 132 ? -7.5 -21.938 -0.328 1 97.31 132 ALA B N 1
ATOM 3811 C CA . ALA B 1 132 ? -6.977 -21.188 0.812 1 97.31 132 ALA B CA 1
ATOM 3812 C C . ALA B 1 132 ? -7.016 -19.688 0.55 1 97.31 132 ALA B C 1
ATOM 3814 O O . ALA B 1 132 ? -6.734 -19.234 -0.563 1 97.31 132 ALA B O 1
ATOM 3815 N N . THR B 1 133 ? -7.465 -18.906 1.501 1 97 133 THR B N 1
ATOM 3816 C CA . THR B 1 133 ? -7.461 -17.453 1.438 1 97 133 THR B CA 1
ATOM 3817 C C . THR B 1 133 ? -7.094 -16.859 2.793 1 97 133 THR B C 1
ATOM 3819 O O . THR B 1 133 ? -7.051 -17.562 3.801 1 97 133 THR B O 1
ATOM 3822 N N . MET B 1 134 ? -6.672 -15.625 2.758 1 94.62 134 MET B N 1
ATOM 3823 C CA . MET B 1 134 ? -6.27 -14.961 3.994 1 94.62 134 MET B CA 1
ATOM 3824 C C . MET B 1 134 ? -6.469 -13.453 3.895 1 94.62 134 MET B C 1
ATOM 3826 O O . MET B 1 134 ? -6.656 -12.922 2.801 1 94.62 134 MET B O 1
ATOM 3830 N N . THR B 1 135 ? -6.57 -12.828 5.023 1 89 135 THR B N 1
ATOM 3831 C CA . THR B 1 135 ? -6.523 -11.375 5.137 1 89 135 THR B CA 1
ATOM 3832 C C . THR B 1 135 ? -5.168 -10.922 5.672 1 89 135 THR B C 1
ATOM 3834 O O . THR B 1 135 ? -4.523 -11.641 6.438 1 89 135 THR B O 1
ATOM 3837 N N . PRO B 1 136 ? -4.738 -9.727 5.211 1 83.12 136 PRO B N 1
ATOM 3838 C CA . PRO B 1 136 ? -3.445 -9.258 5.711 1 83.12 136 PRO B CA 1
ATOM 3839 C C . PRO B 1 136 ? -3.477 -8.922 7.199 1 83.12 136 PRO B C 1
ATOM 3841 O O . PRO B 1 136 ? -2.424 -8.789 7.828 1 83.12 136 PRO B O 1
ATOM 3844 N N . PHE B 1 137 ? -4.609 -8.875 7.875 1 76.25 137 PHE B N 1
ATOM 3845 C CA . PHE B 1 137 ? -4.719 -8.148 9.133 1 76.25 137 PHE B CA 1
ATOM 3846 C C . PHE B 1 137 ? -4.898 -9.117 10.297 1 76.25 137 PHE B C 1
ATOM 3848 O O . PHE B 1 137 ? -4.738 -8.734 11.461 1 76.25 137 PHE B O 1
ATOM 3855 N N . THR B 1 138 ? -5.336 -10.305 10.008 1 80.88 138 THR B N 1
ATOM 3856 C CA . THR B 1 138 ? -5.473 -11.32 11.047 1 80.88 138 THR B CA 1
ATOM 3857 C C . THR B 1 138 ? -4.641 -12.555 10.703 1 80.88 138 THR B C 1
ATOM 3859 O O . THR B 1 138 ? -4.539 -12.938 9.531 1 80.88 138 THR B O 1
ATOM 3862 N N . PRO B 1 139 ? -3.998 -13.062 11.672 1 84.5 139 PRO B N 1
ATOM 3863 C CA . PRO B 1 139 ? -3.129 -14.211 11.414 1 84.5 139 PRO B CA 1
ATOM 3864 C C . PRO B 1 139 ? -3.91 -15.516 11.25 1 84.5 139 PRO B C 1
ATOM 3866 O O . PRO B 1 139 ? -3.617 -16.5 11.93 1 84.5 139 PRO B O 1
ATOM 3869 N N . LEU B 1 140 ? -4.906 -15.5 10.352 1 89.38 140 LEU B N 1
ATOM 3870 C CA . LEU B 1 140 ? -5.746 -16.656 10.078 1 89.38 140 LEU B CA 1
ATOM 3871 C C . LEU B 1 140 ? -5.773 -16.969 8.586 1 89.38 140 LEU B C 1
ATOM 3873 O O . LEU B 1 140 ? -5.934 -16.062 7.762 1 89.38 140 LEU B O 1
ATOM 3877 N N . VAL B 1 141 ? -5.551 -18.219 8.32 1 94.19 141 VAL B N 1
ATOM 3878 C CA . VAL B 1 141 ? -5.777 -18.719 6.965 1 94.19 141 VAL B CA 1
ATOM 3879 C C . VAL B 1 141 ? -7.117 -19.453 6.902 1 94.19 141 VAL B C 1
ATOM 3881 O O . VAL B 1 141 ? -7.395 -20.328 7.719 1 94.19 141 VAL B O 1
ATOM 3884 N N . HIS B 1 142 ? -7.93 -19.031 5.957 1 96.12 142 HIS B N 1
ATOM 3885 C CA . HIS B 1 142 ? -9.211 -19.688 5.75 1 96.12 142 HIS B CA 1
ATOM 3886 C C . HIS B 1 142 ? -9.094 -20.812 4.723 1 96.12 142 HIS B C 1
ATOM 3888 O O . HIS B 1 142 ? -8.664 -20.578 3.588 1 96.12 142 HIS B O 1
ATOM 3894 N N . LEU B 1 143 ? -9.43 -21.969 5.152 1 96.88 143 LEU B N 1
ATOM 3895 C CA . LEU B 1 143 ? -9.508 -23.125 4.254 1 96.88 143 LEU B CA 1
ATOM 3896 C C . LEU B 1 143 ? -10.953 -23.391 3.854 1 96.88 143 LEU B C 1
ATOM 3898 O O . LEU B 1 143 ? -11.82 -23.562 4.715 1 96.88 143 LEU B O 1
ATOM 3902 N N . LEU B 1 144 ? -11.141 -23.469 2.557 1 97.56 144 LEU B N 1
ATOM 3903 C CA . LEU B 1 144 ? -12.5 -23.641 2.049 1 97.56 144 LEU B CA 1
ATOM 3904 C C . LEU B 1 144 ? -12.625 -24.922 1.255 1 97.56 144 LEU B C 1
ATOM 3906 O O . LEU B 1 144 ? -11.695 -25.328 0.543 1 97.56 144 LEU B O 1
ATOM 3910 N N . ASP B 1 145 ? -13.742 -25.609 1.398 1 97.12 145 ASP B N 1
ATOM 3911 C CA . ASP B 1 145 ? -14.156 -26.656 0.476 1 97.12 145 ASP B CA 1
ATOM 3912 C C . ASP B 1 145 ? -14.859 -26.078 -0.746 1 97.12 145 ASP B C 1
ATOM 3914 O O . ASP B 1 145 ? -15.828 -25.328 -0.61 1 97.12 145 ASP B O 1
ATOM 3918 N N . MET B 1 146 ? -14.414 -26.422 -1.986 1 96.5 146 MET B N 1
ATOM 3919 C CA . MET B 1 146 ? -14.906 -25.75 -3.191 1 96.5 146 MET B CA 1
ATOM 3920 C C . MET B 1 146 ? -15.766 -26.703 -4.023 1 96.5 146 MET B C 1
ATOM 3922 O O . MET B 1 146 ? -16.078 -26.406 -5.176 1 96.5 146 MET B O 1
ATOM 3926 N N . HIS B 1 147 ? -16.141 -27.875 -3.654 1 92.25 147 HIS B N 1
ATOM 3927 C CA . HIS B 1 147 ? -16.875 -28.891 -4.426 1 92.25 147 HIS B CA 1
ATOM 3928 C C . HIS B 1 147 ? -18.234 -28.359 -4.859 1 92.25 147 HIS B C 1
ATOM 3930 O O . HIS B 1 147 ? -18.625 -28.5 -6.023 1 92.25 147 HIS B O 1
ATOM 3936 N N . ASP B 1 148 ? -19.062 -27.859 -4.023 1 87.88 148 ASP B N 1
ATOM 3937 C CA . ASP B 1 148 ? -20.359 -27.312 -4.383 1 87.88 148 ASP B CA 1
ATOM 3938 C C . ASP B 1 148 ? -20.375 -25.781 -4.277 1 87.88 148 ASP B C 1
ATOM 3940 O O . ASP B 1 148 ? -20.297 -25.078 -5.289 1 87.88 148 ASP B O 1
ATOM 3944 N N . GLU B 1 149 ? -20.391 -25.312 -3.217 1 92.5 149 GLU B N 1
ATOM 3945 C CA . GLU B 1 149 ? -20.219 -23.906 -2.875 1 92.5 149 GLU B CA 1
ATOM 3946 C C . GLU B 1 149 ? -19.109 -23.703 -1.854 1 92.5 149 GLU B C 1
ATOM 3948 O O . GLU B 1 149 ? -18.828 -24.594 -1.046 1 92.5 149 GLU B O 1
ATOM 3953 N N . PRO B 1 150 ? -18.406 -22.609 -2.094 1 96.5 150 PRO B N 1
ATOM 3954 C CA . PRO B 1 150 ? -17.359 -22.406 -1.093 1 96.5 150 PRO B CA 1
ATOM 3955 C C . PRO B 1 150 ? -17.891 -22.516 0.338 1 96.5 150 PRO B C 1
ATOM 3957 O O . PRO B 1 150 ? -18.859 -21.844 0.695 1 96.5 150 PRO B O 1
ATOM 3960 N N . GLN B 1 151 ? -17.297 -23.406 1.071 1 96.75 151 GLN B N 1
ATOM 3961 C CA . GLN B 1 151 ? -17.641 -23.594 2.479 1 96.75 151 GLN B CA 1
ATOM 3962 C C . GLN B 1 151 ? -16.391 -23.547 3.355 1 96.75 151 GLN B C 1
ATOM 3964 O O . GLN B 1 151 ? -15.422 -24.25 3.08 1 96.75 151 GLN B O 1
ATOM 3969 N N . LEU B 1 152 ? -16.469 -22.766 4.371 1 96.19 152 LEU B N 1
ATOM 3970 C CA . LEU B 1 152 ? -15.352 -22.688 5.301 1 96.19 152 LEU B CA 1
ATOM 3971 C C . LEU B 1 152 ? -15.18 -24 6.059 1 96.19 152 LEU B C 1
ATOM 3973 O O . LEU B 1 152 ? -16.125 -24.484 6.691 1 96.19 152 LEU B O 1
ATOM 3977 N N . ILE B 1 153 ? -14.07 -24.594 5.949 1 94.81 153 ILE B N 1
ATOM 3978 C CA . ILE B 1 153 ? -13.742 -25.844 6.621 1 94.81 153 ILE B CA 1
ATOM 3979 C C . ILE B 1 153 ? -13.07 -25.562 7.961 1 94.81 153 ILE B C 1
ATOM 3981 O O . ILE B 1 153 ? -13.406 -26.156 8.977 1 94.81 153 ILE B O 1
ATOM 3985 N N . GLN B 1 154 ? -12.062 -24.688 7.82 1 93.62 154 GLN B N 1
ATOM 3986 C CA . GLN B 1 154 ? -11.234 -24.406 8.992 1 93.62 154 GLN B CA 1
ATOM 3987 C C . GLN B 1 154 ? -10.523 -23.062 8.867 1 93.62 154 GLN B C 1
ATOM 3989 O O . GLN B 1 154 ? -10.273 -22.594 7.754 1 93.62 154 GLN B O 1
ATOM 3994 N N . LYS B 1 155 ? -10.344 -22.438 10.031 1 92.69 155 LYS B N 1
ATOM 3995 C CA . LYS B 1 155 ? -9.43 -21.312 10.148 1 92.69 155 LYS B CA 1
ATOM 3996 C C . LYS B 1 155 ? -8.117 -21.734 10.805 1 92.69 155 LYS B C 1
ATOM 3998 O O . LYS B 1 155 ? -8.109 -22.188 11.953 1 92.69 155 LYS B O 1
ATOM 4003 N N . ILE B 1 156 ? -7.098 -21.656 10.047 1 92.06 156 ILE B N 1
ATOM 4004 C CA . ILE B 1 156 ? -5.789 -22.062 10.555 1 92.06 156 ILE B CA 1
ATOM 4005 C C . ILE B 1 156 ? -5.102 -20.859 11.211 1 92.06 156 ILE B C 1
ATOM 4007 O O . ILE B 1 156 ? -4.867 -19.844 10.562 1 92.06 156 ILE B O 1
ATOM 4011 N N . ASP B 1 157 ? -4.695 -21.031 12.414 1 89.19 157 ASP B N 1
ATOM 4012 C CA . ASP B 1 157 ? -4.074 -19.969 13.195 1 89.19 157 ASP B CA 1
ATOM 4013 C C . ASP B 1 157 ? -2.564 -19.922 12.953 1 89.19 157 ASP B C 1
ATOM 4015 O O . ASP B 1 157 ? -1.858 -20.891 13.203 1 89.19 157 ASP B O 1
ATOM 4019 N N . ILE B 1 158 ? -2.133 -18.75 12.508 1 86.12 158 ILE B N 1
ATOM 4020 C CA . ILE B 1 158 ? -0.71 -18.547 12.266 1 86.12 158 ILE B CA 1
ATOM 4021 C C . ILE B 1 158 ? -0.172 -17.484 13.219 1 86.12 158 ILE B C 1
ATOM 4023 O O . ILE B 1 158 ? 0.817 -16.812 12.914 1 86.12 158 ILE B O 1
ATOM 4027 N N . SER B 1 159 ? -0.719 -17.156 14.312 1 72 159 SER B N 1
ATOM 4028 C CA . SER B 1 159 ? -0.471 -16.047 15.227 1 72 159 SER B CA 1
ATOM 4029 C C . SER B 1 159 ? 0.909 -16.156 15.867 1 72 159 SER B C 1
ATOM 4031 O O . SER B 1 159 ? 1.401 -15.195 16.453 1 72 159 SER B O 1
ATOM 4033 N N . ARG B 1 160 ? 1.504 -17.25 15.867 1 68.19 160 ARG B N 1
ATOM 4034 C CA . ARG B 1 160 ? 2.814 -17.344 16.5 1 68.19 160 ARG B CA 1
ATOM 4035 C C . ARG B 1 160 ? 3.799 -16.359 15.883 1 68.19 160 ARG B C 1
ATOM 4037 O O . ARG B 1 160 ? 4.883 -16.141 16.422 1 68.19 160 ARG B O 1
ATOM 4044 N N . GLU B 1 161 ? 3.406 -15.766 14.836 1 63.34 161 GLU B N 1
ATOM 4045 C CA . GLU B 1 161 ? 4.25 -14.781 14.172 1 63.34 161 GLU B CA 1
ATOM 4046 C C . GLU B 1 161 ? 3.521 -13.453 14.016 1 63.34 161 GLU B C 1
ATOM 4048 O O . GLU B 1 161 ? 2.359 -13.422 13.602 1 63.34 161 GLU B O 1
ATOM 4053 N N . ASP B 1 162 ? 4.234 -12.469 14.492 1 68.38 162 ASP B N 1
ATOM 4054 C CA . ASP B 1 162 ? 3.672 -11.133 14.32 1 68.38 162 ASP B CA 1
ATOM 4055 C C . ASP B 1 162 ? 3.9 -10.617 12.898 1 68.38 162 ASP B C 1
ATOM 4057 O O . ASP B 1 162 ? 4.895 -10.969 12.258 1 68.38 162 ASP B O 1
ATOM 4061 N N . GLY B 1 163 ? 2.879 -10.078 12.43 1 77.62 163 GLY B N 1
ATOM 4062 C CA . GLY B 1 163 ? 3.072 -9.406 11.148 1 77.62 163 GLY B CA 1
ATOM 4063 C C . GLY B 1 163 ? 1.922 -9.625 10.188 1 77.62 163 GLY B C 1
ATOM 4064 O O . GLY B 1 163 ? 0.968 -10.336 10.5 1 77.62 163 GLY B O 1
ATOM 4065 N N . GLU B 1 164 ? 2.076 -9.008 9.086 1 83.62 164 GLU B N 1
ATOM 4066 C CA . GLU B 1 164 ? 1.063 -9.062 8.031 1 83.62 164 GLU B CA 1
ATOM 4067 C C . GLU B 1 164 ? 1.196 -10.328 7.195 1 83.62 164 GLU B C 1
ATOM 4069 O O . GLU B 1 164 ? 2.305 -10.812 6.969 1 83.62 164 GLU B O 1
ATOM 4074 N N . LEU B 1 165 ? 0.102 -10.906 6.805 1 89.88 165 LEU B N 1
ATOM 4075 C CA . LEU B 1 165 ? 0.078 -12.031 5.875 1 89.88 165 LEU B CA 1
ATOM 4076 C C . LEU B 1 165 ? 0.013 -11.539 4.434 1 89.88 165 LEU B C 1
ATOM 4078 O O . LEU B 1 165 ? -0.718 -10.602 4.125 1 89.88 165 LEU B O 1
ATOM 4082 N N . PHE B 1 166 ? 0.773 -12.203 3.543 1 90.81 166 PHE B N 1
ATOM 4083 C CA . PHE B 1 166 ? 0.829 -11.68 2.182 1 90.81 166 PHE B CA 1
ATOM 4084 C C . PHE B 1 166 ? 0.386 -12.742 1.179 1 90.81 166 PHE B C 1
ATOM 4086 O O . PHE B 1 166 ? -0.414 -12.461 0.285 1 90.81 166 PHE B O 1
ATOM 4093 N N . SER B 1 167 ? 0.959 -13.93 1.319 1 94.5 167 SER B N 1
ATOM 4094 C CA . SER B 1 167 ? 0.69 -14.883 0.249 1 94.5 167 SER B CA 1
ATOM 4095 C C . SER B 1 167 ? 0.542 -16.297 0.795 1 94.5 167 SER B C 1
ATOM 4097 O O . SER B 1 167 ? 1.045 -16.609 1.877 1 94.5 167 SER B O 1
ATOM 4099 N N . ALA B 1 168 ? -0.165 -17.094 0.031 1 96.38 168 ALA B N 1
ATOM 4100 C CA . ALA B 1 168 ? -0.3 -18.547 0.243 1 96.38 168 ALA B CA 1
ATOM 4101 C C . ALA B 1 168 ? -0.055 -19.312 -1.052 1 96.38 168 ALA B C 1
ATOM 4103 O O . ALA B 1 168 ? -0.356 -18.812 -2.141 1 96.38 168 ALA B O 1
ATOM 4104 N N . ARG B 1 169 ? 0.547 -20.438 -0.856 1 97.5 169 ARG B N 1
ATOM 4105 C CA . ARG B 1 169 ? 0.81 -21.312 -2.002 1 97.5 169 ARG B CA 1
ATOM 4106 C C . ARG B 1 169 ? 0.727 -22.781 -1.609 1 97.5 169 ARG B C 1
ATOM 4108 O O . ARG B 1 169 ? 1.243 -23.172 -0.563 1 97.5 169 ARG B O 1
ATOM 4115 N N . TRP B 1 170 ? 0.087 -23.578 -2.438 1 97.62 170 TRP B N 1
ATOM 4116 C CA . TRP B 1 170 ? 0.035 -25.016 -2.193 1 97.62 170 TRP B CA 1
ATOM 4117 C C . TRP B 1 170 ? 1.32 -25.688 -2.66 1 97.62 170 TRP B C 1
ATOM 4119 O O . TRP B 1 170 ? 1.84 -25.375 -3.734 1 97.62 170 TRP B O 1
ATOM 4129 N N . SER B 1 171 ? 1.784 -26.609 -1.839 1 97.19 171 SER B N 1
ATOM 4130 C CA . SER B 1 171 ? 2.887 -27.453 -2.264 1 97.19 171 SER B CA 1
ATOM 4131 C C . SER B 1 171 ? 2.42 -28.5 -3.277 1 97.19 171 SER B C 1
ATOM 4133 O O . SER B 1 171 ? 1.354 -29.094 -3.115 1 97.19 171 SER B O 1
ATOM 4135 N N . PRO B 1 172 ? 3.252 -28.734 -4.242 1 95.94 172 PRO B N 1
ATOM 4136 C CA . PRO B 1 172 ? 2.879 -29.781 -5.199 1 95.94 172 PRO B CA 1
ATOM 4137 C C . PRO B 1 172 ? 3.205 -31.188 -4.695 1 95.94 172 PRO B C 1
ATOM 4139 O O . PRO B 1 172 ? 2.891 -32.156 -5.359 1 95.94 172 PRO B O 1
ATOM 4142 N N . HIS B 1 173 ? 3.791 -31.438 -3.52 1 95.62 173 HIS B N 1
ATOM 4143 C CA . HIS B 1 173 ? 4.395 -32.719 -3.105 1 95.62 173 HIS B CA 1
ATOM 4144 C C . HIS B 1 173 ? 3.549 -33.406 -2.047 1 95.62 173 HIS B C 1
ATOM 4146 O O . HIS B 1 173 ? 3.824 -34.562 -1.681 1 95.62 173 HIS B O 1
ATOM 4152 N N . TYR B 1 174 ? 2.516 -32.875 -1.542 1 94 174 TYR B N 1
ATOM 4153 C CA . TYR B 1 174 ? 1.833 -33.438 -0.383 1 94 174 TYR B CA 1
ATOM 4154 C C . TYR B 1 174 ? 0.343 -33.594 -0.653 1 94 174 TYR B C 1
ATOM 4156 O O . TYR B 1 174 ? -0.48 -33.438 0.251 1 94 174 TYR B O 1
ATOM 4164 N N . ASP B 1 175 ? 0.006 -33.844 -1.867 1 92.69 175 ASP B N 1
ATOM 4165 C CA . ASP B 1 175 ? -1.35 -34.156 -2.293 1 92.69 175 ASP B CA 1
ATOM 4166 C C . ASP B 1 175 ? -2.354 -33.125 -1.789 1 92.69 175 ASP B C 1
ATOM 4168 O O . ASP B 1 175 ? -3.379 -33.5 -1.204 1 92.69 175 ASP B O 1
ATOM 4172 N N . GLY B 1 176 ? -1.963 -31.953 -1.854 1 92.88 176 GLY B N 1
ATOM 4173 C CA . GLY B 1 176 ? -2.883 -30.875 -1.521 1 92.88 176 GLY B CA 1
ATOM 4174 C C . GLY B 1 176 ? -3.031 -30.656 -0.027 1 92.88 176 GLY B C 1
ATOM 4175 O O . GLY B 1 176 ? -4.008 -30.047 0.424 1 92.88 176 GLY B O 1
ATOM 4176 N N . ASN B 1 177 ? -2.023 -31.078 0.751 1 95 177 ASN B N 1
ATOM 4177 C CA . ASN B 1 177 ? -2.182 -30.984 2.199 1 95 177 ASN B CA 1
ATOM 4178 C C . ASN B 1 177 ? -1.148 -30.047 2.814 1 95 177 ASN B C 1
ATOM 4180 O O . ASN B 1 177 ? -1.136 -29.844 4.031 1 95 177 ASN B O 1
ATOM 4184 N N . MET B 1 178 ? -0.331 -29.516 2.012 1 96.31 178 MET B N 1
ATOM 4185 C CA . MET B 1 178 ? 0.715 -28.625 2.5 1 96.31 178 MET B CA 1
ATOM 4186 C C . MET B 1 178 ? 0.571 -27.234 1.894 1 96.31 178 MET B C 1
ATOM 4188 O O . MET B 1 178 ? 0.596 -27.078 0.671 1 96.31 178 MET B O 1
ATOM 4192 N N . LEU B 1 179 ? 0.398 -26.281 2.797 1 96.88 179 LEU B N 1
ATOM 4193 C CA . LEU B 1 179 ? 0.205 -24.906 2.387 1 96.88 179 LEU B CA 1
ATOM 4194 C C . LEU B 1 179 ? 1.331 -24.016 2.91 1 96.88 179 LEU B C 1
ATOM 4196 O O . LEU B 1 179 ? 1.639 -24.047 4.105 1 96.88 179 LEU B O 1
ATOM 4200 N N . GLY B 1 180 ? 2.031 -23.344 2.006 1 97.06 180 GLY B N 1
ATOM 4201 C CA . GLY B 1 180 ? 2.994 -22.328 2.402 1 97.06 180 GLY B CA 1
ATOM 4202 C C . GLY B 1 180 ? 2.381 -20.953 2.551 1 97.06 180 GLY B C 1
ATOM 4203 O O . GLY B 1 180 ? 1.536 -20.562 1.745 1 97.06 180 GLY B O 1
ATOM 4204 N N . VAL B 1 181 ? 2.756 -20.25 3.602 1 96.5 181 VAL B N 1
ATOM 4205 C CA . VAL B 1 181 ? 2.248 -18.906 3.867 1 96.5 181 VAL B CA 1
ATOM 4206 C C . VAL B 1 181 ? 3.402 -17.984 4.258 1 96.5 181 VAL B C 1
ATOM 4208 O O . VAL B 1 181 ? 4.359 -18.422 4.906 1 96.5 181 VAL B O 1
ATOM 4211 N N . THR B 1 182 ? 3.35 -16.75 3.777 1 96.06 182 THR B N 1
ATOM 4212 C CA . THR B 1 182 ? 4.297 -15.75 4.25 1 96.06 182 THR B CA 1
ATOM 4213 C C . THR B 1 182 ? 3.646 -14.836 5.285 1 96.06 182 THR B C 1
ATOM 4215 O O . THR B 1 182 ? 2.512 -14.391 5.105 1 96.06 182 THR B O 1
ATOM 4218 N N . VAL B 1 183 ? 4.352 -14.609 6.406 1 91.75 183 VAL B N 1
ATOM 4219 C CA . VAL B 1 183 ? 3.875 -13.789 7.512 1 91.75 183 VAL B CA 1
ATOM 4220 C C . VAL B 1 183 ? 5.043 -13.031 8.133 1 91.75 183 VAL B C 1
ATOM 4222 O O . VAL B 1 183 ? 6.043 -13.625 8.531 1 91.75 183 VAL B O 1
ATOM 4225 N N . GLY B 1 184 ? 4.883 -11.734 8.273 1 88.12 184 GLY B N 1
ATOM 4226 C CA . GLY B 1 184 ? 6.012 -10.953 8.75 1 88.12 184 GLY B CA 1
ATOM 4227 C C . GLY B 1 184 ? 7.273 -11.172 7.938 1 88.12 184 GLY B C 1
ATOM 4228 O O . GLY B 1 184 ? 7.27 -11.008 6.715 1 88.12 184 GLY B O 1
ATOM 4229 N N . ARG B 1 185 ? 8.336 -11.617 8.68 1 91.44 185 ARG B N 1
ATOM 4230 C CA . ARG B 1 185 ? 9.625 -11.836 8.031 1 91.44 185 ARG B CA 1
ATOM 4231 C C . ARG B 1 185 ? 9.828 -13.312 7.707 1 91.44 185 ARG B C 1
ATOM 4233 O O . ARG B 1 185 ? 10.906 -13.719 7.266 1 91.44 185 ARG B O 1
ATOM 4240 N N . SER B 1 186 ? 8.75 -14.125 7.883 1 94.56 186 SER B N 1
ATOM 4241 C CA . SER B 1 186 ? 8.945 -15.57 7.832 1 94.56 186 SER B CA 1
ATOM 4242 C C . SER B 1 186 ? 8.055 -16.219 6.77 1 94.56 186 SER B C 1
ATOM 4244 O O . SER B 1 186 ? 7.082 -15.609 6.32 1 94.56 186 SER B O 1
ATOM 4246 N N . ALA B 1 187 ? 8.461 -17.359 6.344 1 96.44 187 ALA B N 1
ATOM 4247 C CA . ALA B 1 187 ? 7.625 -18.297 5.586 1 96.44 187 ALA B CA 1
ATOM 4248 C C . ALA B 1 187 ? 7.32 -19.547 6.402 1 96.44 187 ALA B C 1
ATOM 4250 O O . ALA B 1 187 ? 8.211 -20.109 7.039 1 96.44 187 ALA B O 1
ATOM 4251 N N . ILE B 1 188 ? 6.066 -19.922 6.422 1 96 188 ILE B N 1
ATOM 4252 C CA . ILE B 1 188 ? 5.629 -21.062 7.215 1 96 188 ILE B CA 1
ATOM 4253 C C . ILE B 1 188 ? 4.887 -22.047 6.328 1 96 188 ILE B C 1
ATOM 4255 O O . ILE B 1 188 ? 4.074 -21.656 5.488 1 96 188 ILE B O 1
ATOM 4259 N N . CYS B 1 189 ? 5.18 -23.266 6.449 1 95.75 189 CYS B N 1
ATOM 4260 C CA . CYS B 1 189 ? 4.41 -24.328 5.797 1 95.75 189 CYS B CA 1
ATOM 4261 C C . CYS B 1 189 ? 3.486 -25.016 6.793 1 95.75 189 CYS B C 1
ATOM 4263 O O . CYS B 1 189 ? 3.93 -25.469 7.848 1 95.75 189 CYS B O 1
ATOM 4265 N N . MET B 1 190 ? 2.271 -25.078 6.422 1 95.31 190 MET B N 1
ATOM 4266 C CA . MET B 1 190 ? 1.24 -25.641 7.293 1 95.31 190 MET B CA 1
ATOM 4267 C C . MET B 1 190 ? 0.702 -26.953 6.727 1 95.31 190 MET B C 1
ATOM 4269 O O . MET B 1 190 ? 0.378 -27.031 5.539 1 95.31 190 MET B O 1
ATOM 4273 N N . ASP B 1 191 ? 0.645 -27.938 7.59 1 95.44 191 ASP B N 1
ATOM 4274 C CA . ASP B 1 191 ? -0.099 -29.141 7.254 1 95.44 191 ASP B CA 1
ATOM 4275 C C . ASP B 1 191 ? -1.594 -28.953 7.508 1 95.44 191 ASP B C 1
ATOM 4277 O O . ASP B 1 191 ? -2.027 -28.859 8.656 1 95.44 191 ASP B O 1
ATOM 4281 N N . THR B 1 192 ? -2.395 -28.969 6.48 1 94.38 192 THR B N 1
ATOM 4282 C CA . THR B 1 192 ? -3.795 -28.578 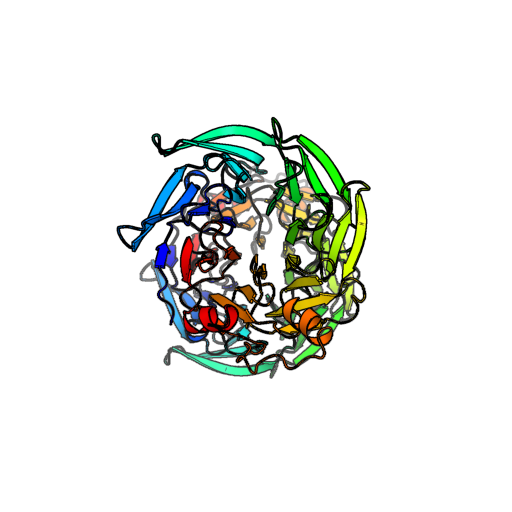6.586 1 94.38 192 THR B CA 1
ATOM 4283 C C . THR B 1 192 ? -4.621 -29.688 7.215 1 94.38 192 THR B C 1
ATOM 4285 O O . THR B 1 192 ? -5.754 -29.469 7.652 1 94.38 192 THR B O 1
ATOM 4288 N N . ARG B 1 193 ? -4.102 -30.922 7.297 1 93.19 193 ARG B N 1
ATOM 4289 C CA . ARG B 1 193 ? -4.809 -32.031 7.941 1 93.19 193 ARG B CA 1
ATOM 4290 C C . ARG B 1 193 ? -4.824 -31.859 9.461 1 93.19 193 ARG B C 1
ATOM 4292 O O . ARG B 1 193 ? -5.828 -32.156 10.109 1 93.19 193 ARG B O 1
ATOM 4299 N N . THR B 1 194 ? -3.754 -31.297 9.961 1 91.88 194 THR B N 1
ATOM 4300 C CA . THR B 1 194 ? -3.619 -31.141 11.406 1 91.88 194 THR B CA 1
ATOM 4301 C C . THR B 1 194 ? -3.713 -29.672 11.805 1 91.88 194 THR B C 1
ATOM 4303 O O . THR B 1 194 ? -3.83 -29.344 12.992 1 91.88 194 THR B O 1
ATOM 4306 N N . ALA B 1 195 ? -3.668 -28.828 10.844 1 89.56 195 ALA B N 1
ATOM 4307 C CA . ALA B 1 195 ? -3.639 -27.375 11.062 1 89.56 195 ALA B CA 1
ATOM 4308 C C . ALA B 1 195 ? -2.42 -26.969 11.883 1 89.56 195 ALA B C 1
ATOM 4310 O O . ALA B 1 195 ? -2.496 -26.062 12.711 1 89.56 195 ALA B O 1
ATOM 4311 N N . ASN B 1 196 ? -1.303 -27.766 11.664 1 90.19 196 ASN B N 1
ATOM 4312 C CA . ASN B 1 196 ? -0.072 -27.484 12.398 1 90.19 196 ASN B CA 1
ATOM 4313 C C . ASN B 1 196 ? 1.038 -27.016 11.461 1 90.19 196 ASN B C 1
ATOM 4315 O O . ASN B 1 196 ? 1.05 -27.359 10.281 1 90.19 196 ASN B O 1
ATOM 4319 N N . GLU B 1 197 ? 1.888 -26.25 12.117 1 92.5 197 GLU B N 1
ATOM 4320 C CA . GLU B 1 197 ? 3.098 -25.844 11.406 1 92.5 197 GLU B CA 1
ATOM 4321 C C . GLU B 1 197 ? 4.004 -27.031 11.133 1 92.5 197 GLU B C 1
ATOM 4323 O O . GLU B 1 197 ? 4.266 -27.844 12.023 1 92.5 197 GLU B O 1
ATOM 4328 N N . HIS B 1 198 ? 4.332 -27.203 9.922 1 92.44 198 HIS B N 1
ATOM 4329 C CA . HIS B 1 198 ? 5.234 -28.266 9.5 1 92.44 198 HIS B CA 1
ATOM 4330 C C . HIS B 1 198 ? 6.68 -27.781 9.461 1 92.44 198 HIS B C 1
ATOM 4332 O O . HIS B 1 198 ? 7.594 -28.5 9.867 1 92.44 198 HIS B O 1
ATOM 4338 N N . LEU B 1 199 ? 6.863 -26.641 8.961 1 92.25 199 LEU B N 1
ATOM 4339 C CA . LEU B 1 199 ? 8.188 -26.047 8.852 1 92.25 199 LEU B CA 1
ATOM 4340 C C . LEU B 1 199 ? 8.102 -24.531 8.82 1 92.25 199 LEU B C 1
ATOM 4342 O O . LEU B 1 199 ? 7.047 -23.969 8.531 1 92.25 199 LEU B O 1
ATOM 4346 N N . ARG B 1 200 ? 9.297 -23.906 9.219 1 94.06 200 ARG B N 1
ATOM 4347 C CA . ARG B 1 200 ? 9.391 -22.453 9.242 1 94.06 200 ARG B CA 1
ATOM 4348 C C . ARG B 1 200 ? 10.758 -21.984 8.75 1 94.06 200 ARG B C 1
ATOM 4350 O O . ARG B 1 200 ? 11.781 -22.562 9.109 1 94.06 200 ARG B O 1
ATOM 4357 N N . VAL B 1 201 ? 10.727 -21.047 7.875 1 96.25 201 VAL B N 1
ATOM 4358 C CA . VAL B 1 201 ? 11.914 -20.281 7.555 1 96.25 201 VAL B CA 1
ATOM 4359 C C . VAL B 1 201 ? 11.844 -18.906 8.234 1 96.25 201 VAL B C 1
ATOM 4361 O O . VAL B 1 201 ? 11.195 -17.984 7.73 1 96.25 201 VAL B O 1
ATOM 4364 N N . PRO B 1 202 ? 12.523 -18.766 9.359 1 93.94 202 PRO B N 1
ATOM 4365 C CA . PRO B 1 202 ? 12.484 -17.484 10.062 1 93.94 202 PRO B CA 1
ATOM 4366 C C . PRO B 1 202 ? 13.375 -16.422 9.406 1 93.94 202 PRO B C 1
ATOM 4368 O O . PRO B 1 202 ? 14.375 -16.766 8.766 1 93.94 202 PRO B O 1
ATOM 4371 N N . ASN B 1 203 ? 13.008 -15.211 9.531 1 93.06 203 ASN B N 1
ATOM 4372 C CA . ASN B 1 203 ? 13.805 -14.078 9.055 1 93.06 203 ASN B CA 1
ATOM 4373 C C . ASN B 1 203 ? 14.203 -14.25 7.594 1 93.06 203 ASN B C 1
ATOM 4375 O O . ASN B 1 203 ? 15.375 -14.094 7.246 1 93.06 203 ASN B O 1
ATOM 4379 N N . ALA B 1 204 ? 13.234 -14.672 6.82 1 96.38 204 ALA B N 1
ATOM 4380 C CA . ALA B 1 204 ? 13.5 -14.93 5.406 1 96.38 204 ALA B CA 1
ATOM 4381 C C . ALA B 1 204 ? 13.883 -13.648 4.676 1 96.38 204 ALA B C 1
ATOM 4383 O O . ALA B 1 204 ? 14.68 -13.672 3.732 1 96.38 204 ALA B O 1
ATOM 4384 N N . HIS B 1 205 ? 13.352 -12.516 5.129 1 94.94 205 HIS B N 1
ATOM 4385 C CA . HIS B 1 205 ? 13.617 -11.219 4.508 1 94.94 205 HIS B CA 1
ATOM 4386 C C . HIS B 1 205 ? 13.703 -10.117 5.555 1 94.94 205 HIS B C 1
ATOM 4388 O O . HIS B 1 205 ? 13.391 -10.336 6.727 1 94.94 205 HIS B O 1
ATOM 4394 N N . SER B 1 206 ? 14.156 -8.961 5.18 1 89 206 SER B N 1
ATOM 4395 C CA . SER B 1 206 ? 14.562 -7.914 6.113 1 89 206 SER B CA 1
ATOM 4396 C C . SER B 1 206 ? 13.383 -7.441 6.957 1 89 206 SER B C 1
ATOM 4398 O O . SER B 1 206 ? 13.492 -7.316 8.18 1 89 206 SER B O 1
ATOM 4400 N N . HIS B 1 207 ? 12.234 -7.164 6.289 1 84.69 207 HIS B N 1
ATOM 4401 C CA . HIS B 1 207 ? 11.102 -6.656 7.055 1 84.69 207 HIS B CA 1
ATOM 4402 C C . HIS B 1 207 ? 9.836 -7.461 6.773 1 84.69 207 HIS B C 1
ATOM 4404 O O . HIS B 1 207 ? 9.008 -7.652 7.664 1 84.69 207 HIS B O 1
ATOM 4410 N N . ARG B 1 208 ? 9.695 -7.887 5.488 1 91.94 208 ARG B N 1
ATOM 4411 C CA . ARG B 1 208 ? 8.5 -8.625 5.098 1 91.94 208 ARG B CA 1
ATOM 4412 C C . ARG B 1 208 ? 8.828 -9.711 4.078 1 91.94 208 ARG B C 1
ATOM 4414 O O . ARG B 1 208 ? 9.453 -9.438 3.053 1 91.94 208 ARG B O 1
ATOM 4421 N N . ALA B 1 209 ? 8.414 -10.93 4.418 1 96 209 ALA B N 1
ATOM 4422 C CA . ALA B 1 209 ? 8.305 -11.977 3.404 1 96 209 ALA B CA 1
ATOM 4423 C C . ALA B 1 209 ? 6.984 -11.867 2.646 1 96 209 ALA B C 1
ATOM 4425 O O . ALA B 1 209 ? 5.91 -11.945 3.242 1 96 209 ALA B O 1
ATOM 4426 N N . ILE B 1 210 ? 7.094 -11.719 1.336 1 96.94 210 ILE B N 1
ATOM 4427 C CA . ILE B 1 210 ? 5.902 -11.32 0.592 1 96.94 210 ILE B CA 1
ATOM 4428 C C . ILE B 1 210 ? 5.328 -12.531 -0.149 1 96.94 210 ILE B C 1
ATOM 4430 O O . ILE B 1 210 ? 4.121 -12.773 -0.114 1 96.94 210 ILE B O 1
ATOM 4434 N N . SER B 1 211 ? 6.176 -13.266 -0.819 1 98.31 211 SER B N 1
ATOM 4435 C CA . SER B 1 211 ? 5.703 -14.383 -1.636 1 98.31 211 SER B CA 1
ATOM 4436 C C . SER B 1 211 ? 6.527 -15.641 -1.388 1 98.31 211 SER B C 1
ATOM 4438 O O . SER B 1 211 ? 7.676 -15.555 -0.947 1 98.31 211 SER B O 1
ATOM 4440 N N . ILE B 1 212 ? 5.91 -16.766 -1.619 1 98.5 212 ILE B N 1
ATOM 4441 C CA . ILE B 1 212 ? 6.523 -18.078 -1.478 1 98.5 212 ILE B CA 1
ATOM 4442 C C . ILE B 1 212 ? 6.121 -18.969 -2.654 1 98.5 212 ILE B C 1
ATOM 4444 O O . ILE B 1 212 ? 5.016 -18.844 -3.186 1 98.5 212 ILE B O 1
ATOM 4448 N N . ASP B 1 213 ? 6.996 -19.766 -3.086 1 98.69 213 ASP B N 1
ATOM 4449 C CA . ASP B 1 213 ? 6.688 -20.828 -4.043 1 98.69 213 ASP B CA 1
ATOM 4450 C C . ASP B 1 213 ? 7.484 -22.094 -3.736 1 98.69 213 ASP B C 1
ATOM 4452 O O . ASP B 1 213 ? 8.523 -22.031 -3.08 1 98.69 213 ASP B O 1
ATOM 4456 N N . PHE B 1 214 ? 6.977 -23.203 -4.176 1 98.5 214 PHE B N 1
ATOM 4457 C CA . PHE B 1 214 ? 7.605 -24.484 -3.934 1 98.5 214 PHE B CA 1
ATOM 4458 C C . PHE B 1 214 ? 8.312 -24.984 -5.184 1 98.5 214 PHE B C 1
ATOM 4460 O O . PHE B 1 214 ? 7.793 -24.859 -6.293 1 98.5 214 PHE B O 1
ATOM 4467 N N . ASN B 1 215 ? 9.516 -25.484 -4.938 1 98.5 215 ASN B N 1
ATOM 4468 C CA . ASN B 1 215 ? 10.164 -26.188 -6.043 1 98.5 215 ASN B CA 1
ATOM 4469 C C . ASN B 1 215 ? 9.344 -27.375 -6.512 1 98.5 215 ASN B C 1
ATOM 4471 O O . ASN B 1 215 ? 8.945 -28.219 -5.707 1 98.5 215 ASN B O 1
ATOM 4475 N N . PRO B 1 216 ? 9.109 -27.438 -7.801 1 97.62 216 PRO B N 1
ATOM 4476 C CA . PRO B 1 216 ? 8.227 -28.5 -8.273 1 97.62 216 PRO B CA 1
ATOM 4477 C C . PRO B 1 216 ? 8.906 -29.875 -8.273 1 97.62 216 PRO B C 1
ATOM 4479 O O . PRO B 1 216 ? 8.227 -30.891 -8.305 1 97.62 216 PRO B O 1
ATOM 4482 N N . ASN B 1 217 ? 10.227 -29.891 -8.219 1 97.5 217 ASN B N 1
ATOM 4483 C CA . ASN B 1 217 ? 10.953 -31.141 -8.367 1 97.5 217 ASN B CA 1
ATOM 4484 C C . ASN B 1 217 ? 11.625 -31.562 -7.059 1 97.5 217 ASN B C 1
ATOM 4486 O O . ASN B 1 217 ? 11.914 -32.75 -6.848 1 97.5 217 ASN B O 1
ATOM 4490 N N . LEU B 1 218 ? 11.922 -30.594 -6.281 1 97 218 LEU B N 1
ATOM 4491 C CA . LEU B 1 218 ? 12.578 -30.844 -5.004 1 97 218 LEU B CA 1
ATOM 4492 C C . LEU B 1 218 ? 11.633 -30.578 -3.84 1 97 218 LEU B C 1
ATOM 4494 O O . LEU B 1 218 ? 11.32 -29.422 -3.541 1 97 218 LEU B O 1
ATOM 4498 N N . GLN B 1 219 ? 11.328 -31.531 -3.131 1 95.19 219 GLN B N 1
ATOM 4499 C CA . GLN B 1 219 ? 10.273 -31.5 -2.123 1 95.19 219 GLN B CA 1
ATOM 4500 C C . GLN B 1 219 ? 10.625 -30.562 -0.981 1 95.19 219 GLN B C 1
ATOM 4502 O O . GLN B 1 219 ? 9.742 -29.953 -0.363 1 95.19 219 GLN B O 1
ATOM 4507 N N . HIS B 1 220 ? 11.875 -30.375 -0.697 1 95.5 220 HIS B N 1
ATOM 4508 C CA . HIS B 1 220 ? 12.266 -29.625 0.492 1 95.5 220 HIS B CA 1
ATOM 4509 C C . HIS B 1 220 ? 12.867 -28.266 0.12 1 95.5 220 HIS B C 1
ATOM 4511 O O . HIS B 1 220 ? 13.602 -27.672 0.911 1 95.5 220 HIS B O 1
ATOM 4517 N N . VAL B 1 221 ? 12.578 -27.859 -1.073 1 97.69 221 VAL B N 1
ATOM 4518 C CA . VAL B 1 221 ? 13.148 -26.578 -1.522 1 97.69 221 VAL B CA 1
ATOM 4519 C C . VAL B 1 221 ? 12.023 -25.594 -1.826 1 97.69 221 VAL B C 1
ATOM 4521 O O . VAL B 1 221 ? 11.078 -25.922 -2.547 1 97.69 221 VAL B O 1
ATOM 4524 N N . ILE B 1 222 ? 12.125 -24.453 -1.207 1 98.5 222 ILE B N 1
ATOM 4525 C CA . ILE B 1 222 ? 11.156 -23.375 -1.456 1 98.5 222 ILE B CA 1
ATOM 4526 C C . ILE B 1 222 ? 11.891 -22.094 -1.838 1 98.5 222 ILE B C 1
ATOM 4528 O O . ILE B 1 222 ? 13.094 -21.969 -1.599 1 98.5 222 ILE B O 1
ATOM 4532 N N . ALA B 1 223 ? 11.203 -21.203 -2.49 1 98.81 223 ALA B N 1
ATOM 4533 C CA . ALA B 1 223 ? 11.695 -19.859 -2.773 1 98.81 223 ALA B CA 1
ATOM 4534 C C . ALA B 1 223 ? 10.828 -18.812 -2.092 1 98.81 223 ALA B C 1
ATOM 4536 O O . ALA B 1 223 ? 9.609 -18.969 -1.992 1 98.81 223 ALA B O 1
ATOM 4537 N N . THR B 1 224 ? 11.406 -17.781 -1.563 1 98.69 224 THR B N 1
ATOM 4538 C CA . THR B 1 224 ? 10.695 -16.641 -0.99 1 98.69 224 THR B CA 1
ATOM 4539 C C . THR B 1 224 ? 11.227 -15.328 -1.562 1 98.69 224 THR B C 1
ATOM 4541 O O . THR B 1 224 ? 12.352 -15.273 -2.061 1 98.69 224 THR B O 1
ATOM 4544 N N . CYS B 1 225 ? 10.422 -14.328 -1.607 1 98.69 225 CYS B N 1
ATOM 4545 C CA . CYS B 1 225 ? 10.836 -12.969 -1.937 1 98.69 225 CYS B CA 1
ATOM 4546 C C . CYS B 1 225 ? 10.219 -11.961 -0.975 1 98.69 225 CYS B C 1
ATOM 4548 O O . CYS B 1 225 ? 9.297 -12.297 -0.226 1 98.69 225 CYS B O 1
ATOM 4550 N N . GLY B 1 226 ? 10.789 -10.781 -0.964 1 96.25 226 GLY B N 1
ATOM 4551 C CA . GLY B 1 226 ? 10.32 -9.836 0.033 1 96.25 226 GLY B CA 1
ATOM 4552 C C . GLY B 1 226 ? 10.609 -8.391 -0.331 1 96.25 226 GLY B C 1
ATOM 4553 O O . GLY B 1 226 ? 10.727 -8.055 -1.512 1 96.25 226 GLY B O 1
ATOM 4554 N N . ASP B 1 227 ? 10.57 -7.551 0.734 1 90.38 227 ASP B N 1
ATOM 4555 C CA . ASP B 1 227 ? 10.656 -6.105 0.548 1 90.38 227 ASP B CA 1
ATOM 4556 C C . ASP B 1 227 ? 12.117 -5.652 0.471 1 90.38 227 ASP B C 1
ATOM 4558 O O . ASP B 1 227 ? 12.398 -4.453 0.417 1 90.38 227 ASP B O 1
ATOM 4562 N N . ASP B 1 228 ? 13.086 -6.555 0.455 1 91.31 228 ASP B N 1
ATOM 4563 C CA . ASP B 1 228 ? 14.508 -6.223 0.406 1 91.31 228 ASP B CA 1
ATOM 4564 C C . ASP B 1 228 ? 15.062 -6.398 -1.004 1 91.31 228 ASP B C 1
ATOM 4566 O O . ASP B 1 228 ? 16.266 -6.293 -1.218 1 91.31 228 ASP B O 1
ATOM 4570 N N . GLY B 1 229 ? 14.234 -6.73 -1.937 1 94.12 229 GLY B N 1
ATOM 4571 C CA . GLY B 1 229 ? 14.648 -6.875 -3.322 1 94.12 229 GLY B CA 1
ATOM 4572 C C . GLY B 1 229 ? 15.258 -8.234 -3.623 1 94.12 229 GLY B C 1
ATOM 4573 O O . GLY B 1 229 ? 15.68 -8.492 -4.75 1 94.12 229 GLY B O 1
ATOM 4574 N N . TYR B 1 230 ? 15.25 -9.125 -2.605 1 97.31 230 TYR B N 1
ATOM 4575 C CA . TYR B 1 230 ? 15.914 -10.422 -2.744 1 97.31 230 TYR B CA 1
ATOM 4576 C C . TYR B 1 230 ? 14.906 -11.523 -3.035 1 97.31 230 TYR B C 1
ATOM 4578 O O . TYR B 1 230 ? 13.734 -11.414 -2.668 1 97.31 230 TYR B O 1
ATOM 4586 N N . VAL B 1 231 ? 15.414 -12.508 -3.746 1 98.5 231 VAL B N 1
ATOM 4587 C CA . VAL B 1 231 ? 14.812 -13.828 -3.865 1 98.5 231 VAL B CA 1
ATOM 4588 C C . VAL B 1 231 ? 15.734 -14.875 -3.246 1 98.5 231 VAL B C 1
ATOM 4590 O O . VAL B 1 231 ? 16.938 -14.914 -3.555 1 98.5 231 VAL B O 1
ATOM 4593 N N . ARG B 1 232 ? 15.18 -15.68 -2.352 1 98.62 232 ARG B N 1
ATOM 4594 C CA . ARG B 1 232 ? 16.016 -16.656 -1.667 1 98.62 232 ARG B CA 1
ATOM 4595 C C . ARG B 1 232 ? 15.445 -18.062 -1.811 1 98.62 232 ARG B C 1
ATOM 4597 O O . ARG B 1 232 ? 14.227 -18.25 -1.751 1 98.62 232 ARG B O 1
ATOM 4604 N N . ILE B 1 233 ? 16.312 -18.938 -2.049 1 98.62 233 ILE B N 1
ATOM 4605 C CA . ILE B 1 233 ? 15.977 -20.344 -2.127 1 98.62 233 ILE B CA 1
ATOM 4606 C C . ILE B 1 233 ? 16.438 -21.062 -0.859 1 98.62 233 ILE B C 1
ATOM 4608 O O . ILE B 1 233 ? 17.562 -20.859 -0.406 1 98.62 233 ILE B O 1
ATOM 4612 N N . TRP B 1 234 ? 15.539 -21.859 -0.336 1 98.44 234 TRP B N 1
ATOM 4613 C CA . TRP B 1 234 ? 15.789 -22.469 0.964 1 98.44 234 TRP B CA 1
ATOM 4614 C C . TRP B 1 234 ? 15.672 -23.984 0.88 1 98.44 234 TRP B C 1
ATOM 4616 O O . TRP B 1 234 ? 14.812 -24.516 0.166 1 98.44 234 TRP B O 1
ATOM 4626 N N . ASP B 1 235 ? 16.516 -24.625 1.604 1 96.94 235 ASP B N 1
ATOM 4627 C CA . ASP B 1 235 ? 16.281 -26.016 2.006 1 96.94 235 ASP B CA 1
ATOM 4628 C C . ASP B 1 235 ? 15.539 -26.078 3.342 1 96.94 235 ASP B C 1
ATOM 4630 O O . ASP B 1 235 ? 16.094 -25.719 4.383 1 96.94 235 ASP B O 1
ATOM 4634 N N . THR B 1 236 ? 14.352 -26.516 3.326 1 94.38 236 THR B N 1
ATOM 4635 C CA . THR B 1 236 ? 13.492 -26.438 4.5 1 94.38 236 THR B CA 1
ATOM 4636 C C . THR B 1 236 ? 14 -27.359 5.602 1 94.38 236 THR B C 1
ATOM 4638 O O . THR B 1 236 ? 13.562 -27.266 6.75 1 94.38 236 THR B O 1
ATOM 4641 N N . ARG B 1 237 ? 14.914 -28.234 5.316 1 93.81 237 ARG B N 1
ATOM 4642 C CA . ARG B 1 237 ? 15.508 -29.109 6.316 1 93.81 237 ARG B CA 1
ATOM 4643 C C . ARG B 1 237 ? 16.594 -28.391 7.098 1 93.81 237 ARG B C 1
ATOM 4645 O O . ARG B 1 237 ? 17 -28.828 8.18 1 93.81 237 ARG B O 1
ATOM 4652 N N . SER B 1 238 ? 17.125 -27.297 6.469 1 93.06 238 SER B N 1
ATOM 4653 C CA . SER B 1 238 ? 18.094 -26.406 7.102 1 93.06 238 SER B CA 1
ATOM 4654 C C . SER B 1 238 ? 17.766 -24.953 6.824 1 93.06 238 SER B C 1
ATOM 4656 O O . SER B 1 238 ? 18.484 -24.281 6.09 1 93.06 238 SER B O 1
ATOM 4658 N N . PRO B 1 239 ? 16.719 -24.469 7.527 1 92.75 239 PRO B N 1
ATOM 4659 C CA . PRO B 1 239 ? 16.156 -23.188 7.113 1 92.75 239 PRO B CA 1
ATOM 4660 C C . PRO B 1 239 ? 16.891 -21.984 7.715 1 92.75 239 PRO B C 1
ATOM 4662 O O . PRO B 1 239 ? 16.438 -20.844 7.566 1 92.75 239 PRO B O 1
ATOM 4665 N N . THR B 1 240 ? 18.031 -22.109 8.281 1 91.56 240 THR B N 1
ATOM 4666 C CA . THR B 1 240 ? 18.75 -21.047 8.961 1 91.56 240 THR B CA 1
ATOM 4667 C C . THR B 1 240 ? 19.562 -20.219 7.957 1 91.56 240 THR B C 1
ATOM 4669 O O . THR B 1 240 ? 19.875 -19.047 8.203 1 91.56 240 THR B O 1
ATOM 4672 N N . GLU B 1 241 ? 19.938 -20.906 6.867 1 95.44 241 GLU B N 1
ATOM 4673 C CA . GLU B 1 241 ? 20.688 -20.234 5.816 1 95.44 241 GLU B CA 1
ATOM 4674 C C . GLU B 1 241 ? 20.109 -20.547 4.438 1 95.44 241 GLU B C 1
ATOM 4676 O O . GLU B 1 241 ? 19.859 -21.719 4.125 1 95.44 241 GLU B O 1
ATOM 4681 N N . ALA B 1 242 ? 20.047 -19.516 3.688 1 97.69 242 ALA B N 1
ATOM 4682 C CA . ALA B 1 242 ? 19.516 -19.734 2.342 1 97.69 242 ALA B CA 1
ATOM 4683 C C . ALA B 1 242 ? 20.516 -20.516 1.487 1 97.69 242 ALA B C 1
ATOM 4685 O O . ALA B 1 242 ? 21.734 -20.312 1.587 1 97.69 242 ALA B O 1
ATOM 4686 N N . LEU B 1 243 ? 19.984 -21.406 0.649 1 97.12 243 LEU B N 1
ATOM 4687 C CA . LEU B 1 243 ? 20.812 -22.094 -0.338 1 97.12 243 LEU B CA 1
ATOM 4688 C C . LEU B 1 243 ? 21.406 -21.094 -1.335 1 97.12 243 LEU B C 1
ATOM 4690 O O . LEU B 1 243 ? 22.531 -21.281 -1.796 1 97.12 243 LEU B O 1
ATOM 4694 N N . MET B 1 244 ? 20.594 -20.141 -1.659 1 97.44 244 MET B N 1
ATOM 4695 C CA . MET B 1 244 ? 20.969 -19.125 -2.645 1 97.44 244 MET B CA 1
ATOM 4696 C C . MET B 1 244 ? 20.172 -17.844 -2.426 1 97.44 244 MET B C 1
ATOM 4698 O O . MET B 1 244 ? 19 -17.875 -2.061 1 97.44 244 MET B O 1
ATOM 4702 N N . SER B 1 245 ? 20.859 -16.719 -2.621 1 97.69 245 SER B N 1
ATOM 4703 C CA . SER B 1 245 ? 20.219 -15.398 -2.586 1 97.69 245 SER B CA 1
ATOM 4704 C C . SER B 1 245 ? 20.469 -14.633 -3.883 1 97.69 245 SER B C 1
ATOM 4706 O O . SER B 1 245 ? 21.609 -14.445 -4.293 1 97.69 245 SER B O 1
ATOM 4708 N N . LEU B 1 246 ? 19.422 -14.336 -4.52 1 97.44 246 LEU B N 1
ATOM 4709 C CA . LEU B 1 246 ? 19.469 -13.477 -5.699 1 97.44 246 LEU B CA 1
ATOM 4710 C C . LEU B 1 246 ? 18.922 -12.086 -5.391 1 97.44 246 LEU B C 1
ATOM 4712 O O . LEU B 1 246 ? 18.016 -11.945 -4.566 1 97.44 246 LEU B O 1
ATOM 4716 N N . HIS B 1 247 ? 19.469 -11.055 -6.027 1 96 247 HIS B N 1
ATOM 4717 C CA . HIS B 1 247 ? 19 -9.688 -5.852 1 96 247 HIS B CA 1
ATOM 4718 C C . HIS B 1 247 ? 18.547 -9.086 -7.18 1 96 247 HIS B C 1
ATOM 4720 O O . HIS B 1 247 ? 19.094 -8.078 -7.629 1 96 247 HIS B O 1
ATOM 4726 N N . PRO B 1 248 ? 17.484 -9.562 -7.691 1 96.62 248 PRO B N 1
ATOM 4727 C CA . PRO B 1 248 ? 17.078 -9.172 -9.047 1 96.62 248 PRO B CA 1
ATOM 4728 C C . PRO B 1 248 ? 16.406 -7.801 -9.086 1 96.62 248 PRO B C 1
ATOM 4730 O O . PRO B 1 248 ? 16.297 -7.191 -10.156 1 96.62 248 PRO B O 1
ATOM 4733 N N . HIS B 1 249 ? 15.945 -7.293 -8 1 94.81 249 HIS B N 1
ATOM 4734 C CA . HIS B 1 249 ? 15.133 -6.082 -8.047 1 94.81 249 HIS B CA 1
ATOM 4735 C C . HIS B 1 249 ? 15.703 -4.996 -7.148 1 94.81 249 HIS B C 1
ATOM 4737 O O . HIS B 1 249 ? 16.234 -5.289 -6.074 1 94.81 249 HIS B O 1
ATOM 4743 N N . ALA B 1 250 ? 15.492 -3.764 -7.586 1 89.31 250 ALA B N 1
ATOM 4744 C CA . ALA B 1 250 ? 15.953 -2.611 -6.812 1 89.31 250 ALA B CA 1
ATOM 4745 C C . ALA B 1 250 ? 14.945 -2.238 -5.73 1 89.31 250 ALA B C 1
ATOM 4747 O O . ALA B 1 250 ? 15.25 -1.465 -4.824 1 89.31 250 ALA B O 1
ATOM 4748 N N . HIS B 1 251 ? 13.766 -2.77 -5.828 1 89.81 251 HIS B N 1
ATOM 4749 C CA . HIS B 1 251 ? 12.68 -2.494 -4.902 1 89.81 251 HIS B CA 1
ATOM 4750 C C . HIS B 1 251 ? 11.992 -3.783 -4.461 1 89.81 251 HIS B C 1
ATOM 4752 O O . HIS B 1 251 ? 12.555 -4.871 -4.594 1 89.81 251 HIS B O 1
ATOM 4758 N N . TRP B 1 252 ? 10.797 -3.689 -3.852 1 92.56 252 TRP B N 1
ATOM 4759 C CA . TRP B 1 252 ? 10.086 -4.84 -3.305 1 92.56 252 TRP B CA 1
ATOM 4760 C C . TRP B 1 252 ? 9.781 -5.863 -4.395 1 92.56 252 TRP B C 1
ATOM 4762 O O . TRP B 1 252 ? 9.43 -5.5 -5.516 1 92.56 252 TRP B O 1
ATOM 4772 N N . VAL B 1 253 ? 9.961 -7.086 -4.051 1 97.94 253 VAL B N 1
ATOM 4773 C CA . VAL B 1 253 ? 9.562 -8.18 -4.93 1 97.94 253 VAL B CA 1
ATOM 4774 C C . VAL B 1 253 ? 8.203 -8.719 -4.5 1 97.94 253 VAL B C 1
ATOM 4776 O O . VAL B 1 253 ? 8.031 -9.148 -3.355 1 97.94 253 VAL B O 1
ATOM 4779 N N . TRP B 1 254 ? 7.258 -8.773 -5.434 1 98.25 254 TRP B N 1
ATOM 4780 C CA . TRP B 1 254 ? 5.875 -9.055 -5.055 1 98.25 254 TRP B CA 1
ATOM 4781 C C . TRP B 1 254 ? 5.531 -10.516 -5.297 1 98.25 254 TRP B C 1
ATOM 4783 O O . TRP B 1 254 ? 4.633 -11.062 -4.656 1 98.25 254 TRP B O 1
ATOM 4793 N N . GLN B 1 255 ? 6.254 -11.102 -6.27 1 98.56 255 GLN B N 1
ATOM 4794 C CA . GLN B 1 255 ? 5.93 -12.492 -6.57 1 98.56 255 GLN B CA 1
ATOM 4795 C C . GLN B 1 255 ? 7.152 -13.242 -7.082 1 98.56 255 GLN B C 1
ATOM 4797 O O . GLN B 1 255 ? 7.945 -12.703 -7.852 1 98.56 255 GLN B O 1
ATOM 4802 N N . VAL B 1 256 ? 7.289 -14.492 -6.637 1 98.81 256 VAL B N 1
ATOM 4803 C CA . VAL B 1 256 ? 8.289 -15.422 -7.145 1 98.81 256 VAL B CA 1
ATOM 4804 C C . VAL B 1 256 ? 7.617 -16.719 -7.582 1 98.81 256 VAL B C 1
ATOM 4806 O O . VAL B 1 256 ? 6.734 -17.234 -6.891 1 98.81 256 VAL B O 1
ATOM 4809 N N . ARG B 1 257 ? 7.977 -17.203 -8.773 1 98.69 257 ARG B N 1
ATOM 4810 C CA . ARG B 1 257 ? 7.43 -18.453 -9.305 1 98.69 257 ARG B CA 1
ATOM 4811 C C . ARG B 1 257 ? 8.531 -19.312 -9.906 1 98.69 257 ARG B C 1
ATOM 4813 O O . ARG B 1 257 ? 9.273 -18.875 -10.781 1 98.69 257 ARG B O 1
ATOM 4820 N N . PHE B 1 258 ? 8.547 -20.562 -9.422 1 98.62 258 PHE B N 1
ATOM 4821 C CA . PHE B 1 258 ? 9.359 -21.547 -10.133 1 98.62 258 PHE B CA 1
ATOM 4822 C C . PHE B 1 258 ? 8.734 -21.891 -11.477 1 98.62 258 PHE B C 1
ATOM 4824 O O . PHE B 1 258 ? 7.512 -21.859 -11.625 1 98.62 258 PHE B O 1
ATOM 4831 N N . HIS B 1 259 ? 9.664 -22.141 -12.43 1 97.81 259 HIS B N 1
ATOM 4832 C CA . HIS B 1 259 ? 9.133 -22.812 -13.609 1 97.81 259 HIS B CA 1
ATOM 4833 C C . HIS B 1 259 ? 8.562 -24.172 -13.258 1 97.81 259 HIS B C 1
ATOM 4835 O O . HIS B 1 259 ? 9.141 -24.906 -12.445 1 97.81 259 HIS B O 1
ATOM 4841 N N . PRO B 1 260 ? 7.484 -24.5 -13.906 1 95.31 260 PRO B N 1
ATOM 4842 C CA . PRO B 1 260 ? 6.801 -25.734 -13.469 1 95.31 260 PRO B CA 1
ATOM 4843 C C . PRO B 1 260 ? 7.594 -27 -13.797 1 95.31 260 PRO B C 1
ATOM 4845 O O . PRO B 1 260 ? 7.383 -28.031 -13.172 1 95.31 260 PRO B O 1
ATOM 4848 N N . VAL B 1 261 ? 8.523 -26.938 -14.727 1 94.75 261 VAL B N 1
ATOM 4849 C CA . VAL B 1 261 ? 9.273 -28.109 -15.156 1 94.75 261 VAL B CA 1
ATOM 4850 C C . VAL B 1 261 ? 10.758 -27.891 -14.875 1 94.75 261 VAL B C 1
ATOM 4852 O O . VAL B 1 261 ? 11.414 -28.75 -14.258 1 94.75 261 VAL B O 1
ATOM 4855 N N . HIS B 1 262 ? 11.258 -26.781 -15.32 1 95.25 262 HIS B N 1
ATOM 4856 C CA . HIS B 1 262 ? 12.664 -26.438 -15.141 1 95.25 262 HIS B CA 1
ATOM 4857 C C . HIS B 1 262 ? 12.875 -25.641 -13.867 1 95.25 262 HIS B C 1
ATOM 4859 O O . HIS B 1 262 ? 12.945 -24.406 -13.906 1 95.25 262 HIS B O 1
ATOM 4865 N N . ASP B 1 263 ? 13.141 -26.375 -12.781 1 96.56 263 ASP B N 1
ATOM 4866 C CA . ASP B 1 263 ? 13.125 -25.75 -11.461 1 96.56 263 ASP B CA 1
ATOM 4867 C C . ASP B 1 263 ? 14.352 -24.859 -11.258 1 96.56 263 ASP B C 1
ATOM 4869 O O . ASP B 1 263 ? 14.5 -24.219 -10.219 1 96.56 263 ASP B O 1
ATOM 4873 N N . GLN B 1 264 ? 15.266 -24.766 -12.234 1 95.81 264 GLN B N 1
ATOM 4874 C CA . GLN B 1 264 ? 16.359 -23.812 -12.156 1 95.81 264 GLN B CA 1
ATOM 4875 C C . GLN B 1 264 ? 15.898 -22.406 -12.555 1 95.81 264 GLN B C 1
ATOM 4877 O O . GLN B 1 264 ? 16.609 -21.422 -12.32 1 95.81 264 GLN B O 1
ATOM 4882 N N . LEU B 1 265 ? 14.719 -22.312 -13.203 1 97.56 265 LEU B N 1
ATOM 4883 C CA . LEU B 1 265 ? 14.219 -21.016 -13.648 1 97.56 265 LEU B CA 1
ATOM 4884 C C . LEU B 1 265 ? 13.242 -20.438 -12.633 1 97.56 265 LEU B C 1
ATOM 4886 O O . LEU B 1 265 ? 12.344 -21.141 -12.156 1 97.56 265 LEU B O 1
ATOM 4890 N N . LEU B 1 266 ? 13.422 -19.172 -12.328 1 98.44 266 LEU B N 1
ATOM 4891 C CA . LEU B 1 266 ? 12.531 -18.422 -11.453 1 98.44 266 LEU B CA 1
ATOM 4892 C C . LEU B 1 266 ? 12.055 -17.141 -12.141 1 98.44 266 LEU B C 1
ATOM 4894 O O . LEU B 1 266 ? 12.844 -16.438 -12.773 1 98.44 266 LEU B O 1
ATOM 4898 N N . LEU B 1 267 ? 10.828 -16.922 -12.039 1 98.69 267 LEU B N 1
ATOM 4899 C CA . LEU B 1 267 ? 10.203 -15.688 -12.531 1 98.69 267 LEU B CA 1
ATOM 4900 C C . LEU B 1 267 ? 9.797 -14.789 -11.367 1 98.69 267 LEU B C 1
ATOM 4902 O O . LEU B 1 267 ? 9.172 -15.25 -10.414 1 98.69 267 LEU B O 1
ATOM 4906 N N . THR B 1 268 ? 10.188 -13.469 -11.406 1 98.75 268 THR B N 1
ATOM 4907 C CA . THR B 1 268 ? 9.844 -12.562 -10.312 1 98.75 268 THR B CA 1
ATOM 4908 C C . THR B 1 268 ? 9.344 -11.227 -10.852 1 98.75 268 THR B C 1
ATOM 4910 O O . THR B 1 268 ? 9.812 -10.758 -11.891 1 98.75 268 THR B O 1
ATOM 4913 N N . GLY B 1 269 ? 8.344 -10.648 -10.203 1 98.44 269 GLY B N 1
ATOM 4914 C CA . GLY B 1 269 ? 7.859 -9.305 -10.453 1 98.44 269 GLY B CA 1
ATOM 4915 C C . GLY B 1 269 ? 8.062 -8.367 -9.273 1 98.44 269 GLY B C 1
ATOM 4916 O O . GLY B 1 269 ? 7.887 -8.766 -8.125 1 98.44 269 GLY B O 1
ATOM 4917 N N . GLY B 1 270 ? 8.445 -7.117 -9.609 1 96.38 270 GLY B N 1
ATOM 4918 C CA . GLY B 1 270 ? 8.773 -6.203 -8.523 1 96.38 270 GLY B CA 1
ATOM 4919 C C . GLY B 1 270 ? 8.18 -4.82 -8.711 1 96.38 270 GLY B C 1
ATOM 4920 O O . GLY B 1 270 ? 7.691 -4.492 -9.797 1 96.38 270 GLY B O 1
ATOM 4921 N N . SER B 1 271 ? 8.211 -4.027 -7.637 1 93.06 271 SER B N 1
ATOM 4922 C CA . SER B 1 271 ? 7.719 -2.652 -7.672 1 93.06 271 SER B CA 1
ATOM 4923 C C . SER B 1 271 ? 8.727 -1.724 -8.344 1 93.06 271 SER B C 1
ATOM 4925 O O . SER B 1 271 ? 8.492 -0.516 -8.438 1 93.06 271 SER B O 1
ATOM 4927 N N . ASP B 1 272 ? 9.852 -2.209 -8.867 1 89.88 272 ASP B N 1
ATOM 4928 C CA . ASP B 1 272 ? 10.742 -1.43 -9.719 1 89.88 272 ASP B CA 1
ATOM 4929 C C . ASP B 1 272 ? 10.273 -1.46 -11.172 1 89.88 272 ASP B C 1
ATOM 4931 O O . ASP B 1 272 ? 11.039 -1.128 -12.086 1 89.88 272 ASP B O 1
ATOM 4935 N N . ALA B 1 273 ? 9.086 -1.989 -11.422 1 92.12 273 ALA B N 1
ATOM 4936 C CA . ALA B 1 273 ? 8.414 -2.023 -12.719 1 92.12 273 ALA B CA 1
ATOM 4937 C C . ALA B 1 273 ? 9.102 -3.004 -13.664 1 92.12 273 ALA B C 1
ATOM 4939 O O . ALA B 1 273 ? 9.109 -2.801 -14.883 1 92.12 273 ALA B O 1
ATOM 4940 N N . CYS B 1 274 ? 9.695 -4.062 -13.031 1 94.75 274 CYS B N 1
ATOM 4941 C CA . CYS B 1 274 ? 10.414 -5.02 -13.867 1 94.75 274 CYS B CA 1
ATOM 4942 C C . CYS B 1 274 ? 10 -6.449 -13.539 1 94.75 274 CYS B C 1
ATOM 4944 O O . CYS B 1 274 ? 9.539 -6.727 -12.43 1 94.75 274 CYS B O 1
ATOM 4946 N N . VAL B 1 275 ? 10.141 -7.25 -14.562 1 97.88 275 VAL B N 1
ATOM 4947 C CA . VAL B 1 275 ? 10.07 -8.703 -14.43 1 97.88 275 VAL B CA 1
ATOM 4948 C C . VAL B 1 275 ? 11.43 -9.32 -14.734 1 97.88 275 VAL B C 1
ATOM 4950 O O . VAL B 1 275 ? 12.094 -8.938 -15.703 1 97.88 275 VAL B O 1
ATOM 4953 N N . VAL B 1 276 ? 11.836 -10.25 -13.875 1 98 276 VAL B N 1
ATOM 4954 C CA . VAL B 1 276 ? 13.164 -10.805 -14.055 1 98 276 VAL B CA 1
ATOM 4955 C C . VAL B 1 276 ? 13.086 -12.328 -14.117 1 98 276 VAL B C 1
ATOM 4957 O O . VAL B 1 276 ? 12.453 -12.961 -13.266 1 98 276 VAL B O 1
ATOM 4960 N N . LEU B 1 277 ? 13.586 -12.844 -15.172 1 97.94 277 LEU B N 1
ATOM 4961 C CA . LEU B 1 277 ? 13.852 -14.273 -15.258 1 97.94 277 LEU B CA 1
ATOM 4962 C C . LEU B 1 277 ? 15.25 -14.602 -14.758 1 97.94 277 LEU B C 1
ATOM 4964 O O . LEU B 1 277 ? 16.234 -14.07 -15.266 1 97.94 277 LEU B O 1
ATOM 4968 N N . SER B 1 278 ? 15.289 -15.43 -13.758 1 98.25 278 SER B N 1
ATOM 4969 C CA . SER B 1 278 ? 16.578 -15.789 -13.164 1 98.25 278 SER B CA 1
ATOM 4970 C C . SER B 1 278 ? 16.828 -17.297 -13.281 1 98.25 278 SER B C 1
ATOM 4972 O O . SER B 1 278 ? 15.898 -18.062 -13.508 1 98.25 278 SER B O 1
ATOM 4974 N N . CYS B 1 279 ? 18.094 -17.594 -13.172 1 97.44 279 CYS B N 1
ATOM 4975 C CA . CYS B 1 279 ? 18.516 -18.984 -13.164 1 97.44 279 CYS B CA 1
ATOM 4976 C C . CYS B 1 279 ? 19.188 -19.344 -11.844 1 97.44 279 CYS B C 1
ATOM 4978 O O . CYS B 1 279 ? 20.062 -18.609 -11.367 1 97.44 279 CYS B O 1
ATOM 4980 N N . ALA B 1 280 ? 18.734 -20.391 -11.242 1 97 280 ALA B N 1
ATOM 4981 C CA . ALA B 1 280 ? 19.344 -20.969 -10.047 1 97 280 ALA B CA 1
ATOM 4982 C C . ALA B 1 280 ? 19.781 -22.406 -10.289 1 97 280 ALA B C 1
ATOM 4984 O O . ALA B 1 280 ? 19.391 -23.312 -9.555 1 97 280 ALA B O 1
ATOM 4985 N N . GLN B 1 281 ? 20.688 -22.578 -11.164 1 94.44 281 GLN B N 1
ATOM 4986 C CA . GLN B 1 281 ? 21.109 -23.891 -11.617 1 94.44 281 GLN B CA 1
ATOM 4987 C C . GLN B 1 281 ? 21.781 -24.672 -10.5 1 94.44 281 GLN B C 1
ATOM 4989 O O . GLN B 1 281 ? 21.547 -25.875 -10.328 1 94.44 281 GLN B O 1
ATOM 4994 N N . SER B 1 282 ? 22.562 -24.047 -9.703 1 94.25 282 SER B N 1
ATOM 4995 C CA . SER B 1 282 ? 23.406 -24.688 -8.695 1 94.25 282 SER B CA 1
ATOM 4996 C C . SER B 1 282 ? 22.562 -25.328 -7.598 1 94.25 282 SER B C 1
ATOM 4998 O O . SER B 1 282 ? 23.047 -26.188 -6.852 1 94.25 282 SER B O 1
ATOM 5000 N N . VAL B 1 283 ? 21.312 -24.906 -7.5 1 95.5 283 VAL B N 1
ATOM 5001 C CA . VAL B 1 283 ? 20.484 -25.453 -6.422 1 95.5 283 VAL B CA 1
ATOM 5002 C C . VAL B 1 283 ? 19.266 -26.141 -7.012 1 95.5 283 VAL B C 1
ATOM 5004 O O . VAL B 1 283 ? 18.25 -26.344 -6.32 1 95.5 283 VAL B O 1
ATOM 5007 N N . SER B 1 284 ? 19.344 -26.484 -8.25 1 95.19 284 SER B N 1
ATOM 5008 C CA . SER B 1 284 ? 18.234 -27.141 -8.938 1 95.19 284 SER B CA 1
ATOM 5009 C C . SER B 1 284 ? 18.328 -28.656 -8.828 1 95.19 284 SER B C 1
ATOM 5011 O O . SER B 1 284 ? 19.328 -29.188 -8.344 1 95.19 284 SER B O 1
ATOM 5013 N N . SER B 1 285 ? 17.328 -29.297 -9.234 1 93.81 285 SER B N 1
ATOM 5014 C CA . SER B 1 285 ? 17.297 -30.766 -9.203 1 93.81 285 SER B CA 1
ATOM 5015 C C . SER B 1 285 ? 18.312 -31.359 -10.172 1 93.81 285 SER B C 1
ATOM 5017 O O . SER B 1 285 ? 18.828 -32.469 -9.945 1 93.81 285 SER B O 1
ATOM 5019 N N . GLU B 1 286 ? 18.609 -30.656 -11.234 1 86.06 286 GLU B N 1
ATOM 5020 C CA . GLU B 1 286 ? 19.562 -31.125 -12.234 1 86.06 286 GLU B CA 1
ATOM 5021 C C . GLU B 1 286 ? 20.969 -31.188 -11.656 1 86.06 286 GLU B C 1
ATOM 5023 O O . GLU B 1 286 ? 21.75 -32.094 -11.984 1 86.06 286 GLU B O 1
ATOM 5028 N N . GLN B 1 287 ? 21.281 -30.25 -10.859 1 80.62 287 GLN B N 1
ATOM 5029 C CA . GLN B 1 287 ? 22.609 -30.219 -10.25 1 80.62 287 GLN B CA 1
ATOM 5030 C C . GLN B 1 287 ? 22.781 -31.359 -9.25 1 80.62 287 GLN B C 1
ATOM 5032 O O . GLN B 1 287 ? 23.859 -31.953 -9.172 1 80.62 287 GLN B O 1
ATOM 5037 N N . ILE B 1 288 ? 21.828 -31.672 -8.562 1 72.75 288 ILE B N 1
ATOM 5038 C CA . ILE B 1 288 ? 21.875 -32.719 -7.559 1 72.75 288 ILE B CA 1
ATOM 5039 C C . ILE B 1 288 ? 22.031 -34.094 -8.234 1 72.75 288 ILE B C 1
ATOM 5041 O O . ILE B 1 288 ? 22.812 -34.938 -7.781 1 72.75 288 ILE B O 1
ATOM 5045 N N . GLU B 1 289 ? 21.406 -34.281 -9.32 1 70.31 289 GLU B N 1
ATOM 5046 C CA . GLU B 1 289 ? 21.516 -35.531 -10.07 1 70.31 289 GLU B CA 1
ATOM 5047 C C . GLU B 1 289 ? 22.922 -35.719 -10.641 1 70.31 289 GLU B C 1
ATOM 5049 O O . GLU B 1 289 ? 23.453 -36.844 -10.664 1 70.31 289 GLU B O 1
ATOM 5054 N N . GLU B 1 290 ? 23.453 -34.625 -11.055 1 67.75 290 GLU B N 1
ATOM 5055 C CA . GLU B 1 290 ? 24.797 -34.719 -11.633 1 67.75 290 GLU B CA 1
ATOM 5056 C C . GLU B 1 290 ? 25.844 -35.062 -10.57 1 67.75 290 GLU B C 1
ATOM 5058 O O . GLU B 1 290 ? 26.781 -35.812 -10.852 1 67.75 290 GLU B O 1
ATOM 5063 N N . GLU B 1 291 ? 25.719 -34.469 -9.422 1 66.75 291 GLU B N 1
ATOM 5064 C CA . GLU B 1 291 ? 26.656 -34.75 -8.344 1 66.75 291 GLU B CA 1
ATOM 5065 C C . GLU B 1 291 ? 26.609 -36.219 -7.973 1 66.75 291 G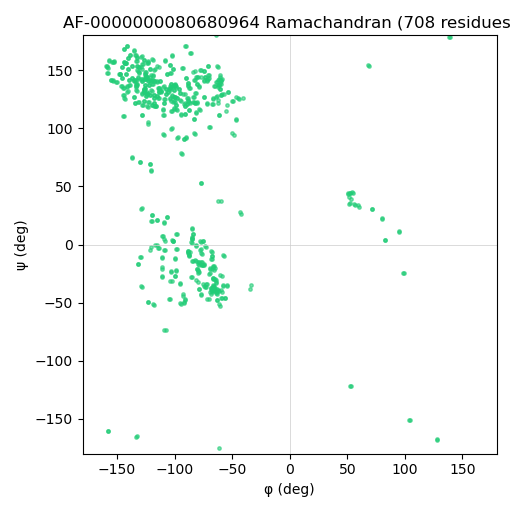LU B C 1
ATOM 5067 O O . GLU B 1 291 ? 27.641 -36.812 -7.586 1 66.75 291 GLU B O 1
ATOM 5072 N N . ASP B 1 292 ? 25.484 -36.875 -8.203 1 62.66 292 ASP B N 1
ATOM 5073 C CA . ASP B 1 292 ? 25.344 -38.312 -7.914 1 62.66 292 ASP B CA 1
ATOM 5074 C C . ASP B 1 292 ? 25.938 -39.156 -9.031 1 62.66 292 ASP B C 1
ATOM 5076 O O . ASP B 1 292 ? 26.375 -40.281 -8.797 1 62.66 292 ASP B O 1
ATOM 5080 N N . ASP B 1 293 ? 25.859 -38.562 -10.258 1 61.19 293 ASP B N 1
ATOM 5081 C CA . ASP B 1 293 ? 26.359 -39.344 -11.391 1 61.19 293 ASP B CA 1
ATOM 5082 C C . ASP B 1 293 ? 27.812 -39 -11.688 1 61.19 293 ASP B C 1
ATOM 5084 O O . ASP B 1 293 ? 28.141 -37.875 -12.023 1 61.19 293 ASP B O 1
ATOM 5088 N N . GLU B 1 294 ? 28.797 -39.531 -10.914 1 53.28 294 GLU B N 1
ATOM 5089 C CA . GLU B 1 294 ? 30.234 -39.406 -11.062 1 53.28 294 GLU B CA 1
ATOM 5090 C C . GLU B 1 294 ? 30.641 -39.344 -12.539 1 53.28 294 GLU B C 1
ATOM 5092 O O . GLU B 1 294 ? 31.812 -39.156 -12.859 1 53.28 294 GLU B O 1
ATOM 5097 N N . ASP B 1 295 ? 29.938 -40.156 -13.391 1 49.47 295 ASP B N 1
ATOM 5098 C CA . ASP B 1 295 ? 30.531 -40.375 -14.711 1 49.47 295 ASP B CA 1
ATOM 5099 C C . ASP B 1 295 ? 30.672 -39.062 -15.484 1 49.47 295 ASP B C 1
ATOM 5101 O O . ASP B 1 295 ? 30.125 -38.062 -15.094 1 49.47 295 ASP B O 1
ATOM 5105 N N . GLU B 1 296 ? 31.188 -39.219 -16.953 1 47.16 296 GLU B N 1
ATOM 5106 C CA . GLU B 1 296 ? 31.719 -38.375 -18.016 1 47.16 296 GLU B CA 1
ATOM 5107 C C . GLU B 1 296 ? 30.688 -37.344 -18.438 1 47.16 296 GLU B C 1
ATOM 5109 O O . GLU B 1 296 ? 29.969 -37.531 -19.422 1 47.16 296 GLU B O 1
ATOM 5114 N N . VAL B 1 297 ? 29.922 -36.781 -17.609 1 47.31 297 VAL B N 1
ATOM 5115 C CA . VAL B 1 297 ? 28.844 -35.969 -18.141 1 47.31 297 VAL B CA 1
ATOM 5116 C C . VAL B 1 297 ? 29.422 -34.906 -19.094 1 47.31 297 VAL B C 1
ATOM 5118 O O . VAL B 1 297 ? 30.438 -34.281 -18.781 1 47.31 297 VAL B O 1
ATOM 5121 N N . GLU B 1 298 ? 29.141 -34.938 -20.266 1 48.59 298 GLU B N 1
ATOM 5122 C CA . GLU B 1 298 ? 29.359 -34.031 -21.406 1 48.59 298 GLU B CA 1
ATOM 5123 C C . GLU B 1 298 ? 29.156 -32.562 -21 1 48.59 298 GLU B C 1
ATOM 5125 O O . GLU B 1 298 ? 28.328 -32.281 -20.125 1 48.59 298 GLU B O 1
ATOM 5130 N N . MET B 1 299 ? 30.172 -31.641 -21.25 1 47.34 299 MET B N 1
ATOM 5131 C CA . MET B 1 299 ? 30.406 -30.203 -21.141 1 47.34 299 MET B CA 1
ATOM 5132 C C . MET B 1 299 ? 29.203 -29.406 -21.625 1 47.34 299 MET B C 1
ATOM 5134 O O . MET B 1 299 ? 29.281 -28.688 -22.625 1 47.34 299 MET B O 1
ATOM 5138 N N . VAL B 1 300 ? 28.016 -29.938 -21.531 1 55.22 300 VAL B N 1
ATOM 5139 C CA . VAL B 1 300 ? 26.969 -29.094 -22.094 1 55.22 300 VAL B CA 1
ATOM 5140 C C . VAL B 1 300 ? 26.891 -27.781 -21.312 1 55.22 300 VAL B C 1
ATOM 5142 O O . VAL B 1 300 ? 27.047 -27.766 -20.094 1 55.22 300 VAL B O 1
ATOM 5145 N N . GLU B 1 301 ? 27.016 -26.625 -22 1 63.81 301 GLU B N 1
ATOM 5146 C CA . GLU B 1 301 ? 26.953 -25.266 -21.5 1 63.81 301 GLU B CA 1
ATOM 5147 C C . GLU B 1 301 ? 25.719 -25.031 -20.641 1 63.81 301 GLU B C 1
ATOM 5149 O O . GLU B 1 301 ? 24.594 -25.141 -21.125 1 63.81 301 GLU B O 1
ATOM 5154 N N . LYS B 1 302 ? 25.906 -25.156 -19.312 1 77.81 302 LYS B N 1
ATOM 5155 C CA . LYS B 1 302 ? 24.828 -24.922 -18.359 1 77.81 302 LYS B CA 1
ATOM 5156 C C . LYS B 1 302 ? 24.625 -23.422 -18.109 1 77.81 302 LYS B C 1
ATOM 5158 O O . LYS B 1 302 ? 25.562 -22.641 -18.234 1 77.81 302 LYS B O 1
ATOM 5163 N N . LEU B 1 303 ? 23.328 -23.203 -17.938 1 87.19 303 LEU B N 1
ATOM 5164 C CA . LEU B 1 303 ? 23.016 -21.812 -17.594 1 87.19 303 LEU B CA 1
ATOM 5165 C C . LEU B 1 303 ? 23.672 -21.422 -16.266 1 87.19 303 LEU B C 1
ATOM 5167 O O . LEU B 1 303 ? 23.734 -22.234 -15.352 1 87.19 303 LEU B O 1
ATOM 5171 N N . GLN B 1 304 ? 24.219 -20.328 -16.234 1 89.88 304 GLN B N 1
ATOM 5172 C CA . GLN B 1 304 ? 24.844 -19.812 -15.016 1 89.88 304 GLN B CA 1
ATOM 5173 C C . GLN B 1 304 ? 23.797 -19.188 -14.094 1 89.88 304 GLN B C 1
ATOM 5175 O O . GLN B 1 304 ? 22.797 -18.641 -14.555 1 89.88 304 GLN B O 1
ATOM 5180 N N . ASP B 1 305 ? 24.109 -19.297 -12.836 1 95.56 305 ASP B N 1
ATOM 5181 C CA . ASP B 1 305 ? 23.25 -18.641 -11.852 1 95.56 305 ASP B CA 1
ATOM 5182 C C . ASP B 1 305 ? 23.172 -17.141 -12.094 1 95.56 305 ASP B C 1
ATOM 5184 O O . ASP B 1 305 ? 24.172 -16.516 -12.445 1 95.56 305 ASP B O 1
ATOM 5188 N N . GLY B 1 306 ? 21.984 -16.594 -11.883 1 96 306 GLY B N 1
ATOM 5189 C CA . GLY B 1 306 ? 21.844 -15.156 -12.016 1 96 306 GLY B CA 1
ATOM 5190 C C . GLY B 1 306 ? 20.703 -14.75 -12.938 1 96 306 GLY B C 1
ATOM 5191 O O . GLY B 1 306 ? 19.828 -15.555 -13.242 1 96 306 GLY B O 1
ATOM 5192 N N . GLN B 1 307 ? 20.703 -13.523 -13.266 1 95.88 307 GLN B N 1
ATOM 5193 C CA . GLN B 1 307 ? 19.656 -12.969 -14.117 1 95.88 307 GLN B CA 1
ATOM 5194 C C . GLN B 1 307 ? 19.844 -13.414 -15.57 1 95.88 307 GLN B C 1
ATOM 5196 O O . GLN B 1 307 ? 20.938 -13.312 -16.125 1 95.88 307 GLN B O 1
ATOM 5201 N N . LEU B 1 308 ? 18.828 -13.961 -16.125 1 95.38 308 LEU B N 1
ATOM 5202 C CA . LEU B 1 308 ? 18.844 -14.359 -17.531 1 95.38 308 LEU B CA 1
ATOM 5203 C C . LEU B 1 308 ? 18.25 -13.266 -18.406 1 95.38 308 LEU B C 1
ATOM 5205 O O . LEU B 1 308 ? 18.812 -12.914 -19.453 1 95.38 308 LEU B O 1
ATOM 5209 N N . GLU B 1 309 ? 17.078 -12.828 -18.031 1 94.25 309 GLU B N 1
ATOM 5210 C CA . GLU B 1 309 ? 16.344 -11.828 -18.797 1 94.25 309 GLU B CA 1
ATOM 5211 C C . GLU B 1 309 ? 15.656 -10.828 -17.859 1 94.25 309 GLU B C 1
ATOM 5213 O O . GLU B 1 309 ? 15.344 -11.156 -16.719 1 94.25 309 GLU B O 1
ATOM 5218 N N . ARG B 1 310 ? 15.492 -9.648 -18.344 1 94.5 310 ARG B N 1
ATOM 5219 C CA . ARG B 1 310 ? 14.797 -8.586 -17.625 1 94.5 310 ARG B CA 1
ATOM 5220 C C . ARG B 1 310 ? 13.812 -7.859 -18.547 1 94.5 310 ARG B C 1
ATOM 5222 O O . ARG B 1 310 ? 14.172 -7.441 -19.641 1 94.5 310 ARG B O 1
ATOM 5229 N N . ILE B 1 311 ? 12.602 -7.855 -18.188 1 93.12 311 ILE B N 1
ATOM 5230 C CA . ILE B 1 311 ? 11.562 -7.102 -18.891 1 93.12 311 ILE B CA 1
ATOM 5231 C C . ILE B 1 311 ? 11.305 -5.781 -18.156 1 93.12 311 ILE B C 1
ATOM 5233 O O . ILE B 1 311 ? 10.828 -5.77 -17.016 1 93.12 311 ILE B O 1
ATOM 5237 N N . ASP B 1 312 ? 11.57 -4.684 -18.781 1 90.88 312 ASP B N 1
ATOM 5238 C CA . ASP B 1 312 ? 11.445 -3.373 -18.156 1 90.88 312 ASP B CA 1
ATOM 5239 C C . ASP B 1 312 ? 10.43 -2.504 -18.891 1 90.88 312 ASP B C 1
ATOM 5241 O O . ASP B 1 312 ? 10.5 -1.273 -18.844 1 90.88 312 ASP B O 1
ATOM 5245 N N . GLU B 1 313 ? 9.484 -3.141 -19.578 1 92.06 313 GLU B N 1
ATOM 5246 C CA . GLU B 1 313 ? 8.484 -2.441 -20.375 1 92.06 313 GLU B CA 1
ATOM 5247 C C . GLU B 1 313 ? 7.336 -1.929 -19.516 1 92.06 313 GLU B C 1
ATOM 5249 O O . GLU B 1 313 ? 6.535 -1.104 -19.953 1 92.06 313 GLU B O 1
ATOM 5254 N N . HIS B 1 314 ? 7.223 -2.391 -18.297 1 94.31 314 HIS B N 1
ATOM 5255 C CA . HIS B 1 314 ? 6.191 -1.896 -17.391 1 94.31 314 HIS B CA 1
ATOM 5256 C C . HIS B 1 314 ? 6.496 -0.472 -16.938 1 94.31 314 HIS B C 1
ATOM 5258 O O . HIS B 1 314 ? 7.66 -0.064 -16.891 1 94.31 314 HIS B O 1
ATOM 5264 N N . GLU B 1 315 ? 5.426 0.271 -16.578 1 88.38 315 GLU B N 1
ATOM 5265 C CA . GLU B 1 315 ? 5.559 1.65 -16.125 1 88.38 315 GLU B CA 1
ATOM 5266 C C . GLU B 1 315 ? 5.152 1.785 -14.656 1 88.38 315 GLU B C 1
ATOM 5268 O O . GLU B 1 315 ? 5.199 2.881 -14.094 1 88.38 315 GLU B O 1
ATOM 5273 N N . ASP B 1 316 ? 4.742 0.719 -14.164 1 91.94 316 ASP B N 1
ATOM 5274 C CA . ASP B 1 316 ? 4.27 0.686 -12.781 1 91.94 316 ASP B CA 1
ATOM 5275 C C . ASP B 1 316 ? 4.695 -0.606 -12.086 1 91.94 316 ASP B C 1
ATOM 5277 O O . ASP B 1 316 ? 5.301 -1.482 -12.711 1 91.94 316 ASP B O 1
ATOM 5281 N N . SER B 1 317 ? 4.469 -0.639 -10.773 1 93.62 317 SER B N 1
ATOM 5282 C CA . SER B 1 317 ? 4.801 -1.813 -9.977 1 93.62 317 SER B CA 1
ATOM 5283 C C . SER B 1 317 ? 4.168 -3.074 -10.555 1 93.62 317 SER B C 1
ATOM 5285 O O . SER B 1 317 ? 2.982 -3.084 -10.891 1 93.62 317 SER B O 1
ATOM 5287 N N . VAL B 1 318 ? 4.969 -4.09 -10.688 1 97.88 318 VAL B N 1
ATOM 5288 C CA . VAL B 1 318 ? 4.48 -5.383 -11.148 1 97.88 318 VAL B CA 1
ATOM 5289 C C . VAL B 1 318 ? 4.074 -6.242 -9.953 1 97.88 318 VAL B C 1
ATOM 5291 O O . VAL B 1 318 ? 4.918 -6.625 -9.141 1 97.88 318 VAL B O 1
ATOM 5294 N N . TYR B 1 319 ? 2.789 -6.617 -9.914 1 97.81 319 TYR B N 1
ATOM 5295 C CA . TYR B 1 319 ? 2.271 -7.305 -8.742 1 97.81 319 TYR B CA 1
ATOM 5296 C C . TYR B 1 319 ? 2.123 -8.797 -9 1 97.81 319 TYR B C 1
ATOM 5298 O O . TYR B 1 319 ? 2.072 -9.594 -8.062 1 97.81 319 TYR B O 1
ATOM 5306 N N . SER B 1 320 ? 2.008 -9.102 -10.297 1 98.31 320 SER B N 1
ATOM 5307 C CA . SER B 1 320 ? 1.745 -10.5 -10.602 1 98.31 320 SER B CA 1
ATOM 5308 C C . SER B 1 320 ? 2.539 -10.961 -11.82 1 98.31 320 SER B C 1
ATOM 5310 O O . SER B 1 320 ? 2.725 -10.203 -12.766 1 98.31 320 SER B O 1
ATOM 5312 N N . CYS B 1 321 ? 3.012 -12.164 -11.727 1 98.38 321 CYS B N 1
ATOM 5313 C CA . CYS B 1 321 ? 3.592 -12.875 -12.867 1 98.38 321 CYS B CA 1
ATOM 5314 C C . CYS B 1 321 ? 3.223 -14.352 -12.828 1 98.38 321 CYS B C 1
ATOM 5316 O O . CYS B 1 321 ? 3.035 -14.922 -11.758 1 98.38 321 CYS B O 1
ATOM 5318 N N . ALA B 1 322 ? 3.07 -14.93 -13.992 1 98.12 322 ALA B N 1
ATOM 5319 C CA . ALA B 1 322 ? 2.625 -16.328 -14.062 1 98.12 322 ALA B CA 1
ATOM 5320 C C . ALA B 1 322 ? 3.109 -16.984 -15.344 1 98.12 322 ALA B C 1
ATOM 5322 O O . ALA B 1 322 ? 3.133 -16.359 -16.406 1 98.12 322 ALA B O 1
ATOM 5323 N N . TRP B 1 323 ? 3.488 -18.234 -15.164 1 97.94 323 TRP B N 1
ATOM 5324 C CA . TRP B 1 323 ? 3.773 -19.062 -16.328 1 97.94 323 TRP B CA 1
ATOM 5325 C C . TRP B 1 323 ? 2.484 -19.484 -17.016 1 97.94 323 TRP B C 1
ATOM 5327 O O . TRP B 1 323 ? 1.454 -19.672 -16.375 1 97.94 323 TRP B O 1
ATOM 5337 N N . SER B 1 324 ? 2.576 -19.656 -18.328 1 97 324 SER B N 1
ATOM 5338 C CA . SER B 1 324 ? 1.452 -20.234 -19.062 1 97 324 SER B CA 1
ATOM 5339 C C . SER B 1 324 ? 1.294 -21.719 -18.766 1 97 324 SER B C 1
ATOM 5341 O O . SER B 1 324 ? 2.285 -22.438 -18.641 1 97 324 SER B O 1
ATOM 5343 N N . ALA B 1 325 ? 0.062 -22.078 -18.672 1 94.94 325 ALA B N 1
ATOM 5344 C CA . ALA B 1 325 ? -0.217 -23.5 -18.5 1 94.94 325 ALA B CA 1
ATOM 5345 C C . ALA B 1 325 ? -0.135 -24.25 -19.828 1 94.94 325 ALA B C 1
ATOM 5347 O O . ALA B 1 325 ? 0.123 -25.453 -19.859 1 94.94 325 ALA B O 1
ATOM 5348 N N . ALA B 1 326 ? -0.281 -23.609 -20.922 1 95.44 326 ALA B N 1
ATOM 5349 C CA . ALA B 1 326 ? -0.372 -24.234 -22.25 1 95.44 326 ALA B CA 1
ATOM 5350 C C . ALA B 1 326 ? 0.992 -24.266 -22.938 1 95.44 326 ALA B C 1
ATOM 5352 O O . ALA B 1 326 ? 1.265 -25.141 -23.75 1 95.44 326 ALA B O 1
ATOM 5353 N N . ASP B 1 327 ? 1.79 -23.281 -22.688 1 94.25 327 ASP B N 1
ATOM 5354 C CA . ASP B 1 327 ? 3.119 -23.156 -23.281 1 94.25 327 ASP B CA 1
ATOM 5355 C C . ASP B 1 327 ? 4.176 -22.922 -22.203 1 94.25 327 ASP B C 1
ATOM 5357 O O . ASP B 1 327 ? 4.277 -21.812 -21.672 1 94.25 327 ASP B O 1
ATOM 5361 N N . PRO B 1 328 ? 5.012 -23.844 -21.984 1 93.88 328 PRO B N 1
ATOM 5362 C CA . PRO B 1 328 ? 5.969 -23.719 -20.875 1 93.88 328 PRO B CA 1
ATOM 5363 C C . PRO B 1 328 ? 6.992 -22.625 -21.109 1 93.88 328 PRO B C 1
ATOM 5365 O O . PRO B 1 328 ? 7.727 -22.25 -20.188 1 93.88 328 PRO B O 1
ATOM 5368 N N . TRP B 1 329 ? 7.008 -22.016 -22.234 1 94.31 329 TRP B N 1
ATOM 5369 C CA . TRP B 1 329 ? 8.039 -21.016 -22.516 1 94.31 329 TRP B CA 1
ATOM 5370 C C . TRP B 1 329 ? 7.445 -19.609 -22.516 1 94.31 329 TRP B C 1
ATOM 5372 O O . TRP B 1 329 ? 8.148 -18.625 -22.797 1 94.31 329 TRP B O 1
ATOM 5382 N N . SER B 1 330 ? 6.168 -19.547 -22.203 1 94.94 330 SER B N 1
ATOM 5383 C CA . SER B 1 330 ? 5.496 -18.266 -22.172 1 94.94 330 SER B CA 1
ATOM 5384 C C . SER B 1 330 ? 5.098 -17.891 -20.75 1 94.94 330 SER B C 1
ATOM 5386 O O . SER B 1 330 ? 4.746 -18.75 -19.953 1 94.94 330 SER B O 1
ATOM 5388 N N . PHE B 1 331 ? 5.234 -16.656 -20.422 1 97.62 331 PHE B N 1
ATOM 5389 C CA . PHE B 1 331 ? 4.793 -16.156 -19.125 1 97.62 331 PHE B CA 1
ATOM 5390 C C . PHE B 1 331 ? 4.215 -14.75 -19.25 1 97.62 331 PHE B C 1
ATOM 5392 O O . PHE B 1 331 ? 4.492 -14.047 -20.234 1 97.62 331 PHE B O 1
ATOM 5399 N N . ALA B 1 332 ? 3.377 -14.406 -18.312 1 98.12 332 ALA B N 1
ATOM 5400 C CA . ALA B 1 332 ? 2.738 -13.094 -18.297 1 98.12 332 ALA B CA 1
ATOM 5401 C C . ALA B 1 332 ? 3.055 -12.344 -17.016 1 98.12 332 ALA B C 1
ATOM 5403 O O . ALA B 1 332 ? 3.359 -12.953 -15.984 1 98.12 332 ALA B O 1
ATOM 5404 N N . SER B 1 333 ? 3.068 -11.055 -17.094 1 98.5 333 SER B N 1
ATOM 5405 C CA . SER B 1 333 ? 3.223 -10.164 -15.953 1 98.5 333 SER B CA 1
ATOM 5406 C C . SER B 1 333 ? 2.184 -9.055 -15.977 1 98.5 333 SER B C 1
ATOM 5408 O O . SER B 1 333 ? 1.716 -8.656 -17.047 1 98.5 333 SER B O 1
ATOM 5410 N N . LEU B 1 334 ? 1.806 -8.594 -14.797 1 98.5 334 LEU B N 1
ATOM 5411 C CA . LEU B 1 334 ? 0.749 -7.605 -14.633 1 98.5 334 LEU B CA 1
ATOM 5412 C C . LEU B 1 334 ? 1.196 -6.48 -13.703 1 98.5 334 LEU B C 1
ATOM 5414 O O . LEU B 1 334 ? 1.621 -6.734 -12.578 1 98.5 334 LEU B O 1
ATOM 5418 N N . SER B 1 335 ? 1.136 -5.25 -14.266 1 97.25 335 SER B N 1
ATOM 5419 C CA . SER B 1 335 ? 1.45 -4.098 -13.43 1 97.25 335 SER B CA 1
ATOM 5420 C C . SER B 1 335 ? 0.183 -3.379 -12.977 1 97.25 335 SER B C 1
ATOM 5422 O O . SER B 1 335 ? -0.892 -3.592 -13.539 1 97.25 335 SER B O 1
ATOM 5424 N N . TYR B 1 336 ? 0.255 -2.559 -11.969 1 95.31 336 TYR B N 1
ATOM 5425 C CA . TYR B 1 336 ? -0.854 -1.918 -11.273 1 95.31 336 TYR B CA 1
ATOM 5426 C C . TYR B 1 336 ? -1.702 -1.098 -12.234 1 95.31 336 TYR B C 1
ATOM 5428 O O . TYR B 1 336 ? -2.924 -1.018 -12.086 1 95.31 336 TYR B O 1
ATOM 5436 N N . ASP B 1 337 ? -1.084 -0.462 -13.234 1 91.62 337 ASP B N 1
ATOM 5437 C CA . ASP B 1 337 ? -1.8 0.415 -14.156 1 91.62 337 ASP B CA 1
ATOM 5438 C C . ASP B 1 337 ? -2.615 -0.393 -15.164 1 91.62 337 ASP B C 1
ATOM 5440 O O . ASP B 1 337 ? -3.182 0.167 -16.109 1 91.62 337 ASP B O 1
ATOM 5444 N N . GLY B 1 338 ? -2.635 -1.688 -15.062 1 95.5 338 GLY B N 1
ATOM 5445 C CA . GLY B 1 338 ? -3.477 -2.523 -15.906 1 95.5 338 GLY B CA 1
ATOM 5446 C C . GLY B 1 338 ? -2.756 -3.049 -17.125 1 95.5 338 GLY B C 1
ATOM 5447 O O . GLY B 1 338 ? -3.379 -3.633 -18.016 1 95.5 338 GLY B O 1
ATOM 5448 N N . ARG B 1 339 ? -1.474 -2.9 -17.172 1 95.88 339 ARG B N 1
ATOM 5449 C CA . ARG B 1 339 ? -0.701 -3.4 -18.312 1 95.88 339 ARG B CA 1
ATOM 5450 C C . ARG B 1 339 ? -0.279 -4.848 -18.078 1 95.88 339 ARG B C 1
ATOM 5452 O O . ARG B 1 339 ? 0.336 -5.176 -17.062 1 95.88 339 ARG B O 1
ATOM 5459 N N . MET B 1 340 ? -0.65 -5.672 -19 1 97.38 340 MET B N 1
ATOM 5460 C CA . MET B 1 340 ? -0.179 -7.055 -19 1 97.38 340 MET B CA 1
ATOM 5461 C C . MET B 1 340 ? 0.79 -7.293 -20.156 1 97.38 340 MET B C 1
ATOM 5463 O O . MET B 1 340 ? 0.561 -6.82 -21.281 1 97.38 340 MET B O 1
ATOM 5467 N N . ILE B 1 341 ? 1.873 -7.969 -19.891 1 96.94 341 ILE B N 1
ATOM 5468 C CA . ILE B 1 341 ? 2.879 -8.273 -20.906 1 96.94 341 ILE B CA 1
ATOM 5469 C C . ILE B 1 341 ? 3.076 -9.781 -21 1 96.94 341 ILE B C 1
ATOM 5471 O O . ILE B 1 341 ? 3.301 -10.445 -19.984 1 96.94 341 ILE B O 1
ATOM 5475 N N . LEU B 1 342 ? 2.867 -10.266 -22.156 1 96.38 342 LEU B N 1
ATOM 5476 C CA . LEU B 1 342 ? 3.186 -11.656 -22.469 1 96.38 342 LEU B CA 1
ATOM 5477 C C . LEU B 1 342 ? 4.574 -11.773 -23.078 1 96.38 342 LEU B C 1
ATOM 5479 O O . LEU B 1 342 ? 4.875 -11.109 -24.078 1 96.38 342 LEU B O 1
ATOM 5483 N N . SER B 1 343 ? 5.355 -12.57 -22.453 1 95.25 343 SER B N 1
ATOM 5484 C CA . SER B 1 343 ? 6.734 -12.727 -22.906 1 95.25 343 SER B CA 1
ATOM 5485 C C . SER B 1 343 ? 7.094 -14.203 -23.078 1 95.25 343 SER B C 1
ATOM 5487 O O . SER B 1 343 ? 6.367 -15.078 -22.625 1 95.25 343 SER B O 1
ATOM 5489 N N . ASN B 1 344 ? 8.172 -14.375 -23.844 1 92.81 344 ASN B N 1
ATOM 5490 C CA . ASN B 1 344 ? 8.711 -15.711 -24.031 1 92.81 344 ASN B CA 1
ATOM 5491 C C . ASN B 1 344 ? 10.156 -15.812 -23.562 1 92.81 344 ASN B C 1
ATOM 5493 O O . ASN B 1 344 ? 10.922 -14.844 -23.672 1 92.81 344 ASN B O 1
ATOM 5497 N N . VAL B 1 345 ? 10.398 -16.969 -23.062 1 94.06 345 VAL B N 1
ATOM 5498 C CA . VAL B 1 345 ? 11.805 -17.234 -22.781 1 94.06 345 VAL B CA 1
ATOM 5499 C C . VAL B 1 345 ? 12.594 -17.203 -24.094 1 94.06 345 VAL B C 1
ATOM 5501 O O . VAL B 1 345 ? 12.156 -17.734 -25.109 1 94.06 345 VAL B O 1
ATOM 5504 N N . SER B 1 346 ? 13.734 -16.594 -24.047 1 91.88 346 SER B N 1
ATOM 5505 C CA . SER B 1 346 ? 14.539 -16.469 -25.25 1 91.88 346 SER B CA 1
ATOM 5506 C C . SER B 1 346 ? 14.953 -17.844 -25.781 1 91.88 346 SER B C 1
ATOM 5508 O O . SER B 1 346 ? 15.141 -18.781 -25 1 91.88 346 SER B O 1
ATOM 5510 N N . ARG B 1 347 ? 15.172 -17.891 -27.078 1 89.31 347 ARG B N 1
ATOM 5511 C CA . ARG B 1 347 ? 15.578 -19.141 -27.703 1 89.31 347 ARG B CA 1
ATOM 5512 C C . ARG B 1 347 ? 16.922 -19.609 -27.156 1 89.31 347 ARG B C 1
ATOM 5514 O O . ARG B 1 347 ? 17.125 -20.812 -26.984 1 89.31 347 ARG B O 1
ATOM 5521 N N . LYS B 1 348 ? 17.719 -18.656 -26.969 1 87.94 348 LYS B N 1
ATOM 5522 C CA . LYS B 1 348 ? 19.047 -18.984 -26.438 1 87.94 348 LYS B CA 1
ATOM 5523 C C . LYS B 1 348 ? 18.938 -19.75 -25.125 1 87.94 348 LYS B C 1
ATOM 5525 O O . LYS B 1 348 ? 19.578 -20.797 -24.953 1 87.94 348 LYS B O 1
ATOM 5530 N N . HIS B 1 349 ? 18.125 -19.297 -24.266 1 89.44 349 HIS B N 1
ATOM 5531 C CA . HIS B 1 349 ? 17.969 -19.922 -22.969 1 89.44 349 HIS B CA 1
ATOM 5532 C C . HIS B 1 349 ? 17.219 -21.234 -23.078 1 89.44 349 HIS B C 1
ATOM 5534 O O . HIS B 1 349 ? 17.531 -22.203 -22.375 1 89.44 349 HIS B O 1
ATOM 5540 N N . LYS B 1 350 ? 16.266 -21.297 -23.953 1 88.06 350 LYS B N 1
ATOM 5541 C CA . LYS B 1 350 ? 15.508 -22.516 -24.188 1 88.06 350 LYS B CA 1
ATOM 5542 C C . LYS B 1 350 ? 16.438 -23.656 -24.625 1 88.06 350 LYS B C 1
ATOM 5544 O O . LYS B 1 350 ? 16.375 -24.766 -24.094 1 88.06 350 LYS B O 1
ATOM 5549 N N . TYR B 1 351 ? 17.266 -23.297 -25.516 1 86.62 351 TYR B N 1
ATOM 5550 C CA . TYR B 1 351 ? 18.172 -24.297 -26.078 1 86.62 351 TYR B CA 1
ATOM 5551 C C . TYR B 1 351 ? 19.188 -24.766 -25.047 1 86.62 351 TYR B C 1
ATOM 5553 O O . TYR B 1 351 ? 19.547 -25.953 -25 1 86.62 351 TYR B O 1
ATOM 5561 N N . ALA B 1 352 ? 19.641 -23.859 -24.297 1 83.69 352 ALA B N 1
ATOM 5562 C CA . ALA B 1 352 ? 20.578 -24.203 -23.25 1 83.69 352 ALA B CA 1
ATOM 5563 C C . ALA B 1 352 ? 19.969 -25.203 -22.266 1 83.69 352 ALA B C 1
ATOM 5565 O O . ALA B 1 352 ? 20.656 -26.125 -21.797 1 83.69 352 ALA B O 1
ATOM 5566 N N . LEU B 1 353 ? 18.797 -25.031 -21.984 1 84.94 353 LEU B N 1
ATOM 5567 C CA . LEU B 1 353 ? 18.109 -25.875 -21.016 1 84.94 353 LEU B CA 1
ATOM 5568 C C . LEU B 1 353 ? 17.797 -27.25 -21.609 1 84.94 353 LEU B C 1
ATOM 5570 O O . LEU B 1 353 ? 17.844 -28.266 -20.906 1 84.94 353 LEU B O 1
ATOM 5574 N N . MET B 1 354 ? 17.484 -27.234 -22.875 1 80.69 354 MET B N 1
ATOM 5575 C CA . MET B 1 354 ? 17.094 -28.469 -23.547 1 80.69 354 MET B CA 1
ATOM 5576 C C . MET B 1 354 ? 18.312 -29.25 -24.031 1 80.69 354 MET B C 1
ATOM 5578 O O . MET B 1 354 ? 18.188 -30.359 -24.531 1 80.69 354 MET B O 1
ATOM 5582 N N . GLN B 1 355 ? 19.422 -28.766 -23.703 1 71.31 355 GLN B N 1
ATOM 5583 C CA . GLN B 1 355 ? 20.672 -29.375 -24.125 1 71.31 355 GLN B CA 1
ATOM 5584 C C . GLN B 1 355 ? 20.688 -29.594 -25.641 1 71.31 355 GLN B C 1
ATOM 5586 O O . GLN B 1 355 ? 21.031 -30.688 -26.109 1 71.31 355 GLN B O 1
ATOM 5591 N N . LEU B 1 356 ? 20.094 -28.672 -26.297 1 62.44 356 LEU B N 1
ATOM 5592 C CA . LEU B 1 356 ? 20.125 -28.672 -27.75 1 62.44 356 LEU B CA 1
ATOM 5593 C C . LEU B 1 356 ? 21.188 -27.703 -28.266 1 62.44 356 LEU B C 1
ATOM 5595 O O . LEU B 1 356 ? 21.484 -26.688 -27.625 1 62.44 356 LEU B O 1
#

Nearest PDB structures (foldseek):
  4xyi-assembly1_A  TM=7.991E-01  e=1.306E-19  Schizosaccharomyces japonicus yFS275
  6zrd-assembly2_B  TM=7.804E-01  e=7.725E-20  Homo sapiens
  2xu7-assembly2_B  TM=8.012E-01  e=4.853E-19  Homo sapiens
  7m3x-assembly1_A  TM=7.918E-01  e=3.733E-19  Homo sapiens
  6zrc-assembly2_B  TM=7.803E-01  e=4.890E-18  Homo sapiens

Secondary structure (DSSP, 8-state):
----EEEE-SS-EEEEEE-TT--SS-EEEEEE--SSGGG-EEEEEEEETTTTEEEEEEEE-TT-EEEEEEE-SS-TTEEEEEEEE-SSTT-EEEEEEEEEETTTTEEEEEEEEEESS---EEEE-TTT-EEEEE-SSSSEEEEEE-SSS-EEEEEEE-TTS-S-EEEEEE-TTTTT-EEEEEETTEEEEEETTTTEEEEEETT-SSS-EEEEEE-SS-TTEEEEEETTS-EEEEETTSTTS-SEEE---SS-EEEEEE-SS-TTEEEEEETTS-EEEEE-GGGSHHHHHHHH--S------PPPSEEEEEE---SS-EEEEEE-SS-TTEEEEEETTSEEEEEE--HHHHHHHHT-/----EEEE-SS-EEEEEE-TT--SS-EEEEEE--SSGGG-EEEEEEEETTTTEEEEEEEE-TT-EEEEEEE-SS-TTEEEEEEEE-SSTT-EEEEEEEEEETTTTEEEEEEEEEESS---EEEE-TTT-EEEEE-SSSSEEEEEE-SSS-EEEEEEE-TTS-S-EEEEEE-TTTTT-EEEEEETTEEEEEETTTTEEEEEETT-SSS-EEEEEE-SS-TTEEEEEETTS-EEEEETTSTTS-SEEE---SS-EEEEEE-SS-TTEEEEEETTS-EEEEE-GGGSHHHHHHHH--S------PPPSEEEEEE---SS-EEEEEE-SS-TTEEEEEETTSEEEEEE--HHHHHHHHT-

Sequence (712 aa):
MSECLMFGMDCEARCMVSVAADEENVCFLVGTNNIKNDNNQVNKLYMDQEAQRLMSKSFRHPAGEVRAIAAHPSKANILATCTADFSSLGGSHSITVWNIEEDKRTLETVARHPCDSIMHCLEWESSSNRAATMTPFTPLVHLLDMHDEPQLIQKIDISREDGELFSARWSPHYDGNMLGVTVGRSAICMDTRTANEHLRVPNAHSHRAISIDFNPNLQHVIATCGDDGYVRIWDTRSPTEALMSLHPHAHWVWQVRFHPVHDQLLLTGGSDACVVLSCAQSVSSEQIEEEDDEDEVEMVEKLQDGQLERIDEHEDSVYSCAWSAADPWSFASLSYDGRMILSNVSRKHKYALMQLMSECLMFGMDCEARCMVSVAADEENVCFLVGTNNIKNDNNQVNKLYMDQEAQRLMSKSFRHPAGEVRAIAAHPSKANILATCTADFSSLGGSHSITVWNIEEDKRTLETVARHPCDSIMHCLEWESSSNRAATMTPFTPLVHLLDMHDEPQLIQKIDISREDGELFSARWSPHYDGNMLGVTVGRSAICMDTRTANEHLRVPNAHSHRAISIDFNPNLQHVIATCGDDGYVRIWDTRSPTEALMSLHPHAHWVWQVRFHPVHDQLLLTGGSDACVVLSCAQSVSSEQIEEEDDEDEVEMVEKLQDGQLERIDEHEDSVYSCAWSAADPWSFASLSYDGRMILSNVSRKHKYALMQL